Protein AF-A0A7W0UV54-F1 (afdb_monomer)

Mean predicted aligned error: 21.42 Å

Radius of gyration: 29.86 Å; Cα contacts (8 Å, |Δi|>4): 714; chains: 1; bounding box: 81×77×57 Å

Secondary structure (DSSP, 8-state):
----------HHHHHHHHHHHHHHHHT-S-HHHHHHHHHHHHHHHHHHHHHHHHHHHHHHTSTTHHHHHHHHHTSHHHHHHHHHTT--SS-HHHHHHHHHHHHHHHHHHTTEEEEEEEEETTEEEEEEEE-STTPPPHHHHHHHHHHHHHHH-TT--EEEEETHHHHHHHHHHHHHHTTS--------PPPPPP-----PPPP--S---EEEEEEEESTT--TTEEEEEEETTEEEEEEEETTEEEEEESS-TTSTT---TT-EEETTEEE-TTT--EEEGGGTTEESS-TT-B--B--EEEETTEEEEEEESSS--SPPEEEEEEE-HHHHHHHHHHHHHHHHTT---HHHHT---SEEEEEEEEEE-HHHHHHHHHHHHTT---EEEEEEEEEEE-STT-EEEEEEPP-HHHHHHHHHHHHHHHHHEEEE-GGGSTTT---EEEEE-S--HHHHHHHHHHHTTS-S-EEEEEEEEEEEEE-SS-EEEEEEEE---

Sequence (497 aa):
MSEVIVEEQDAEELLGQLSSLVEELEQYADTAAREKALDLVQIILKLHSEALRRILATFESLPMKSDIYARMLGDDVIRAILTVHDLLPEELDRRVAKAIEELRPFLISQGCDVKLLGVDDGRARLRLIRSGKGAPPVAALKLEIEKVLDVAAPDLLSIDIEGMAEQIEATAKAAAMLGAIITPPRSETPPPAKLVQIKRPRPDTTNVTGTWVSVVRALGFEDGGFKVISYAEINLLVCKLDGEFYAFRNACAADVGRSLDDALFDSPVLTCNCHGYSYNLRRGGACVEKPELRLGSLPLKVEEDKVKVALKSLGYALMPFAVEMYMDAGSDAAIRRMWEAIAEAGIKSAMLDAGYRPHVSLGVCEELEMDGLARELSAFTERLSPFALTLSSVGLFPLRDNVIFLGVTPTPRLLDVNSAFHGFFGKYARAQREHYQMGKWVPHSTLAFDLSEDMIAEVIEICRRTPLPLHSRIEEIGVAEVSPSSARLLCSYNLKG

pLDDT: mean 75.42, std 18.97, range [21.91, 98.25]

Solvent-accessible surface area (backbone atoms only — not comparable to full-atom values): 28383 Å² total; per-residue (Å²): 132,82,83,79,83,71,82,85,70,59,56,66,58,57,52,50,53,51,52,53,54,49,55,54,44,72,69,41,85,53,60,71,59,35,52,54,51,51,52,49,51,50,51,50,53,51,52,49,42,53,52,51,53,53,54,54,58,61,40,72,79,42,96,58,36,69,63,53,50,52,56,45,58,68,34,68,57,56,37,48,55,29,56,78,57,74,58,57,95,60,56,66,61,57,33,49,52,50,48,49,62,68,46,31,66,61,36,46,76,49,30,28,42,71,40,82,77,50,62,56,97,44,30,39,36,34,39,71,46,76,65,62,104,74,42,71,57,67,70,62,54,48,54,56,51,46,59,52,39,55,73,58,34,70,79,55,75,46,79,44,59,64,71,53,70,62,51,56,52,50,52,55,53,54,60,65,62,66,76,63,86,82,83,90,80,83,91,82,87,82,84,84,80,89,78,81,85,77,86,69,82,78,78,80,83,78,86,76,81,41,61,75,43,79,76,47,57,53,75,90,59,58,69,63,41,72,43,79,42,78,54,83,90,43,50,29,32,40,32,26,53,93,82,40,80,48,41,29,45,39,34,43,58,89,45,95,76,47,69,46,86,77,34,51,72,57,74,62,32,41,24,33,75,86,79,65,53,34,20,31,52,84,66,57,20,28,23,72,89,44,72,88,33,44,31,55,63,42,56,69,50,77,54,98,55,28,35,26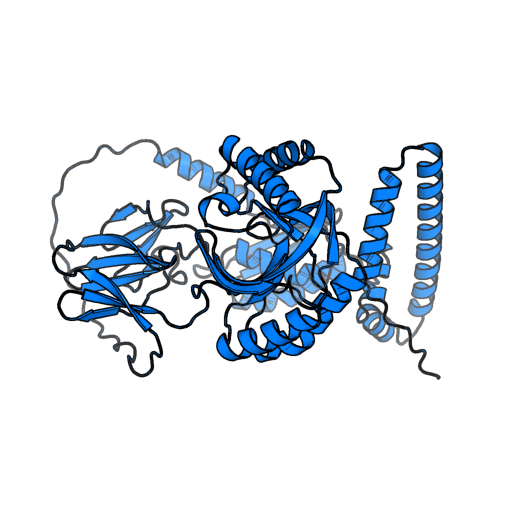,39,41,48,60,89,57,89,76,71,59,64,30,38,34,36,33,36,29,50,35,72,68,44,31,54,53,51,48,53,50,35,50,54,41,38,73,72,71,43,79,36,44,56,67,76,15,58,51,69,62,37,34,64,65,37,42,21,56,40,72,44,59,75,62,43,54,53,54,49,48,62,49,27,51,70,31,49,62,45,80,46,38,34,59,45,80,43,73,44,84,63,100,36,35,32,34,26,35,31,41,59,89,42,72,70,58,52,51,52,51,51,58,49,54,76,53,46,67,83,34,44,40,71,62,45,67,62,44,35,90,96,52,56,70,54,38,27,80,56,45,54,74,46,53,78,74,51,49,58,54,50,51,59,58,53,69,73,52,80,69,63,42,73,36,36,39,42,33,42,31,39,28,39,36,55,80,72,38,36,44,78,76,50,72,37,62,37,64,63

Nearest PDB structures (foldseek):
  1jh6-assembly1_A  TM=7.882E-01  e=3.093E-09  Arabidopsis thaliana
  1fsi-assembly2_B  TM=7.741E-01  e=3.544E-08  Arabidopsis thaliana
  1fqt-assembly1_B  TM=8.130E-01  e=1.201E-06  Paraburkholderia xenovorans LB400
  2yvj-assembly1_B  TM=8.139E-01  e=2.064E-06  Pseudomonas sp.
  8jng-assembly1_A  TM=7.261E-01  e=1.077E-06  Porphyridium purpureum

Foldseek 3Di:
DDPPPDPDDDLVVVVVVVVVVLVVLVPDPPPVVSVVVVVVVVVVLVVVLVVVLVVLVVLVPDPCSVVVLVVQCVDPNSVVSCLVSVNRPDDLFVLLQVLLVVCQVVQVVQQKGKDFPTADPLETEMEIDGGDDRHDDPVVVVVVSCVSCCSSPVSRPYYHYPPPVVVVVVVVVVVVVPPDDDDDDDDDDDDDDDDDDPDDDDDDPPDQPFDKDFFDFLPPADEQDWDFTQDLNFTKIWHHHPNDIWIFGQAFQVDGPDGLRVWDGDPPWTARPPPRWIFRRVVQRQTPVHNPGGTHTWDWDADPRTIITTDGPPDDDPLKKWKWFAWDPVLQVLLVVLLVLLVVVVHDALCNQAPHTFTWTLWIARFFPPVVLVVVVQVLLQPFDKDKWWQADWDWDPPDWTWIWGFIDDDPVNLVSSVVSVVCRVVTGDHIDPCNDPPNDGTTTTNGINDDPVSNVVSVVSVVVRDDGDMIIGFKIFMWRDDSRHTGTPDMHTRND

Structure (mmCIF, N/CA/C/O backbone):
data_AF-A0A7W0UV54-F1
#
_entry.id   AF-A0A7W0UV54-F1
#
loop_
_atom_site.group_PDB
_atom_site.id
_atom_site.type_symbol
_atom_site.label_atom_id
_atom_site.label_alt_id
_atom_site.label_comp_id
_atom_site.label_asym_id
_atom_site.label_entity_id
_atom_site.label_seq_id
_atom_site.pdbx_PDB_ins_code
_atom_site.Cartn_x
_atom_site.Cartn_y
_atom_site.Cartn_z
_atom_site.occupancy
_atom_site.B_iso_or_equiv
_atom_site.auth_seq_id
_atom_site.auth_comp_id
_atom_site.auth_asym_id
_atom_site.auth_atom_id
_atom_site.pdbx_PDB_model_num
ATOM 1 N N . MET A 1 1 ? 27.192 -27.271 27.116 1.00 37.06 1 MET A N 1
ATOM 2 C CA . MET A 1 1 ? 26.740 -27.355 25.716 1.00 37.06 1 MET A CA 1
ATOM 3 C C . MET A 1 1 ? 26.780 -25.946 25.182 1.00 37.06 1 MET A C 1
ATOM 5 O O . MET A 1 1 ? 26.148 -25.086 25.775 1.00 37.06 1 MET A O 1
ATOM 9 N N . SER A 1 2 ? 27.639 -25.708 24.201 1.00 33.66 2 SER A N 1
ATOM 10 C CA . SER A 1 2 ? 27.824 -24.419 23.538 1.00 33.66 2 SER A CA 1
ATOM 11 C C . SER A 1 2 ? 26.496 -23.979 22.918 1.00 33.66 2 SER A C 1
ATOM 13 O O . SER A 1 2 ? 25.877 -24.784 22.223 1.00 33.66 2 SER A O 1
ATOM 15 N N . GLU A 1 3 ? 26.053 -22.749 23.183 1.00 33.75 3 GLU A N 1
ATOM 16 C CA . GLU A 1 3 ? 24.963 -22.125 22.429 1.00 33.75 3 GLU A CA 1
ATOM 17 C C . GLU A 1 3 ? 25.397 -22.029 20.967 1.00 33.75 3 GLU A C 1
ATOM 19 O O . GLU A 1 3 ? 26.353 -21.331 20.628 1.00 33.75 3 GLU A O 1
ATOM 24 N N . VAL A 1 4 ? 24.735 -22.801 20.108 1.00 38.31 4 VAL A N 1
ATOM 25 C CA . VAL A 1 4 ? 24.826 -22.620 18.664 1.00 38.31 4 VAL A CA 1
ATOM 26 C C . VAL A 1 4 ? 23.951 -21.412 18.362 1.00 38.31 4 VAL A C 1
ATOM 28 O O . VAL A 1 4 ? 22.729 -21.511 18.400 1.00 38.31 4 VAL A O 1
ATOM 31 N N . ILE A 1 5 ? 24.587 -20.264 18.144 1.00 36.44 5 ILE A N 1
ATOM 32 C CA . ILE A 1 5 ? 23.929 -19.080 17.597 1.00 36.44 5 ILE A CA 1
ATOM 33 C C . ILE A 1 5 ? 23.626 -19.425 16.139 1.00 36.44 5 ILE A C 1
ATOM 35 O O . ILE A 1 5 ? 24.539 -19.498 15.317 1.00 36.44 5 ILE A O 1
ATOM 39 N N . VAL A 1 6 ? 22.369 -19.746 15.850 1.00 50.16 6 VAL A N 1
ATOM 40 C CA . VAL A 1 6 ? 21.867 -19.843 14.479 1.00 50.16 6 VAL A CA 1
ATOM 41 C C . VAL A 1 6 ? 21.597 -18.407 14.041 1.00 50.16 6 VAL A C 1
ATOM 43 O O . VAL A 1 6 ? 20.900 -17.682 14.746 1.00 50.16 6 VAL A O 1
ATOM 46 N N . GLU A 1 7 ? 22.217 -17.965 12.947 1.00 47.44 7 GLU A N 1
ATOM 47 C CA . GLU A 1 7 ? 21.909 -16.665 12.347 1.00 47.44 7 GLU A CA 1
ATOM 48 C C . GLU A 1 7 ? 20.421 -16.654 11.959 1.00 47.44 7 GLU A C 1
ATOM 50 O O . GLU A 1 7 ? 19.984 -17.485 11.164 1.00 47.44 7 GLU A O 1
ATOM 55 N N . GLU A 1 8 ? 19.639 -15.753 12.560 1.00 47.81 8 GLU A N 1
ATOM 56 C CA . GLU A 1 8 ? 18.236 -15.511 12.206 1.00 47.81 8 GLU A CA 1
ATOM 57 C C . GLU A 1 8 ? 18.187 -14.882 10.805 1.00 47.81 8 GLU A C 1
ATOM 59 O O . GLU A 1 8 ? 18.223 -13.663 10.649 1.00 47.81 8 GLU A O 1
ATOM 64 N N . GLN A 1 9 ? 18.155 -15.713 9.763 1.00 53.22 9 GLN A N 1
ATOM 65 C CA . GLN A 1 9 ? 17.556 -15.300 8.497 1.00 53.22 9 GLN A CA 1
ATOM 66 C C . GLN A 1 9 ? 16.039 -15.295 8.677 1.00 53.22 9 GLN A C 1
ATOM 68 O O . GLN A 1 9 ? 15.473 -16.261 9.191 1.00 53.22 9 GLN A O 1
ATOM 73 N N . ASP A 1 10 ? 15.400 -14.202 8.269 1.00 62.16 10 ASP A N 1
ATOM 74 C CA . ASP A 1 10 ? 13.959 -14.028 8.392 1.00 62.16 10 ASP A CA 1
ATOM 75 C C . ASP A 1 10 ? 13.233 -15.106 7.569 1.00 62.16 10 ASP A C 1
ATOM 77 O O . ASP A 1 10 ? 13.457 -15.256 6.362 1.00 62.16 10 ASP A O 1
ATOM 81 N N . ALA A 1 11 ? 12.384 -15.895 8.232 1.00 55.06 11 ALA A N 1
ATOM 82 C CA . ALA A 1 11 ? 11.616 -16.969 7.605 1.00 55.06 11 ALA A CA 1
ATOM 83 C C . ALA A 1 11 ? 10.771 -16.432 6.441 1.00 55.06 11 ALA A C 1
ATOM 85 O O . ALA A 1 11 ? 10.593 -17.109 5.427 1.00 55.06 11 ALA A O 1
ATOM 86 N N . GLU A 1 12 ? 10.276 -15.201 6.588 1.00 56.22 12 GLU A N 1
ATOM 87 C CA . GLU A 1 12 ? 9.430 -14.523 5.614 1.00 56.22 12 GLU A CA 1
ATOM 88 C C . GLU A 1 12 ? 10.215 -14.169 4.338 1.00 56.22 12 GLU A C 1
ATOM 90 O O . GLU A 1 12 ? 9.711 -14.345 3.227 1.00 56.22 12 GLU A O 1
ATOM 95 N N . GLU A 1 13 ? 11.492 -13.791 4.473 1.00 68.38 13 GLU A N 1
ATOM 96 C CA . GLU A 1 13 ? 12.382 -13.513 3.340 1.00 68.38 13 GLU A CA 1
ATOM 97 C C . GLU A 1 13 ? 12.700 -14.789 2.545 1.00 68.38 13 GLU A C 1
ATOM 99 O O . GLU A 1 13 ? 12.605 -14.796 1.315 1.00 68.38 13 GLU A O 1
ATOM 104 N N . LEU A 1 14 ? 13.021 -15.891 3.232 1.00 64.38 14 LEU A N 1
ATOM 105 C CA . LEU A 1 14 ? 13.309 -17.177 2.585 1.00 64.38 14 LEU A CA 1
ATOM 106 C C . LEU A 1 14 ? 12.076 -17.751 1.868 1.00 64.38 14 LEU A C 1
ATOM 108 O O . LEU A 1 14 ? 12.199 -18.274 0.758 1.00 64.38 14 LEU A O 1
ATOM 112 N N . LEU A 1 15 ? 10.885 -17.628 2.466 1.00 62.22 15 LEU A N 1
ATOM 113 C CA . LEU A 1 15 ? 9.620 -18.044 1.847 1.00 62.22 15 LEU A CA 1
ATOM 114 C C . LEU A 1 15 ? 9.266 -17.179 0.628 1.00 62.22 15 LEU A C 1
ATOM 116 O O . LEU A 1 15 ? 8.818 -17.709 -0.395 1.00 62.22 15 LEU A O 1
ATOM 120 N N . GLY A 1 16 ? 9.518 -15.869 0.700 1.00 69.88 16 GLY A N 1
ATOM 121 C CA . GLY A 1 16 ? 9.348 -14.953 -0.428 1.00 69.88 16 GLY A CA 1
ATOM 122 C C . GLY A 1 16 ? 10.288 -15.279 -1.593 1.00 69.88 16 GLY A C 1
ATOM 123 O O . GLY A 1 16 ? 9.842 -15.395 -2.736 1.00 69.88 16 GLY A O 1
ATOM 124 N N . GLN A 1 17 ? 11.575 -15.509 -1.308 1.00 75.19 17 GLN A N 1
ATOM 125 C CA . GLN A 1 17 ? 12.565 -15.908 -2.314 1.00 75.19 17 GLN A CA 1
ATOM 126 C C . GLN A 1 17 ? 12.215 -17.251 -2.968 1.00 75.19 17 GLN A C 1
ATOM 128 O O . GLN A 1 17 ? 12.302 -17.377 -4.190 1.00 75.19 17 GLN A O 1
ATOM 133 N N . LEU A 1 18 ? 11.788 -18.243 -2.178 1.00 70.38 18 LEU A N 1
ATOM 134 C CA . LEU A 1 18 ? 11.343 -19.536 -2.697 1.00 70.38 18 LEU A CA 1
ATOM 135 C C . LEU A 1 18 ? 10.162 -19.373 -3.661 1.00 70.38 18 LEU A C 1
ATOM 137 O O . LEU A 1 18 ? 10.193 -19.940 -4.750 1.00 70.38 18 LEU A O 1
ATOM 141 N N . SER A 1 19 ? 9.157 -18.582 -3.277 1.00 70.00 19 SER A N 1
ATOM 142 C CA . SER A 1 19 ? 7.959 -18.346 -4.093 1.00 70.00 19 SER A CA 1
ATOM 143 C C . SER A 1 19 ? 8.312 -17.684 -5.429 1.00 70.00 19 SER A C 1
ATOM 145 O O . SER A 1 19 ? 7.929 -18.192 -6.481 1.00 70.00 19 SER A O 1
ATOM 147 N N . SER A 1 20 ? 9.146 -16.637 -5.403 1.00 78.00 20 SER A N 1
ATOM 148 C CA . SER A 1 20 ? 9.630 -15.955 -6.614 1.00 78.00 20 SER A CA 1
ATOM 149 C C . SER A 1 20 ? 10.381 -16.902 -7.554 1.00 78.00 20 SER A C 1
ATOM 151 O O . SER A 1 20 ? 10.135 -16.917 -8.757 1.00 78.00 20 SER A O 1
ATOM 153 N N . LEU A 1 21 ? 11.285 -17.730 -7.020 1.00 81.25 21 LEU A N 1
ATOM 154 C CA . LEU A 1 21 ? 12.078 -18.657 -7.833 1.00 81.25 21 LEU A CA 1
ATOM 155 C C . LEU A 1 21 ? 11.231 -19.779 -8.444 1.00 81.25 21 LEU A C 1
ATOM 157 O O . LEU A 1 21 ? 11.533 -20.236 -9.546 1.00 81.25 21 LEU A O 1
ATOM 161 N N . VAL A 1 22 ? 10.182 -20.229 -7.750 1.00 77.00 22 VAL A N 1
ATOM 162 C CA . VAL A 1 22 ? 9.226 -21.201 -8.297 1.00 77.00 22 VAL A CA 1
ATOM 163 C C . VAL A 1 22 ? 8.441 -20.580 -9.452 1.00 77.00 22 VAL A C 1
ATOM 165 O O . VAL A 1 22 ? 8.371 -21.192 -10.517 1.00 77.00 22 VAL A O 1
ATOM 168 N N . GLU A 1 23 ? 7.932 -19.355 -9.295 1.00 79.81 23 GLU A N 1
ATOM 169 C CA . GLU A 1 23 ? 7.221 -18.636 -10.363 1.00 79.81 23 GLU A CA 1
ATOM 170 C C . GLU A 1 23 ? 8.111 -18.402 -11.597 1.00 79.81 23 GLU A C 1
ATOM 172 O O . GLU A 1 23 ? 7.694 -18.649 -12.732 1.00 79.81 23 GLU A O 1
ATOM 177 N N . GLU A 1 24 ? 9.365 -17.989 -11.395 1.00 84.62 24 GLU A N 1
ATOM 178 C CA . GLU A 1 24 ? 10.345 -17.833 -12.477 1.00 84.62 24 GLU A CA 1
ATOM 179 C C . GLU A 1 24 ? 10.630 -19.160 -13.194 1.00 84.62 24 GLU A C 1
ATOM 181 O O . GLU A 1 24 ? 10.717 -19.206 -14.427 1.00 84.62 24 GLU A O 1
ATOM 186 N N . LEU A 1 25 ? 10.749 -20.258 -12.439 1.00 82.38 25 LEU A N 1
ATOM 187 C CA . LEU A 1 25 ? 10.974 -21.587 -12.997 1.00 82.38 25 LEU A CA 1
ATOM 188 C C . LEU A 1 25 ? 9.772 -22.056 -13.828 1.00 82.38 25 LEU A C 1
ATOM 190 O O . LEU A 1 25 ? 9.956 -22.635 -14.901 1.00 82.38 25 LEU A O 1
ATOM 194 N N . GLU A 1 26 ? 8.546 -21.782 -13.378 1.00 78.19 26 GLU A N 1
ATOM 195 C CA . GLU A 1 26 ? 7.320 -22.103 -14.113 1.00 78.19 26 GLU A CA 1
ATOM 196 C C . GLU A 1 26 ? 7.231 -21.362 -15.452 1.00 78.19 26 GLU A C 1
ATOM 198 O O . GLU A 1 26 ? 6.814 -21.946 -16.460 1.00 78.19 26 GLU A O 1
ATOM 203 N N . GLN A 1 27 ? 7.693 -20.111 -15.490 1.00 84.50 27 GLN A N 1
ATOM 204 C CA . GLN A 1 27 ? 7.705 -19.262 -16.684 1.00 84.50 27 GLN A CA 1
ATOM 205 C C . GLN A 1 27 ? 8.891 -19.534 -17.626 1.00 84.50 27 GLN A C 1
ATOM 207 O O . GLN A 1 27 ? 8.967 -18.956 -18.715 1.00 84.50 27 GLN A O 1
ATOM 212 N N . TYR A 1 28 ? 9.809 -20.430 -17.254 1.00 89.69 28 TYR A N 1
ATOM 213 C CA . TYR A 1 28 ? 10.994 -20.722 -18.052 1.00 89.69 28 TYR A CA 1
ATOM 214 C C . TYR A 1 28 ? 10.640 -21.391 -19.393 1.00 89.69 28 TYR A C 1
ATOM 216 O O . TYR A 1 28 ? 9.937 -22.402 -19.448 1.00 89.69 28 TYR A O 1
ATOM 224 N N . ALA A 1 29 ? 11.149 -20.825 -20.494 1.00 87.69 29 ALA A N 1
ATOM 225 C CA . ALA A 1 29 ? 10.751 -21.202 -21.854 1.00 87.69 29 ALA A CA 1
ATOM 226 C C . ALA A 1 29 ? 11.163 -22.633 -22.256 1.00 87.69 29 ALA A C 1
ATOM 228 O O . ALA A 1 29 ? 10.464 -23.282 -23.038 1.00 87.69 29 ALA A O 1
ATOM 229 N N . ASP A 1 30 ? 12.287 -23.138 -21.737 1.00 92.62 30 ASP A N 1
ATOM 230 C CA . ASP A 1 30 ? 12.726 -24.511 -21.993 1.00 92.62 30 ASP A CA 1
ATOM 231 C C . ASP A 1 30 ? 11.969 -25.486 -21.084 1.00 92.62 30 ASP A C 1
ATOM 233 O O . ASP A 1 30 ? 12.271 -25.649 -19.900 1.00 92.62 30 ASP A O 1
ATOM 237 N N . THR A 1 31 ? 10.988 -26.167 -21.675 1.00 88.38 31 THR A N 1
ATOM 238 C CA . THR A 1 31 ? 10.132 -27.129 -20.974 1.00 88.38 31 THR A CA 1
ATOM 239 C C . THR A 1 31 ? 10.925 -28.306 -20.400 1.00 88.38 31 THR A C 1
ATOM 241 O O . THR A 1 31 ? 10.636 -28.734 -19.287 1.00 88.38 31 THR A O 1
ATOM 244 N N . ALA A 1 32 ? 11.956 -28.796 -21.097 1.00 88.31 32 ALA A N 1
ATOM 245 C CA . ALA A 1 32 ? 12.738 -29.943 -20.635 1.00 88.31 32 ALA A CA 1
ATOM 246 C C . ALA A 1 32 ? 13.667 -29.568 -19.469 1.00 88.31 32 ALA A C 1
ATOM 248 O O . ALA A 1 32 ? 13.883 -30.372 -18.558 1.00 88.31 32 ALA A O 1
ATOM 249 N N . ALA A 1 33 ? 14.217 -28.351 -19.485 1.00 86.81 33 ALA A N 1
ATOM 250 C CA . ALA A 1 33 ? 14.984 -27.819 -18.362 1.00 86.81 33 ALA A CA 1
ATOM 251 C C . ALA A 1 33 ? 14.087 -27.569 -17.139 1.00 86.81 33 ALA A C 1
ATOM 253 O O . ALA A 1 33 ? 14.451 -27.971 -16.033 1.00 86.81 33 ALA A O 1
ATOM 254 N N . ARG A 1 34 ? 12.899 -26.984 -17.346 1.00 87.94 34 ARG A N 1
ATOM 255 C CA . ARG A 1 34 ? 11.895 -26.753 -16.298 1.00 87.94 34 ARG A CA 1
ATOM 256 C C . ARG A 1 34 ? 11.446 -28.054 -15.635 1.00 87.94 34 ARG A C 1
ATOM 258 O O . ARG A 1 34 ? 11.477 -28.145 -14.414 1.00 87.94 34 ARG A O 1
ATOM 265 N N . GLU A 1 35 ? 11.083 -29.069 -16.420 1.00 85.81 35 GLU A N 1
ATOM 266 C CA . GLU A 1 35 ? 10.670 -30.379 -15.896 1.00 85.81 35 GLU A CA 1
ATOM 267 C C . GLU A 1 35 ? 11.773 -31.019 -15.044 1.00 85.81 35 GLU A C 1
ATOM 269 O O . GLU A 1 35 ? 11.522 -31.423 -13.913 1.00 85.81 35 GLU A O 1
ATOM 274 N N . LYS A 1 36 ? 13.025 -31.022 -15.523 1.00 88.31 36 LYS A N 1
ATOM 275 C CA . LYS A 1 36 ? 14.158 -31.562 -14.752 1.00 88.31 36 LYS A CA 1
ATOM 276 C C . LYS A 1 36 ? 14.449 -30.784 -13.471 1.00 88.31 36 LYS A C 1
ATOM 278 O O . LYS A 1 36 ? 14.847 -31.385 -12.474 1.00 88.31 36 LYS A O 1
ATOM 283 N N . ALA A 1 37 ? 14.302 -29.463 -13.498 1.00 85.12 37 ALA A N 1
ATOM 284 C CA . ALA A 1 37 ? 14.470 -28.628 -12.317 1.00 85.12 37 ALA A CA 1
ATOM 285 C C . ALA A 1 37 ? 13.361 -28.886 -11.285 1.00 85.12 37 ALA A C 1
ATOM 287 O O . ALA A 1 37 ? 13.665 -29.054 -10.105 1.00 85.12 37 ALA A O 1
ATOM 288 N N . LEU A 1 38 ? 12.103 -29.006 -11.722 1.00 82.25 38 LEU A N 1
ATOM 289 C CA . LEU A 1 38 ? 10.984 -29.379 -10.855 1.00 82.25 38 LEU A CA 1
ATOM 290 C C . LEU A 1 38 ? 11.171 -30.783 -10.263 1.00 82.25 38 LEU A C 1
ATOM 292 O O . LEU A 1 38 ? 10.999 -30.955 -9.057 1.00 82.25 38 LEU A O 1
ATOM 296 N N . ASP A 1 39 ? 11.601 -31.762 -11.065 1.00 85.62 39 ASP A N 1
ATOM 297 C CA . ASP A 1 39 ? 11.926 -33.113 -10.590 1.00 85.62 39 ASP A CA 1
ATOM 298 C C . ASP A 1 39 ? 13.024 -33.087 -9.515 1.00 85.62 39 ASP A C 1
ATOM 300 O O . ASP A 1 39 ? 12.909 -33.749 -8.479 1.00 85.62 39 ASP A O 1
ATOM 304 N N . LEU A 1 40 ? 14.082 -32.295 -9.728 1.00 85.50 40 LEU A N 1
ATOM 305 C CA . LEU A 1 40 ? 15.160 -32.117 -8.756 1.00 85.50 40 LEU A CA 1
ATOM 306 C C . LEU A 1 40 ? 14.635 -31.524 -7.443 1.00 85.50 40 LEU A C 1
ATOM 308 O O . LEU A 1 40 ? 14.915 -32.075 -6.378 1.00 85.50 40 LEU A O 1
ATOM 312 N N . VAL A 1 41 ? 13.853 -30.441 -7.510 1.00 85.12 41 VAL A N 1
ATOM 313 C CA . VAL A 1 41 ? 13.249 -29.801 -6.331 1.00 85.12 41 VAL A CA 1
ATOM 314 C C . VAL A 1 41 ? 12.348 -30.787 -5.588 1.00 85.12 41 VAL A C 1
ATOM 316 O O . VAL A 1 41 ? 12.479 -30.938 -4.375 1.00 85.12 41 VAL A O 1
ATOM 319 N N . GLN A 1 42 ? 11.501 -31.539 -6.296 1.00 79.75 42 GLN A N 1
ATOM 320 C CA . GLN A 1 42 ? 10.645 -32.557 -5.684 1.00 79.75 42 GLN A CA 1
ATOM 321 C C . GLN A 1 42 ? 11.449 -33.654 -4.975 1.00 79.75 42 GLN A C 1
ATOM 323 O O . GLN A 1 42 ? 11.078 -34.070 -3.876 1.00 79.75 42 GLN A O 1
ATOM 328 N N . ILE A 1 43 ? 12.542 -34.141 -5.572 1.00 83.81 43 ILE A N 1
ATOM 329 C CA . ILE A 1 43 ? 13.406 -35.155 -4.946 1.00 83.81 43 ILE A CA 1
ATOM 330 C C . ILE A 1 43 ? 14.084 -34.587 -3.697 1.00 83.81 43 ILE A C 1
ATOM 332 O O . ILE A 1 43 ? 14.128 -35.264 -2.668 1.00 83.81 43 ILE A O 1
ATOM 336 N N . ILE A 1 44 ? 14.572 -33.347 -3.763 1.00 85.00 44 ILE A N 1
ATOM 337 C CA . ILE A 1 44 ? 15.177 -32.653 -2.625 1.00 85.00 44 ILE A CA 1
ATOM 338 C C . ILE A 1 44 ? 14.153 -32.499 -1.491 1.00 85.00 44 ILE A C 1
ATOM 340 O O . ILE A 1 44 ? 14.450 -32.858 -0.353 1.00 85.00 44 ILE A O 1
ATOM 344 N N . LEU A 1 45 ? 12.934 -32.037 -1.778 1.00 82.38 45 LEU A N 1
ATOM 345 C CA . LEU A 1 45 ? 11.871 -31.892 -0.777 1.00 82.38 45 LEU A CA 1
ATOM 346 C C . LEU A 1 45 ? 11.461 -33.239 -0.169 1.00 82.38 45 LEU A C 1
ATOM 348 O O . LEU A 1 45 ? 11.280 -33.334 1.045 1.00 82.38 45 LEU A O 1
ATOM 352 N N . LYS A 1 46 ? 11.381 -34.305 -0.977 1.00 76.69 46 LYS A N 1
ATOM 353 C CA . LYS A 1 46 ? 11.129 -35.670 -0.484 1.00 76.69 46 LYS A CA 1
ATOM 354 C C . LYS A 1 46 ? 12.239 -36.152 0.448 1.00 76.69 46 LYS A C 1
ATOM 356 O O . LYS A 1 46 ? 11.941 -36.740 1.486 1.00 76.69 46 LYS A O 1
ATOM 361 N N . LEU A 1 47 ? 13.502 -35.894 0.105 1.00 82.31 47 LEU A N 1
ATOM 362 C CA . LEU A 1 47 ? 14.647 -36.256 0.940 1.00 82.31 47 LEU A CA 1
ATOM 363 C C . LEU A 1 47 ? 14.630 -35.502 2.278 1.00 82.31 47 LEU A C 1
ATOM 365 O O . LEU A 1 47 ? 14.835 -36.122 3.321 1.00 82.31 47 LEU A O 1
ATOM 369 N N . HIS A 1 48 ? 14.342 -34.198 2.261 1.00 83.44 48 HIS A N 1
ATOM 370 C CA . HIS A 1 48 ? 14.204 -33.392 3.476 1.00 83.44 48 HIS A CA 1
ATOM 371 C C . HIS A 1 48 ? 13.035 -33.861 4.346 1.00 83.44 48 HIS A C 1
ATOM 373 O O . HIS A 1 48 ? 13.228 -34.084 5.539 1.00 83.44 48 HIS A O 1
ATOM 379 N N . SER A 1 49 ? 11.861 -34.103 3.754 1.00 80.69 49 SER A N 1
ATOM 380 C CA . SER A 1 49 ? 10.700 -34.661 4.459 1.00 80.69 49 SER A CA 1
ATOM 381 C C . SER A 1 49 ? 11.038 -35.998 5.131 1.00 80.69 49 SER A C 1
ATOM 383 O O . SER A 1 49 ? 10.714 -36.215 6.297 1.00 80.69 49 SER A O 1
ATOM 385 N N . GLU A 1 50 ? 11.753 -36.889 4.435 1.00 80.75 50 GLU A N 1
ATOM 386 C CA . GLU A 1 50 ? 12.206 -38.166 4.996 1.00 80.75 50 GLU A CA 1
ATOM 387 C C . GLU A 1 50 ? 13.184 -37.988 6.162 1.00 80.75 50 GLU A C 1
ATOM 389 O O . GLU A 1 50 ? 13.059 -38.667 7.184 1.00 80.75 50 GLU A O 1
ATOM 394 N N . ALA A 1 51 ? 14.140 -37.067 6.031 1.00 83.31 51 ALA A N 1
ATOM 395 C CA . ALA A 1 51 ? 15.088 -36.755 7.091 1.00 83.31 51 ALA A CA 1
ATOM 396 C C . ALA A 1 51 ? 14.374 -36.198 8.332 1.00 83.31 51 ALA A C 1
ATOM 398 O O . ALA A 1 51 ? 14.571 -36.716 9.432 1.00 83.31 51 ALA A O 1
ATOM 399 N N . LEU A 1 52 ? 13.498 -35.207 8.149 1.00 87.38 52 LEU A N 1
ATOM 400 C CA . LEU A 1 52 ? 12.719 -34.589 9.219 1.00 87.38 52 LEU A CA 1
ATOM 401 C C . LEU A 1 52 ? 11.834 -35.615 9.924 1.00 87.38 52 LEU A C 1
ATOM 403 O O . LEU A 1 52 ? 11.889 -35.721 11.144 1.00 87.38 52 LEU A O 1
ATOM 407 N N . ARG A 1 53 ? 11.102 -36.453 9.181 1.00 81.56 53 ARG A N 1
ATOM 408 C CA . ARG A 1 53 ? 10.258 -37.501 9.773 1.00 81.56 53 ARG A CA 1
ATOM 409 C C . ARG A 1 53 ? 11.057 -38.465 10.642 1.00 81.56 53 ARG A C 1
ATOM 411 O O . ARG A 1 53 ? 10.614 -38.825 11.729 1.00 81.56 53 ARG A O 1
ATOM 418 N N . ARG A 1 54 ? 12.246 -38.880 10.191 1.00 84.50 54 ARG A N 1
ATOM 419 C CA . ARG A 1 54 ? 13.127 -39.755 10.979 1.00 84.50 54 ARG A CA 1
ATOM 420 C C . ARG A 1 54 ? 13.659 -39.057 12.221 1.00 84.50 54 ARG A C 1
ATOM 422 O O . ARG A 1 54 ? 13.704 -39.691 13.269 1.00 84.50 54 ARG A O 1
ATOM 429 N N . ILE A 1 55 ? 14.027 -37.780 12.116 1.00 86.25 55 ILE A N 1
ATOM 430 C CA . ILE A 1 55 ? 14.438 -36.958 13.260 1.00 86.25 55 ILE A CA 1
ATOM 431 C C . ILE A 1 55 ? 13.299 -36.890 14.283 1.00 86.25 55 ILE A C 1
ATOM 433 O O . ILE A 1 55 ? 13.515 -37.238 15.442 1.00 86.25 55 ILE A O 1
ATOM 437 N N . LEU A 1 56 ? 12.076 -36.558 13.859 1.00 83.69 56 LEU A N 1
ATOM 438 C CA . LEU A 1 56 ? 10.908 -36.515 14.745 1.00 83.69 56 LEU A CA 1
ATOM 439 C C . LEU A 1 56 ? 10.614 -37.877 15.387 1.00 83.69 56 LEU A C 1
ATOM 441 O O . LEU A 1 56 ? 10.396 -37.963 16.595 1.00 83.69 56 LEU A O 1
ATOM 445 N N . ALA A 1 57 ? 10.721 -38.963 14.618 1.00 82.38 57 ALA A N 1
ATOM 446 C CA . ALA A 1 57 ? 10.564 -40.318 15.137 1.00 82.38 57 ALA A CA 1
ATOM 447 C C . ALA A 1 57 ? 11.596 -40.669 16.227 1.00 82.38 57 ALA A C 1
ATOM 449 O O . ALA A 1 57 ? 11.302 -41.486 17.101 1.00 82.38 57 ALA A O 1
ATOM 450 N N . THR A 1 58 ? 12.787 -40.051 16.231 1.00 83.88 58 THR A N 1
ATOM 451 C CA . THR A 1 58 ? 13.743 -40.243 17.337 1.00 83.88 58 THR A CA 1
ATOM 452 C C . THR A 1 58 ? 13.233 -39.645 18.648 1.00 83.88 58 THR A C 1
ATOM 454 O O . THR A 1 58 ? 13.442 -40.236 19.712 1.00 83.88 58 THR A O 1
ATOM 457 N N . PHE A 1 59 ? 12.505 -38.526 18.580 1.00 82.19 59 PHE A N 1
ATOM 458 C CA . PHE A 1 59 ? 11.959 -37.841 19.750 1.00 82.19 59 PHE A CA 1
ATOM 459 C C . PHE A 1 59 ? 10.740 -38.552 20.339 1.00 82.19 59 PHE A C 1
ATOM 461 O O . PHE A 1 59 ? 10.531 -38.468 21.546 1.00 82.19 59 PHE A O 1
ATOM 468 N N . GLU A 1 60 ? 9.984 -39.313 19.540 1.00 77.94 60 GLU A N 1
ATOM 469 C CA . GLU A 1 60 ? 8.796 -40.046 20.013 1.00 77.94 60 GLU A CA 1
ATOM 470 C C . GLU A 1 60 ? 9.079 -41.000 21.180 1.00 77.94 60 GLU A C 1
ATOM 472 O O . GLU A 1 60 ? 8.217 -41.229 22.031 1.00 77.94 60 GLU A O 1
ATOM 477 N N . SER A 1 61 ? 10.297 -41.541 21.233 1.00 77.12 61 SER A N 1
ATOM 478 C CA . SER A 1 61 ? 10.736 -42.472 22.275 1.00 77.12 61 SER A CA 1
ATOM 479 C C . SER A 1 61 ? 11.271 -41.792 23.545 1.00 77.12 61 SER A C 1
ATOM 481 O O . SER A 1 61 ? 11.558 -42.475 24.530 1.00 77.12 61 SER A O 1
ATOM 483 N N . LEU A 1 62 ? 11.413 -40.460 23.547 1.00 83.88 62 LEU A N 1
ATOM 484 C CA . LEU A 1 62 ? 12.010 -39.721 24.656 1.00 83.88 62 LEU A CA 1
ATOM 485 C C . LEU A 1 62 ? 10.969 -39.348 25.731 1.00 83.88 62 LEU A C 1
ATOM 487 O O . LEU A 1 62 ? 9.866 -38.910 25.401 1.00 83.88 62 LEU A O 1
ATOM 491 N N . PRO A 1 63 ? 11.326 -39.409 27.031 1.00 78.56 63 PRO A N 1
ATOM 492 C CA . PRO A 1 63 ? 10.423 -39.037 28.126 1.00 78.56 63 PRO A CA 1
ATOM 493 C C . PRO A 1 63 ? 9.943 -37.577 28.084 1.00 78.56 63 PRO A C 1
ATOM 495 O O . PRO A 1 63 ? 8.875 -37.274 28.601 1.00 78.56 63 PRO A O 1
ATOM 498 N N . MET A 1 64 ? 10.727 -36.678 27.476 1.00 83.19 64 MET A N 1
ATOM 499 C CA . MET A 1 64 ? 10.465 -35.231 27.408 1.00 83.19 64 MET A CA 1
ATOM 500 C C . MET A 1 64 ? 9.911 -34.778 26.048 1.00 83.19 64 MET A C 1
ATOM 502 O O . MET A 1 64 ? 10.050 -33.613 25.681 1.00 83.19 64 MET A O 1
ATOM 506 N N . LYS A 1 65 ? 9.308 -35.684 25.265 1.00 80.25 65 LYS A N 1
ATOM 507 C CA . LYS A 1 65 ? 8.871 -35.376 23.894 1.00 80.25 65 LYS A CA 1
ATOM 508 C C . LYS A 1 65 ? 7.947 -34.160 23.800 1.00 80.25 65 LYS A C 1
ATOM 510 O O . LYS A 1 65 ? 8.123 -33.344 22.905 1.00 80.25 65 LYS A O 1
ATOM 515 N N . SER A 1 66 ? 7.027 -33.990 24.750 1.00 74.69 66 SER A N 1
ATOM 516 C CA . SER A 1 66 ? 6.091 -32.860 24.762 1.00 74.69 66 SER A CA 1
ATOM 517 C C . SER A 1 66 ? 6.798 -31.510 24.902 1.00 74.69 66 SER A C 1
ATOM 519 O O . SER A 1 66 ? 6.441 -30.570 24.201 1.00 74.69 66 SER A O 1
ATOM 521 N N . ASP A 1 67 ? 7.830 -31.421 25.747 1.00 79.50 67 ASP A N 1
ATOM 522 C CA . ASP A 1 67 ? 8.601 -30.186 25.945 1.00 79.50 67 ASP A CA 1
ATOM 523 C C . ASP A 1 67 ? 9.462 -29.863 24.716 1.00 79.50 67 ASP A C 1
ATOM 525 O O . ASP A 1 67 ? 9.607 -28.702 24.332 1.00 79.50 67 ASP A O 1
ATOM 529 N N . ILE A 1 68 ? 10.013 -30.900 24.074 1.00 82.50 68 ILE A N 1
ATOM 530 C CA . ILE A 1 68 ? 10.791 -30.769 22.837 1.00 82.50 68 ILE A CA 1
ATOM 531 C C . ILE A 1 68 ? 9.889 -30.255 21.712 1.00 82.50 68 ILE A C 1
ATOM 533 O O . ILE A 1 68 ? 10.225 -29.254 21.083 1.00 82.50 68 ILE A O 1
ATOM 537 N N . TYR A 1 69 ? 8.724 -30.876 21.506 1.00 81.00 69 TYR A N 1
ATOM 538 C CA . TYR A 1 69 ? 7.759 -30.427 20.505 1.00 81.00 69 TYR A CA 1
ATOM 539 C C . TYR A 1 69 ? 7.242 -29.016 20.794 1.00 81.00 69 TYR A C 1
ATOM 541 O O . TYR A 1 69 ? 7.184 -28.210 19.875 1.00 81.00 69 TYR A O 1
ATOM 549 N N . ALA A 1 70 ? 6.936 -28.673 22.050 1.00 77.25 70 ALA A N 1
ATOM 550 C CA . ALA A 1 70 ? 6.508 -27.321 22.411 1.00 77.25 70 ALA A CA 1
ATOM 551 C C . ALA A 1 70 ? 7.580 -26.268 22.084 1.00 77.25 70 ALA A C 1
ATOM 553 O O . ALA A 1 70 ? 7.261 -25.201 21.566 1.00 77.25 70 ALA A O 1
ATOM 554 N N . ARG A 1 71 ? 8.859 -26.578 22.333 1.00 81.12 71 ARG A N 1
ATOM 555 C CA . ARG A 1 71 ? 9.971 -25.680 22.003 1.00 81.12 71 ARG A CA 1
ATOM 556 C C . ARG A 1 71 ? 10.217 -25.573 20.498 1.00 81.12 71 ARG A C 1
ATOM 558 O O . ARG A 1 71 ? 10.489 -24.478 20.029 1.00 81.12 71 ARG A O 1
ATOM 565 N N . MET A 1 72 ? 10.098 -26.678 19.759 1.00 81.69 72 MET A N 1
ATOM 566 C CA . MET A 1 72 ? 10.196 -26.692 18.294 1.00 81.69 72 MET A CA 1
ATOM 567 C C . MET A 1 72 ? 9.058 -25.907 17.644 1.00 81.69 72 MET A C 1
ATOM 569 O O . MET A 1 72 ? 9.299 -25.115 16.747 1.00 81.69 72 MET A O 1
ATOM 573 N N . LEU A 1 73 ? 7.825 -26.099 18.114 1.00 78.25 73 LEU A N 1
ATOM 574 C CA . LEU A 1 73 ? 6.667 -25.366 17.613 1.00 78.25 73 LEU A CA 1
ATOM 575 C C . LEU A 1 73 ? 6.695 -23.894 18.028 1.00 78.25 73 LEU A C 1
ATOM 577 O O . LEU A 1 73 ? 6.057 -23.095 17.363 1.00 78.25 73 LEU A O 1
ATOM 581 N N . GLY A 1 74 ? 7.421 -23.512 19.081 1.00 72.44 74 GLY A N 1
ATOM 582 C CA . GLY A 1 74 ? 7.629 -22.108 19.447 1.00 72.44 74 GLY A CA 1
ATOM 583 C C . GLY A 1 74 ? 8.521 -21.324 18.477 1.00 72.44 74 GLY A C 1
ATOM 584 O O . GLY A 1 74 ? 8.487 -20.101 18.507 1.00 72.44 74 GLY A O 1
ATOM 585 N N . ASP A 1 75 ? 9.281 -22.009 17.622 1.00 79.62 75 ASP A N 1
ATOM 586 C CA . ASP A 1 75 ? 10.112 -21.407 16.579 1.00 79.62 75 ASP A CA 1
ATOM 587 C C . ASP A 1 75 ? 9.331 -21.354 15.258 1.00 79.62 75 ASP A C 1
ATOM 589 O O . ASP A 1 75 ? 8.825 -22.375 14.779 1.00 79.62 75 ASP A O 1
ATOM 593 N N . ASP A 1 76 ? 9.191 -20.160 14.685 1.00 68.81 76 ASP A N 1
ATOM 594 C CA . ASP A 1 76 ? 8.339 -19.938 13.515 1.00 68.81 76 ASP A CA 1
ATOM 595 C C . ASP A 1 76 ? 8.905 -20.586 12.238 1.00 68.81 76 ASP A C 1
ATOM 597 O O . ASP A 1 76 ? 8.134 -21.106 11.428 1.00 68.81 76 ASP A O 1
ATOM 601 N N . VAL A 1 77 ? 10.235 -20.665 12.086 1.00 75.50 77 VAL A N 1
ATOM 602 C CA . VAL A 1 77 ? 10.890 -21.323 10.939 1.00 75.50 77 VAL A CA 1
ATOM 603 C C . VAL A 1 77 ? 10.672 -22.831 11.011 1.00 75.50 77 VAL A C 1
ATOM 605 O O . VAL A 1 77 ? 10.285 -23.466 10.026 1.00 75.50 77 VAL A O 1
ATOM 608 N N . ILE A 1 78 ? 10.892 -23.422 12.190 1.00 81.56 78 ILE A N 1
ATOM 609 C CA . ILE A 1 78 ? 10.678 -24.857 12.402 1.00 81.56 78 ILE A CA 1
ATOM 610 C C . ILE A 1 78 ? 9.201 -25.194 12.186 1.00 81.56 78 ILE A C 1
ATOM 612 O O . ILE A 1 78 ? 8.895 -26.167 11.492 1.00 81.56 78 ILE A O 1
ATOM 616 N N . ARG A 1 79 ? 8.278 -24.380 12.715 1.00 76.31 79 ARG A N 1
ATOM 617 C CA . ARG A 1 79 ? 6.836 -24.561 12.505 1.00 76.31 79 ARG A CA 1
ATOM 618 C C . ARG A 1 79 ? 6.470 -24.500 11.021 1.00 76.31 79 ARG A C 1
ATOM 620 O O . ARG A 1 79 ? 5.738 -25.373 10.556 1.00 76.31 79 ARG A O 1
ATOM 627 N N . ALA A 1 80 ? 7.007 -23.538 10.271 1.00 71.56 80 ALA A N 1
ATOM 628 C CA . ALA A 1 80 ? 6.769 -23.411 8.835 1.00 71.56 80 ALA A CA 1
ATOM 629 C C . ALA A 1 80 ? 7.263 -24.643 8.057 1.00 71.56 80 ALA A C 1
ATOM 631 O O . ALA A 1 80 ? 6.503 -25.230 7.289 1.00 71.56 80 ALA A O 1
ATOM 632 N N . ILE A 1 81 ? 8.493 -25.105 8.309 1.00 79.81 81 ILE A N 1
ATOM 633 C CA . ILE A 1 81 ? 9.069 -26.283 7.634 1.00 79.81 81 ILE A CA 1
ATOM 634 C C . ILE A 1 81 ? 8.275 -27.558 7.948 1.00 79.81 81 ILE A C 1
ATOM 636 O O . ILE A 1 81 ? 8.019 -28.366 7.053 1.00 79.81 81 ILE A O 1
ATOM 640 N N . LEU A 1 82 ? 7.866 -27.752 9.205 1.00 78.81 82 LEU A N 1
ATOM 641 C CA . LEU A 1 82 ? 7.038 -28.899 9.585 1.00 78.81 82 LEU A CA 1
ATOM 642 C C . LEU A 1 82 ? 5.653 -28.848 8.933 1.00 78.81 82 LEU A C 1
ATOM 644 O O . LEU A 1 82 ? 5.135 -29.897 8.563 1.00 78.81 82 LEU A O 1
ATOM 648 N N . THR A 1 83 ? 5.092 -27.652 8.748 1.00 76.00 83 THR A N 1
ATOM 649 C CA . THR A 1 83 ? 3.812 -27.445 8.053 1.00 76.00 83 THR A CA 1
ATOM 650 C C . THR A 1 83 ? 3.935 -27.777 6.565 1.00 76.00 83 THR A C 1
ATOM 652 O O . THR A 1 83 ? 3.162 -28.580 6.055 1.00 76.00 83 THR A O 1
ATOM 655 N N . VAL A 1 84 ? 4.961 -27.256 5.878 1.00 75.88 84 VAL A N 1
ATOM 656 C CA . VAL A 1 84 ? 5.220 -27.528 4.447 1.00 75.88 84 VAL A CA 1
ATOM 657 C C . VAL A 1 84 ? 5.395 -29.024 4.164 1.00 75.88 84 VAL A C 1
ATOM 659 O O . VAL A 1 84 ? 5.041 -29.504 3.088 1.00 75.88 84 VAL A O 1
ATOM 662 N N . HIS A 1 85 ? 5.948 -29.773 5.117 1.00 77.19 85 HIS A N 1
ATOM 663 C CA . HIS A 1 85 ? 6.174 -31.208 4.971 1.00 77.19 85 HIS A CA 1
ATOM 664 C C . HIS A 1 85 ? 5.072 -32.100 5.558 1.00 77.19 85 HIS A C 1
ATOM 666 O O . HIS A 1 85 ? 5.237 -33.319 5.486 1.00 77.19 85 HIS A O 1
ATOM 672 N N . ASP A 1 86 ? 3.992 -31.527 6.103 1.00 71.19 86 ASP A N 1
ATOM 673 C CA . ASP A 1 86 ? 2.903 -32.252 6.778 1.00 71.19 86 ASP A CA 1
ATOM 674 C C . ASP A 1 86 ? 3.419 -33.171 7.908 1.00 71.19 86 ASP A C 1
ATOM 676 O O . ASP A 1 86 ? 3.134 -34.363 7.997 1.00 71.19 86 ASP A O 1
ATOM 680 N N . LEU A 1 87 ? 4.308 -32.619 8.741 1.00 79.88 87 LEU A N 1
ATOM 681 C CA . LEU A 1 87 ? 5.002 -33.316 9.832 1.00 79.88 87 LEU A CA 1
ATOM 682 C C . LEU A 1 87 ? 4.649 -32.746 11.213 1.00 79.88 87 LEU A C 1
ATOM 684 O O . LEU A 1 87 ? 5.400 -32.935 12.175 1.00 79.88 87 LEU A O 1
ATOM 688 N N . LEU A 1 88 ? 3.532 -32.022 11.329 1.00 73.06 88 LEU A N 1
ATOM 689 C CA . LEU A 1 88 ? 3.071 -31.540 12.627 1.00 73.06 88 LEU A CA 1
ATOM 690 C C . LEU A 1 88 ? 2.716 -32.741 13.534 1.00 73.06 88 LEU A C 1
ATOM 692 O O . LEU A 1 88 ? 2.085 -33.688 13.071 1.00 73.06 88 LEU A O 1
ATOM 696 N N . PRO A 1 89 ? 3.103 -32.738 14.827 1.00 66.69 89 PRO A N 1
ATOM 697 C CA . PRO A 1 89 ? 2.996 -33.931 15.686 1.00 66.69 89 PRO A CA 1
ATOM 698 C C . PRO A 1 89 ? 1.558 -34.380 15.974 1.00 66.69 89 PRO A C 1
ATOM 700 O O . PRO A 1 89 ? 1.316 -35.523 16.363 1.00 66.69 89 PRO A O 1
ATOM 703 N N . GLU A 1 90 ? 0.605 -33.459 15.842 1.00 71.38 90 GLU A N 1
ATOM 704 C CA . GLU A 1 90 ? -0.820 -33.728 15.966 1.00 71.38 90 GLU A CA 1
ATOM 705 C C . GLU A 1 90 ? -1.473 -33.615 14.587 1.00 71.38 90 GLU A C 1
ATOM 707 O O . GLU A 1 90 ? -1.302 -32.612 13.894 1.00 71.38 90 GLU A O 1
ATOM 712 N N . GLU A 1 91 ? -2.261 -34.627 14.223 1.00 76.69 91 GLU A N 1
ATOM 713 C CA . GLU A 1 91 ? -3.102 -34.612 13.022 1.00 76.69 91 GLU A CA 1
ATOM 714 C C . GLU A 1 91 ? -3.996 -33.366 12.994 1.00 76.69 91 GLU A C 1
ATOM 716 O O . GLU A 1 91 ? -4.482 -32.918 14.043 1.00 76.69 91 GLU A O 1
ATOM 721 N N . LEU A 1 92 ? -4.251 -32.839 11.794 1.00 76.81 92 LEU A N 1
ATOM 722 C CA . LEU A 1 92 ? -5.054 -31.633 11.577 1.00 76.81 92 LEU A CA 1
ATOM 723 C C . LEU A 1 92 ? -6.383 -31.670 12.347 1.00 76.81 92 LEU A C 1
ATOM 725 O O . LEU A 1 92 ? -6.691 -30.746 13.100 1.00 76.81 92 LEU A O 1
ATOM 729 N N . ASP A 1 93 ? -7.117 -32.780 12.258 1.00 78.88 93 ASP A N 1
ATOM 730 C CA . ASP A 1 93 ? -8.394 -32.990 12.946 1.00 78.88 93 ASP A CA 1
ATOM 731 C C . ASP A 1 93 ? -8.300 -32.764 14.459 1.00 78.88 93 ASP A C 1
ATOM 733 O O . ASP A 1 93 ? -9.193 -32.171 15.071 1.00 78.88 93 ASP A O 1
ATOM 737 N N . ARG A 1 94 ? -7.209 -33.231 15.081 1.00 81.62 94 ARG A N 1
ATOM 738 C CA . ARG A 1 94 ? -6.994 -33.098 16.527 1.00 81.62 94 ARG A CA 1
ATOM 739 C C . ARG A 1 94 ? -6.648 -31.667 16.906 1.00 81.62 94 ARG A C 1
ATOM 741 O O . ARG A 1 94 ? -7.178 -31.179 17.904 1.00 81.62 94 ARG A O 1
ATOM 748 N N . ARG A 1 95 ? -5.831 -30.989 16.095 1.00 84.56 95 ARG A N 1
ATOM 749 C CA . ARG A 1 95 ? -5.473 -29.580 16.307 1.00 84.56 95 ARG A CA 1
ATOM 750 C C . ARG A 1 95 ? -6.692 -28.672 16.200 1.00 84.56 95 ARG A C 1
ATOM 752 O O . ARG A 1 95 ? -6.940 -27.885 17.113 1.00 84.56 95 ARG A O 1
ATOM 759 N N . VAL A 1 96 ? -7.511 -28.855 15.162 1.00 85.00 96 VAL A N 1
ATOM 760 C CA . VAL A 1 96 ? -8.774 -28.121 14.988 1.00 85.00 96 VAL A CA 1
ATOM 761 C C . VAL A 1 96 ? -9.733 -28.415 16.144 1.00 85.00 96 VAL A C 1
ATOM 763 O O . VAL A 1 96 ? -10.285 -27.486 16.731 1.00 85.00 96 VAL A O 1
ATOM 766 N N . ALA A 1 97 ? -9.914 -29.684 16.529 1.00 85.62 97 ALA A N 1
ATOM 767 C CA . ALA A 1 97 ? -10.799 -30.047 17.637 1.00 85.62 97 ALA A CA 1
ATOM 768 C C . ALA A 1 97 ? -10.382 -29.394 18.963 1.00 85.62 97 ALA A C 1
ATOM 770 O O . ALA A 1 97 ? -11.229 -28.865 19.685 1.00 85.62 97 ALA A O 1
ATOM 771 N N . LYS A 1 98 ? -9.081 -29.396 19.267 1.00 84.50 98 LYS A N 1
ATOM 772 C CA . LYS A 1 98 ? -8.525 -28.787 20.477 1.00 84.50 98 LYS A CA 1
ATOM 773 C C . LYS A 1 98 ? -8.710 -27.269 20.488 1.00 84.50 98 LYS A C 1
ATOM 775 O O . LYS A 1 98 ? -9.216 -26.735 21.470 1.00 84.50 98 LYS A O 1
ATOM 780 N N . ALA A 1 99 ? -8.377 -26.599 19.385 1.00 86.44 99 ALA A N 1
ATOM 781 C CA . ALA A 1 99 ? -8.531 -25.153 19.237 1.00 86.44 99 ALA A CA 1
ATOM 782 C C . ALA A 1 99 ? -9.993 -24.708 19.398 1.00 86.44 99 ALA A C 1
ATOM 784 O O . ALA A 1 99 ? -10.292 -23.731 20.086 1.00 86.44 99 ALA A O 1
ATOM 785 N N . ILE A 1 100 ? -10.924 -25.472 18.819 1.00 89.50 100 ILE A N 1
ATOM 786 C CA . ILE A 1 100 ? -12.355 -25.227 18.982 1.00 89.50 100 ILE A CA 1
ATOM 787 C C . ILE A 1 100 ? -12.779 -25.413 20.444 1.00 89.50 100 ILE A C 1
ATOM 789 O O . ILE A 1 100 ? -13.457 -24.539 20.977 1.00 89.50 100 ILE A O 1
ATOM 793 N N . GLU A 1 101 ? -12.373 -26.490 21.123 1.00 88.88 101 GLU A N 1
ATOM 794 C CA . GLU A 1 101 ? -12.708 -26.695 22.543 1.00 88.88 101 GLU A CA 1
ATOM 795 C C . GLU A 1 101 ? -12.149 -25.596 23.462 1.00 88.88 101 GLU A C 1
ATOM 797 O O . GLU A 1 101 ? -12.840 -25.174 24.390 1.00 88.88 101 GLU A O 1
ATOM 802 N N . GLU A 1 102 ? -10.955 -25.069 23.183 1.00 87.56 102 GLU A N 1
ATOM 803 C CA . GLU A 1 102 ? -10.375 -23.935 23.919 1.00 87.56 102 GLU A CA 1
ATOM 804 C C . GLU A 1 102 ? -11.141 -22.619 23.684 1.00 87.56 102 GLU A C 1
ATOM 806 O O . GLU A 1 102 ? -11.256 -21.796 24.595 1.00 87.56 102 GLU A O 1
ATOM 811 N N . LEU A 1 103 ? -11.728 -22.437 22.496 1.00 88.25 103 LEU A N 1
ATOM 812 C CA . LEU A 1 103 ? -12.507 -21.250 22.125 1.00 88.25 103 LEU A CA 1
ATOM 813 C C . LEU A 1 103 ? -13.951 -21.272 22.665 1.00 88.25 103 LEU A C 1
ATOM 815 O O . LEU A 1 103 ? -14.556 -20.219 22.903 1.00 88.25 103 LEU A O 1
ATOM 819 N N . ARG A 1 104 ? -14.528 -22.457 22.896 1.00 88.19 104 ARG A N 1
ATOM 820 C CA . ARG A 1 104 ? -15.925 -22.617 23.345 1.00 88.19 104 ARG A CA 1
ATOM 821 C C . ARG A 1 104 ? -16.288 -21.814 24.603 1.00 88.19 104 ARG A C 1
ATOM 823 O O . ARG A 1 104 ? -17.325 -21.153 24.566 1.00 88.19 104 ARG A O 1
ATOM 830 N N . PRO A 1 105 ? -15.493 -21.784 25.693 1.00 85.19 105 PRO A N 1
ATOM 831 C CA . PRO A 1 105 ? -15.818 -20.995 26.885 1.00 85.19 105 PRO A CA 1
ATOM 832 C C . PRO A 1 105 ? -16.003 -19.501 26.594 1.00 85.19 105 PRO A C 1
ATOM 834 O O . PRO A 1 105 ? -16.921 -18.870 27.126 1.00 85.19 105 PRO A O 1
ATOM 837 N N . PHE A 1 106 ? -15.164 -18.943 25.717 1.00 81.94 106 PHE A N 1
ATOM 838 C CA . PHE A 1 106 ? -15.270 -17.553 25.288 1.00 81.94 106 PHE A CA 1
ATOM 839 C C . PHE A 1 106 ? -16.560 -17.321 24.496 1.00 81.94 106 PHE A C 1
ATOM 841 O O . PHE A 1 106 ? -17.319 -16.408 24.821 1.00 81.94 106 PHE A O 1
ATOM 848 N N . LEU A 1 107 ? -16.870 -18.181 23.525 1.00 80.44 107 LEU A N 1
ATOM 849 C CA . LEU A 1 107 ? -18.096 -18.056 22.732 1.00 80.44 107 LEU A CA 1
ATOM 850 C C . LEU A 1 107 ? -19.356 -18.194 23.597 1.00 80.44 107 LEU A C 1
ATOM 852 O O . LEU A 1 107 ? -20.294 -17.407 23.438 1.00 80.44 107 LEU A O 1
ATOM 856 N N . ILE A 1 108 ? -19.347 -19.112 24.571 1.00 81.00 108 ILE A N 1
ATOM 857 C CA . ILE A 1 108 ? -20.459 -19.320 25.511 1.00 81.00 108 ILE A CA 1
ATOM 858 C C . ILE A 1 108 ? -20.715 -18.049 26.324 1.00 81.00 108 ILE A C 1
ATOM 860 O O . ILE A 1 108 ? -21.873 -17.674 26.518 1.00 81.00 108 ILE A O 1
ATOM 864 N N . SER A 1 109 ? -19.660 -17.327 26.724 1.00 76.25 109 SER A N 1
ATOM 865 C CA . SER A 1 109 ? -19.790 -16.027 27.402 1.00 76.25 109 SER A CA 1
ATOM 866 C C . SER A 1 109 ? -20.493 -14.958 26.550 1.00 76.25 109 SER A C 1
ATOM 868 O O . SER A 1 109 ? -21.126 -14.056 27.094 1.00 76.25 109 SER A O 1
ATOM 870 N N . GLN A 1 110 ? -20.435 -15.093 25.221 1.00 72.38 110 GLN A N 1
ATOM 871 C CA . GLN A 1 110 ? -21.075 -14.214 24.237 1.00 72.38 110 GLN A CA 1
ATOM 872 C C . GLN A 1 110 ? -22.451 -14.737 23.772 1.00 72.38 110 GLN A C 1
ATOM 874 O O . GLN A 1 110 ? -23.026 -14.223 22.811 1.00 72.38 110 GLN A O 1
ATOM 879 N N . GLY A 1 111 ? -22.992 -15.775 24.423 1.00 72.81 111 GLY A N 1
ATOM 880 C CA . GLY A 1 111 ? -24.285 -16.371 24.066 1.00 72.81 111 GLY A CA 1
ATOM 881 C C . GLY A 1 111 ? -24.256 -17.206 22.780 1.00 72.81 111 GLY A C 1
ATOM 882 O O . GLY A 1 111 ? -25.275 -17.326 22.092 1.00 72.81 111 GLY A O 1
ATOM 883 N N . CYS A 1 112 ? -23.090 -17.751 22.424 1.00 81.50 112 CYS A N 1
ATOM 884 C CA . CYS A 1 112 ? -22.897 -18.639 21.278 1.00 81.50 112 CYS A CA 1
ATOM 885 C C . CYS A 1 112 ? -22.153 -19.912 21.704 1.00 81.50 112 CYS A C 1
ATOM 887 O O . CYS A 1 112 ? -21.394 -19.911 22.654 1.00 81.50 112 CYS A O 1
ATOM 889 N N . ASP A 1 113 ? -22.334 -21.018 21.005 1.00 83.19 113 ASP A N 1
ATOM 890 C CA . ASP A 1 113 ? -21.490 -22.207 21.127 1.00 83.19 113 ASP A CA 1
ATOM 891 C C . ASP A 1 113 ? -21.123 -22.652 19.711 1.00 83.19 113 ASP A C 1
ATOM 893 O O . ASP A 1 113 ? -21.803 -22.316 18.737 1.00 83.19 113 ASP A O 1
ATOM 897 N N . VAL A 1 114 ? -20.031 -23.385 19.582 1.00 86.25 114 VAL A N 1
ATOM 898 C CA . VAL A 1 114 ? -19.546 -23.900 18.306 1.00 86.25 114 VAL A CA 1
ATOM 899 C C . VAL A 1 114 ? -19.278 -25.387 18.464 1.00 86.25 114 VAL A C 1
ATOM 901 O O . VAL A 1 114 ? -18.735 -25.840 19.471 1.00 86.25 114 VAL A O 1
ATOM 904 N N . LYS A 1 115 ? -19.692 -26.167 17.469 1.00 86.12 115 LYS A N 1
ATOM 905 C CA . LYS A 1 115 ? -19.408 -27.598 17.399 1.00 86.12 115 LYS A CA 1
ATOM 906 C C . LYS A 1 115 ? -18.662 -27.910 16.119 1.00 86.12 115 LYS A C 1
ATOM 908 O O . LYS A 1 115 ? -19.135 -27.565 15.041 1.00 86.12 115 LYS A O 1
ATOM 913 N N . LEU A 1 116 ? -17.540 -28.606 16.245 1.00 90.94 116 LEU A N 1
ATOM 914 C CA . LEU A 1 116 ? -16.867 -29.223 15.111 1.00 90.94 116 LEU A CA 1
ATOM 915 C C . LEU A 1 116 ? -17.673 -30.445 14.655 1.00 90.94 116 LEU A C 1
ATOM 917 O O . LEU A 1 116 ? -17.997 -31.317 15.460 1.00 90.94 116 LEU A O 1
ATOM 921 N N . LEU A 1 117 ? -18.034 -30.478 13.375 1.00 88.00 117 LEU A N 1
ATOM 922 C CA . LEU A 1 117 ? -18.757 -31.584 12.742 1.00 88.00 117 LEU A CA 1
ATOM 923 C C . LEU A 1 117 ? -17.809 -32.585 12.080 1.00 88.00 117 LEU A C 1
ATOM 925 O O . LEU A 1 117 ? -18.157 -33.754 11.943 1.00 88.00 117 LEU A O 1
ATOM 929 N N . GLY A 1 118 ? -16.637 -32.117 11.661 1.00 83.19 118 GLY A N 1
ATOM 930 C CA . GLY A 1 118 ? -15.589 -32.918 11.044 1.00 83.19 118 GLY A CA 1
ATOM 931 C C . GLY A 1 118 ? -14.594 -32.033 10.306 1.00 83.19 118 GLY A C 1
ATOM 932 O O . GLY A 1 118 ? -14.866 -30.853 10.065 1.00 83.19 118 GLY A O 1
ATOM 933 N N . VAL A 1 119 ? -13.458 -32.617 9.952 1.00 86.50 119 VAL A N 1
ATOM 934 C CA . VAL A 1 119 ? -12.462 -32.024 9.065 1.00 86.50 119 VAL A CA 1
ATOM 935 C C . VAL A 1 119 ? -12.266 -33.016 7.921 1.00 86.50 119 VAL A C 1
ATOM 937 O O . VAL A 1 119 ? -12.026 -34.189 8.174 1.00 86.50 119 VAL A O 1
ATOM 940 N N . ASP A 1 120 ? -12.449 -32.566 6.682 1.00 79.31 120 ASP A N 1
ATOM 941 C CA . ASP A 1 120 ? -12.251 -33.383 5.478 1.00 79.31 120 ASP A CA 1
ATOM 942 C C . ASP A 1 120 ? -11.447 -32.564 4.462 1.00 79.31 120 ASP A C 1
ATOM 944 O O . ASP A 1 120 ? -11.772 -31.397 4.240 1.00 79.31 120 ASP A O 1
ATOM 948 N N . ASP A 1 121 ? -10.417 -33.149 3.844 1.00 74.12 121 ASP A N 1
ATOM 949 C CA . ASP A 1 121 ? -9.598 -32.527 2.785 1.00 74.12 121 ASP A CA 1
ATOM 950 C C . ASP A 1 121 ? -9.127 -31.089 3.108 1.00 74.12 121 ASP A C 1
ATOM 952 O O . ASP A 1 121 ? -9.235 -30.172 2.292 1.00 74.12 121 ASP A O 1
ATOM 956 N N . GLY A 1 122 ? -8.653 -30.858 4.338 1.00 72.81 122 GLY A N 1
ATOM 957 C CA . GLY A 1 122 ? -8.199 -29.532 4.779 1.00 72.81 122 GLY A CA 1
ATOM 958 C C . GLY A 1 122 ? -9.329 -28.517 5.006 1.00 72.81 122 GLY A C 1
ATOM 959 O O . GLY A 1 122 ? -9.069 -27.321 5.117 1.00 72.81 122 GLY A O 1
ATOM 960 N N . ARG A 1 123 ? -10.592 -28.955 5.076 1.00 80.88 123 ARG A N 1
ATOM 961 C CA . ARG A 1 123 ? -11.757 -28.109 5.357 1.00 80.88 123 ARG A CA 1
ATOM 962 C C . ARG A 1 123 ? -12.416 -28.487 6.677 1.00 80.88 123 ARG A C 1
ATOM 964 O O . ARG A 1 123 ? -12.897 -29.606 6.836 1.00 80.88 123 ARG A O 1
ATOM 971 N N . ALA A 1 124 ? -12.535 -27.528 7.592 1.00 86.69 124 ALA A N 1
ATOM 972 C CA . ALA A 1 124 ? -13.239 -27.719 8.857 1.00 86.69 124 ALA A CA 1
ATOM 973 C C . ALA A 1 124 ? -14.723 -27.363 8.709 1.00 86.69 124 ALA A C 1
ATOM 975 O O . ALA A 1 124 ? -15.063 -26.231 8.362 1.00 86.69 124 ALA A O 1
ATOM 976 N N . ARG A 1 125 ? -15.621 -28.310 9.006 1.00 85.75 125 ARG A N 1
ATOM 977 C CA . ARG A 1 125 ? -17.069 -28.065 9.068 1.00 85.75 125 ARG A CA 1
ATOM 978 C C . ARG A 1 125 ? -17.497 -27.785 10.500 1.00 85.75 125 ARG A C 1
ATOM 980 O O . ARG A 1 125 ? -17.358 -28.638 11.376 1.00 85.75 125 ARG A O 1
ATOM 987 N N . LEU A 1 126 ? -18.070 -26.612 1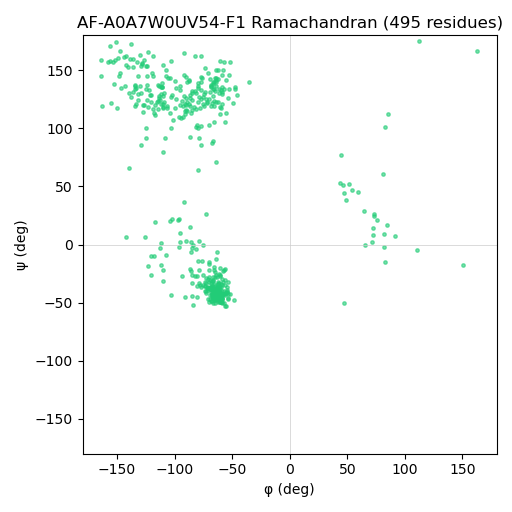0.734 1.00 89.31 126 LEU A N 1
ATOM 988 C CA . LEU A 1 126 ? -18.491 -26.134 12.045 1.00 89.31 126 LEU A CA 1
ATOM 989 C C . LEU A 1 126 ? -19.998 -25.857 12.069 1.00 89.31 126 LEU A C 1
ATOM 991 O O . LEU A 1 126 ? -20.593 -25.411 11.090 1.00 89.31 126 LEU A O 1
ATOM 995 N N . ARG A 1 127 ? -20.625 -26.063 13.227 1.00 84.38 127 ARG A N 1
ATOM 996 C CA . ARG A 1 127 ? -22.008 -25.664 13.506 1.00 84.38 127 ARG A CA 1
ATOM 997 C C . ARG A 1 127 ? -22.032 -24.645 14.628 1.00 84.38 127 ARG A C 1
ATOM 999 O O . ARG A 1 127 ? -21.644 -24.955 15.754 1.00 84.38 127 ARG A O 1
ATOM 1006 N N . LEU A 1 128 ? -22.549 -23.456 14.336 1.00 84.38 128 LEU A N 1
ATOM 1007 C CA . LEU A 1 128 ? -22.804 -22.438 15.350 1.00 84.38 128 LEU A CA 1
ATOM 1008 C C . LEU A 1 128 ? -24.165 -22.668 16.009 1.00 84.38 128 LEU A C 1
ATOM 1010 O O . LEU A 1 128 ? -25.191 -22.800 15.346 1.00 84.38 128 LEU A O 1
ATOM 1014 N N . ILE A 1 129 ? -24.180 -22.666 17.335 1.00 81.44 129 ILE A N 1
ATOM 1015 C CA . ILE A 1 129 ? -25.380 -22.718 18.164 1.00 81.44 129 ILE A CA 1
ATOM 1016 C C . ILE A 1 129 ? -25.530 -21.344 18.809 1.00 81.44 129 ILE A C 1
ATOM 1018 O O . ILE A 1 129 ? -24.630 -20.874 19.494 1.00 81.44 129 ILE A O 1
ATOM 1022 N N . ARG A 1 130 ? -26.663 -20.673 18.603 1.00 75.00 130 ARG A N 1
ATOM 1023 C CA . ARG A 1 130 ? -26.897 -19.319 19.133 1.00 75.00 130 ARG A CA 1
ATOM 1024 C C . ARG A 1 130 ? -27.998 -19.356 20.182 1.00 75.00 130 ARG A C 1
ATOM 1026 O O . ARG A 1 130 ? -29.103 -19.816 19.899 1.00 75.00 130 ARG A O 1
ATOM 1033 N N . SER A 1 131 ? -27.722 -18.844 21.377 1.00 58.25 131 SER A N 1
ATOM 1034 C CA . SER A 1 131 ? -28.669 -18.797 22.492 1.00 58.25 131 SER A CA 1
ATOM 1035 C C . SER A 1 131 ? -29.106 -17.352 22.778 1.00 58.25 131 SER A C 1
ATOM 1037 O O . SER A 1 131 ? -28.661 -16.712 23.721 1.00 58.25 131 SER 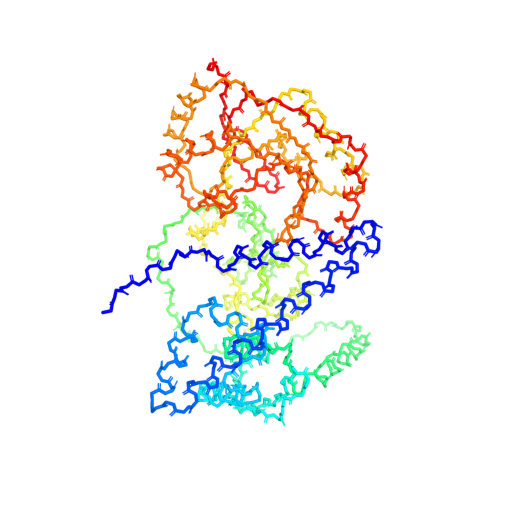A O 1
ATOM 1039 N N . GLY A 1 132 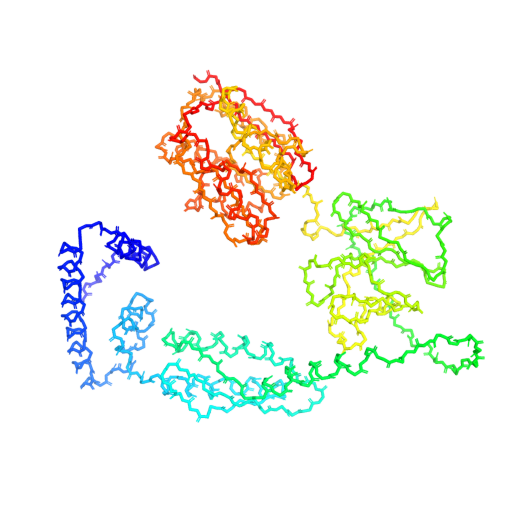? -30.046 -16.831 21.977 1.00 54.22 132 GLY A N 1
ATOM 1040 C CA . GLY A 1 132 ? -30.842 -15.639 22.326 1.00 54.22 132 GLY A CA 1
ATOM 1041 C C . GLY A 1 132 ? -30.604 -14.357 21.509 1.00 54.22 132 GLY A C 1
ATOM 1042 O O . GLY A 1 132 ? -29.739 -14.281 20.639 1.00 54.22 132 GLY A O 1
ATOM 1043 N N . LYS A 1 133 ? -31.419 -13.323 21.795 1.00 45.19 133 LYS A N 1
ATOM 1044 C CA . LYS A 1 133 ? -31.534 -12.035 21.062 1.00 45.19 133 LYS A CA 1
ATOM 1045 C C . LYS A 1 133 ? -30.348 -11.055 21.254 1.00 45.19 133 LYS A C 1
ATOM 1047 O O . LYS A 1 133 ? -30.536 -9.850 21.134 1.00 45.19 133 LYS A O 1
ATOM 1052 N N . GLY A 1 134 ? -29.151 -11.558 21.556 1.00 49.69 134 GLY A N 1
ATOM 1053 C CA . GLY A 1 134 ? -27.934 -10.758 21.773 1.00 49.69 134 GLY A CA 1
ATOM 1054 C C . GLY A 1 134 ? -26.646 -11.392 21.236 1.00 49.69 134 GLY A C 1
ATOM 1055 O O . GLY A 1 134 ? -25.571 -10.859 21.480 1.00 49.69 134 GLY A O 1
ATOM 1056 N N . ALA A 1 135 ? -26.743 -12.517 20.521 1.00 52.56 135 ALA A N 1
ATOM 1057 C CA . ALA A 1 135 ? -25.590 -13.191 19.932 1.00 52.56 135 ALA A CA 1
ATOM 1058 C C . ALA A 1 135 ? -24.952 -12.332 18.816 1.00 52.56 135 ALA A C 1
ATOM 1060 O O . ALA A 1 135 ? -25.701 -11.881 17.937 1.00 52.56 135 ALA A O 1
ATOM 1061 N N . PRO A 1 136 ? -23.612 -12.172 18.779 1.00 58.38 136 PRO A N 1
ATOM 1062 C CA . PRO A 1 136 ? -22.913 -11.432 17.730 1.00 58.38 136 PRO A CA 1
ATOM 1063 C C . PRO A 1 136 ? -23.288 -11.890 16.308 1.00 58.38 136 PRO A C 1
ATOM 1065 O O . PRO A 1 136 ? -23.752 -13.024 16.116 1.00 58.38 136 PRO A O 1
ATOM 1068 N N . PRO A 1 137 ? -23.108 -11.031 15.287 1.00 66.69 137 PRO A N 1
ATOM 1069 C CA . PRO A 1 137 ? -23.291 -11.427 13.895 1.00 66.69 137 PRO A CA 1
ATOM 1070 C C . PRO A 1 137 ? -22.422 -12.641 13.540 1.00 66.69 137 PRO A C 1
ATOM 1072 O O . PRO A 1 137 ? -21.263 -12.711 13.940 1.00 66.69 137 PRO A O 1
ATOM 1075 N N . VAL A 1 138 ? -22.958 -13.563 12.735 1.00 64.00 138 VAL A N 1
ATOM 1076 C CA . VAL A 1 138 ? -22.256 -14.792 12.306 1.00 64.00 138 VAL A CA 1
ATOM 1077 C C . VAL A 1 138 ? -20.905 -14.478 11.653 1.00 64.00 138 VAL A C 1
ATOM 1079 O O . VAL A 1 138 ? -19.933 -15.173 11.916 1.00 64.00 138 VAL A O 1
ATOM 1082 N N . ALA A 1 139 ? -20.812 -13.385 10.889 1.00 60.91 139 ALA A N 1
ATOM 1083 C CA . ALA A 1 139 ? -19.561 -12.927 10.282 1.00 60.91 139 ALA A CA 1
ATOM 1084 C C . ALA A 1 139 ? -18.481 -12.537 11.312 1.00 60.91 139 ALA A C 1
ATOM 1086 O O . ALA A 1 139 ? -17.308 -12.824 11.106 1.00 60.91 139 ALA A O 1
ATOM 1087 N N . ALA A 1 140 ? -18.866 -11.927 12.438 1.00 64.44 140 ALA A N 1
ATOM 1088 C CA . ALA A 1 140 ? -17.923 -11.568 13.499 1.00 64.44 140 ALA A CA 1
ATOM 1089 C C . ALA A 1 140 ? -17.432 -12.810 14.260 1.00 64.44 140 ALA A C 1
ATOM 1091 O O . ALA A 1 140 ? -16.261 -12.898 14.609 1.00 64.44 140 ALA A O 1
ATOM 1092 N N . LEU A 1 141 ? -18.320 -13.788 14.472 1.00 71.25 141 LEU A N 1
ATOM 1093 C CA . LEU A 1 141 ? -17.962 -15.077 15.071 1.00 71.25 141 LEU A CA 1
ATOM 1094 C C . LEU A 1 141 ? -17.038 -15.882 14.153 1.00 71.25 141 LEU A C 1
ATOM 1096 O O . LEU A 1 141 ? -16.096 -16.498 14.635 1.00 71.25 141 LEU A O 1
ATOM 1100 N N . LYS A 1 142 ? -17.287 -15.844 12.838 1.00 71.88 142 LYS A N 1
ATOM 1101 C CA . LYS A 1 142 ? -16.440 -16.480 11.827 1.00 71.88 142 LYS A CA 1
ATOM 1102 C C . LYS A 1 142 ? -15.011 -15.937 11.878 1.00 71.88 142 LYS A C 1
ATOM 1104 O O . LYS A 1 142 ? -14.093 -16.734 11.994 1.00 71.88 142 LYS A O 1
ATOM 1109 N N . LEU A 1 143 ? -14.847 -14.613 11.889 1.00 70.50 143 LEU A N 1
ATOM 1110 C CA . LEU A 1 143 ? -13.527 -13.981 11.960 1.00 70.50 143 LEU A CA 1
ATOM 1111 C C . LEU A 1 143 ? -12.759 -14.371 13.235 1.00 70.50 143 LEU A C 1
ATOM 1113 O O . LEU A 1 143 ? -11.545 -14.530 13.211 1.00 70.50 143 LEU A O 1
ATOM 1117 N N . GLU A 1 144 ? -13.458 -14.519 14.361 1.00 75.94 144 GLU A N 1
ATOM 1118 C CA . GLU A 1 144 ? -12.820 -14.910 15.620 1.00 75.94 144 GLU A CA 1
ATOM 1119 C C . GLU A 1 144 ? -12.413 -16.390 15.637 1.00 75.94 144 GLU A C 1
ATOM 1121 O O . GLU A 1 144 ? -11.364 -16.739 16.170 1.00 75.94 144 GLU A O 1
ATOM 1126 N N . ILE A 1 145 ? -13.216 -17.252 15.010 1.00 81.06 145 ILE A N 1
ATOM 1127 C CA . ILE A 1 145 ? -12.883 -18.664 14.808 1.00 81.06 145 ILE A CA 1
ATOM 1128 C C . ILE A 1 145 ? -11.700 -18.810 13.838 1.00 81.06 145 ILE A C 1
ATOM 1130 O O . ILE A 1 145 ? -10.799 -19.596 14.118 1.00 81.06 145 ILE A O 1
ATOM 1134 N N . GLU A 1 146 ? -11.683 -18.041 12.745 1.00 78.69 146 GLU A N 1
ATOM 1135 C CA . GLU A 1 146 ? -10.589 -18.002 11.762 1.00 78.69 146 GLU A CA 1
ATOM 1136 C C . GLU A 1 146 ? -9.257 -17.669 12.433 1.00 78.69 146 GLU A C 1
ATOM 1138 O O . GLU A 1 146 ? -8.347 -18.483 12.383 1.00 78.69 146 GLU A O 1
ATOM 1143 N N . LYS A 1 147 ? -9.175 -16.574 13.198 1.00 75.12 147 LYS A N 1
ATOM 1144 C CA . LYS A 1 147 ? -7.930 -16.185 13.891 1.00 75.12 147 LYS A CA 1
ATOM 1145 C C . LYS A 1 147 ? -7.346 -17.277 14.787 1.00 75.12 147 LYS A C 1
ATOM 1147 O O . LYS A 1 147 ? -6.131 -17.416 14.881 1.00 75.12 147 LYS A O 1
ATOM 1152 N N . VAL A 1 148 ? -8.198 -17.998 15.516 1.00 81.62 148 VAL A N 1
ATOM 1153 C CA . VAL A 1 148 ? -7.746 -19.057 16.432 1.00 81.62 148 VAL A CA 1
ATOM 1154 C C . VAL A 1 148 ? -7.268 -20.275 15.645 1.00 81.62 148 VAL A C 1
ATOM 1156 O O . VAL A 1 148 ? -6.260 -20.887 16.004 1.00 81.62 148 VAL A O 1
ATOM 1159 N N . LEU A 1 149 ? -7.971 -20.616 14.565 1.00 80.50 149 LEU A N 1
ATOM 1160 C CA . LEU A 1 149 ? -7.603 -21.728 13.700 1.00 80.50 149 LEU A CA 1
ATOM 1161 C C . LEU A 1 149 ? -6.371 -21.426 12.843 1.00 80.50 149 LEU A C 1
ATOM 1163 O O . LEU A 1 149 ? -5.572 -22.334 12.677 1.00 80.50 149 LEU A O 1
ATOM 1167 N N . ASP A 1 150 ? -6.136 -20.187 12.414 1.00 73.44 150 ASP A N 1
ATOM 1168 C CA . ASP A 1 150 ? -4.926 -19.801 11.670 1.00 73.44 150 ASP A CA 1
ATOM 1169 C C . ASP A 1 150 ? -3.647 -20.086 12.475 1.00 73.44 150 ASP A C 1
ATOM 1171 O O . ASP A 1 150 ? -2.620 -20.486 11.930 1.00 73.44 150 ASP A O 1
ATOM 1175 N N . VAL A 1 151 ? -3.712 -19.926 13.801 1.00 72.56 151 VAL A N 1
ATOM 1176 C CA . VAL A 1 151 ? -2.579 -20.201 14.695 1.00 72.56 151 VAL A CA 1
ATOM 1177 C C . VAL A 1 151 ? -2.449 -21.694 15.000 1.00 72.56 151 VAL A C 1
ATOM 1179 O O . VAL A 1 151 ? -1.345 -22.239 14.992 1.00 72.56 151 VAL A O 1
ATOM 1182 N N . ALA A 1 152 ? -3.559 -22.367 15.313 1.00 75.31 152 ALA A N 1
ATOM 1183 C CA . ALA A 1 152 ? -3.542 -23.766 15.750 1.00 75.31 152 ALA A CA 1
ATOM 1184 C C . ALA A 1 152 ? -3.461 -24.775 14.587 1.00 75.31 152 ALA A C 1
ATOM 1186 O O . ALA A 1 152 ? -2.974 -25.899 14.753 1.00 75.31 152 ALA A O 1
ATOM 1187 N N . ALA A 1 153 ? -3.959 -24.384 13.419 1.00 77.62 153 ALA A N 1
ATOM 1188 C CA . ALA A 1 153 ? -4.117 -25.194 12.223 1.00 77.62 153 ALA A CA 1
ATOM 1189 C C . ALA A 1 153 ? -3.754 -24.410 10.943 1.00 77.62 153 ALA A C 1
ATOM 1191 O O . ALA A 1 153 ? -4.624 -24.179 10.107 1.00 77.62 153 ALA A O 1
ATOM 1192 N N . PRO A 1 154 ? -2.476 -24.016 10.767 1.00 67.62 154 PRO A N 1
ATOM 1193 C CA . PRO A 1 154 ? -2.037 -23.184 9.637 1.00 67.62 154 PRO A CA 1
ATOM 1194 C C . PRO A 1 154 ? -2.163 -23.866 8.262 1.00 67.62 154 PRO A C 1
ATOM 1196 O O . PRO A 1 154 ? -2.180 -23.206 7.232 1.00 67.62 154 PRO A O 1
ATOM 1199 N N . ASP A 1 155 ? -2.249 -25.193 8.240 1.00 71.38 155 ASP A N 1
ATOM 1200 C CA . ASP A 1 155 ? -2.493 -26.046 7.074 1.00 71.38 155 ASP A CA 1
ATOM 1201 C C . ASP A 1 155 ? -3.990 -26.242 6.756 1.00 71.38 155 ASP A C 1
ATOM 1203 O O . ASP A 1 155 ? -4.341 -26.958 5.815 1.00 71.38 155 ASP A O 1
ATOM 1207 N N . LEU A 1 156 ? -4.895 -25.610 7.513 1.00 78.56 156 LEU A N 1
ATOM 1208 C CA . LEU A 1 156 ? -6.325 -25.619 7.224 1.00 78.56 156 LEU A CA 1
ATOM 1209 C C . LEU A 1 156 ? -6.634 -24.695 6.037 1.00 78.56 156 LEU A C 1
ATOM 1211 O O . LEU A 1 156 ? -6.444 -23.486 6.097 1.00 78.56 156 LEU A O 1
ATOM 1215 N N . LEU A 1 157 ? -7.185 -25.255 4.963 1.00 74.25 157 LEU A N 1
ATOM 1216 C CA . LEU A 1 157 ? -7.461 -24.528 3.723 1.00 74.25 157 LEU A CA 1
ATOM 1217 C C . LEU A 1 157 ? -8.727 -23.669 3.796 1.00 74.25 157 LEU A C 1
ATOM 1219 O O . LEU A 1 157 ? -8.835 -22.657 3.108 1.00 74.25 157 LEU A O 1
ATOM 1223 N N . SER A 1 158 ? -9.747 -24.110 4.541 1.00 76.50 158 SER A N 1
ATOM 1224 C CA . SER A 1 158 ? -11.020 -23.382 4.634 1.00 76.50 158 SER A CA 1
ATOM 1225 C C . SER A 1 158 ? -11.893 -23.817 5.811 1.00 76.50 158 SER A C 1
ATOM 1227 O O . SER A 1 158 ? -11.795 -24.938 6.315 1.00 76.50 158 SER A O 1
ATOM 1229 N N . ILE A 1 159 ? -12.813 -22.936 6.211 1.00 81.00 159 ILE A N 1
ATOM 1230 C CA . ILE A 1 159 ? -13.821 -23.195 7.245 1.00 81.00 159 ILE A CA 1
ATOM 1231 C C . ILE A 1 159 ? -15.214 -23.031 6.638 1.00 81.00 159 ILE A C 1
ATOM 1233 O O . ILE A 1 159 ? -15.529 -22.004 6.033 1.00 81.00 159 ILE A O 1
ATOM 1237 N N . ASP A 1 160 ? -16.059 -24.038 6.832 1.00 77.69 160 ASP A N 1
ATOM 1238 C CA . ASP A 1 160 ? -17.463 -24.028 6.436 1.00 77.69 160 ASP A CA 1
ATOM 1239 C C . ASP A 1 160 ? -18.355 -24.017 7.679 1.00 77.69 160 ASP A C 1
ATOM 1241 O O . ASP A 1 160 ? -18.170 -24.817 8.598 1.00 77.69 160 ASP A O 1
ATOM 1245 N N . ILE A 1 161 ? -19.316 -23.095 7.724 1.00 79.94 161 ILE A N 1
ATOM 1246 C CA . ILE A 1 161 ? -20.208 -22.907 8.869 1.00 79.94 161 ILE A CA 1
ATOM 1247 C C . ILE A 1 161 ? -21.643 -23.184 8.424 1.00 79.94 161 ILE A C 1
ATOM 1249 O O . ILE A 1 161 ? -22.236 -22.421 7.655 1.00 79.94 161 ILE A O 1
ATOM 1253 N N . GLU A 1 162 ? -22.231 -24.257 8.954 1.00 72.50 162 GLU A N 1
ATOM 1254 C CA . GLU A 1 162 ? -23.611 -24.627 8.643 1.00 72.50 162 GLU A CA 1
ATOM 1255 C C . GLU A 1 162 ? -24.606 -23.512 9.027 1.00 72.50 162 GLU A C 1
ATOM 1257 O O . GLU A 1 162 ? -24.570 -22.978 10.139 1.00 72.50 162 GLU A O 1
ATOM 1262 N N . GLY A 1 163 ? -25.528 -23.193 8.104 1.00 56.09 163 GLY A N 1
ATOM 1263 C CA . GLY A 1 163 ? -26.588 -22.183 8.268 1.00 56.09 163 GLY A CA 1
ATOM 1264 C C . GLY A 1 163 ? -26.429 -20.907 7.423 1.00 56.09 163 GLY A C 1
ATOM 1265 O O . GLY A 1 163 ? -27.335 -20.074 7.408 1.00 56.09 163 GLY A O 1
ATOM 1266 N N . MET A 1 164 ? -25.323 -20.745 6.683 1.00 50.97 164 MET A N 1
ATOM 1267 C CA . MET A 1 164 ? -25.109 -19.583 5.798 1.00 50.97 164 MET A CA 1
ATOM 1268 C C . MET A 1 164 ? -25.897 -19.653 4.480 1.00 50.97 164 MET A C 1
ATOM 1270 O O . MET A 1 164 ? -26.402 -18.629 4.017 1.00 50.97 164 MET A O 1
ATOM 1274 N N . ALA A 1 165 ? -26.053 -20.844 3.891 1.00 41.88 165 ALA A N 1
ATOM 1275 C CA . ALA A 1 165 ? -26.734 -21.010 2.602 1.00 41.88 165 ALA A CA 1
ATOM 1276 C C . ALA A 1 165 ? -28.220 -20.596 2.659 1.00 41.88 165 ALA A C 1
ATOM 1278 O O . ALA A 1 165 ? -28.713 -19.901 1.772 1.00 41.88 165 ALA A O 1
ATOM 1279 N N . GLU A 1 166 ? -28.910 -20.928 3.753 1.00 38.50 166 GLU A N 1
ATOM 1280 C CA . GLU A 1 166 ? -30.327 -20.601 3.955 1.00 38.50 166 GLU A CA 1
ATOM 1281 C C . GLU A 1 166 ? -30.562 -19.100 4.201 1.00 38.50 166 GLU A C 1
ATOM 1283 O O . GLU A 1 166 ? -31.601 -18.568 3.813 1.00 38.50 166 GLU A O 1
ATOM 1288 N N . GLN A 1 167 ? -29.597 -18.379 4.789 1.00 41.94 167 GLN A N 1
ATOM 1289 C CA . GLN A 1 167 ? -29.702 -16.929 4.995 1.00 41.94 167 GLN A CA 1
ATOM 1290 C C . GLN A 1 167 ? -29.427 -16.129 3.719 1.00 41.94 167 GLN A C 1
ATOM 1292 O O . GLN A 1 167 ? -30.089 -15.115 3.497 1.00 41.94 167 GLN A O 1
ATOM 1297 N N . ILE A 1 168 ? -28.516 -16.585 2.855 1.00 40.59 168 ILE A N 1
ATOM 1298 C CA . ILE A 1 168 ? -28.286 -15.973 1.535 1.00 40.59 168 ILE A CA 1
ATOM 1299 C C . ILE A 1 168 ? -29.545 -16.131 0.665 1.00 40.59 168 ILE A C 1
ATOM 1301 O O . ILE A 1 168 ? -30.011 -15.160 0.067 1.00 40.59 168 ILE A O 1
ATOM 1305 N N . GLU A 1 169 ? -30.173 -17.311 0.681 1.00 34.78 169 GLU A N 1
ATOM 1306 C CA . GLU A 1 169 ? -31.401 -17.576 -0.076 1.00 34.78 169 GLU A CA 1
ATOM 1307 C C . GLU A 1 169 ? -32.636 -16.851 0.503 1.00 34.78 169 GLU A C 1
ATOM 1309 O O . GLU A 1 169 ? -33.466 -16.329 -0.247 1.00 34.78 169 GLU A O 1
ATOM 1314 N N . ALA A 1 170 ? -32.751 -16.745 1.834 1.00 36.97 170 ALA A N 1
ATOM 1315 C CA . ALA A 1 170 ? -33.828 -16.003 2.494 1.00 36.97 170 ALA A CA 1
ATOM 1316 C C . ALA A 1 170 ? -33.728 -14.485 2.260 1.00 36.97 170 ALA A C 1
ATOM 1318 O O . ALA A 1 170 ? -34.751 -13.825 2.065 1.00 36.97 170 ALA A O 1
ATOM 1319 N N . THR A 1 171 ? -32.509 -13.937 2.220 1.00 39.91 171 THR A N 1
ATOM 1320 C CA . THR A 1 171 ? -32.268 -12.511 1.939 1.00 39.91 171 THR A CA 1
ATOM 1321 C C . THR A 1 171 ? -32.549 -12.187 0.467 1.00 39.91 171 THR A C 1
ATOM 1323 O O . THR A 1 171 ? -33.179 -11.171 0.171 1.00 39.91 171 THR A O 1
ATOM 1326 N N . ALA A 1 172 ? -32.205 -13.097 -0.454 1.00 35.44 172 ALA A N 1
ATOM 1327 C CA . ALA A 1 172 ? -32.549 -12.985 -1.873 1.00 35.44 172 ALA A CA 1
ATOM 1328 C C . ALA A 1 172 ? -34.071 -13.073 -2.130 1.00 35.44 172 ALA A C 1
ATOM 1330 O O . ALA A 1 172 ? -34.614 -12.295 -2.916 1.00 35.44 172 ALA A O 1
ATOM 1331 N N . LYS A 1 173 ? -34.793 -13.960 -1.426 1.00 35.00 173 LYS A N 1
ATOM 1332 C CA . LYS A 1 173 ? -36.267 -14.062 -1.503 1.00 35.00 173 LYS A CA 1
ATOM 1333 C C . LYS A 1 173 ? -36.988 -12.853 -0.895 1.00 35.00 173 LYS A C 1
ATOM 1335 O O . LYS A 1 173 ? -38.003 -12.426 -1.441 1.00 35.00 173 LYS A O 1
ATOM 1340 N N . ALA A 1 174 ? -36.469 -12.281 0.194 1.00 36.19 174 ALA A N 1
ATOM 1341 C CA . ALA A 1 174 ? -37.038 -11.082 0.816 1.00 36.19 174 ALA A CA 1
ATOM 1342 C C . ALA A 1 174 ? -36.898 -9.839 -0.083 1.00 36.19 174 ALA A C 1
ATOM 1344 O O . ALA A 1 174 ? -37.851 -9.072 -0.215 1.00 36.19 174 ALA A O 1
ATOM 1345 N N . ALA A 1 175 ? -35.759 -9.685 -0.768 1.00 35.06 175 ALA A N 1
ATOM 1346 C CA . ALA A 1 175 ? -35.540 -8.615 -1.744 1.00 35.06 175 ALA A CA 1
ATOM 1347 C C . ALA A 1 175 ? -36.471 -8.727 -2.970 1.00 35.06 175 ALA A C 1
ATOM 1349 O O . ALA A 1 175 ? -36.959 -7.716 -3.469 1.00 35.06 175 ALA A O 1
ATOM 1350 N N . ALA A 1 176 ? -36.787 -9.950 -3.414 1.00 35.75 176 ALA A N 1
ATOM 1351 C CA . ALA A 1 176 ? -37.694 -10.191 -4.539 1.00 35.75 176 ALA A CA 1
ATOM 1352 C C . ALA A 1 176 ? -39.179 -9.913 -4.215 1.00 35.75 176 ALA A C 1
ATOM 1354 O O . ALA A 1 176 ? -39.940 -9.539 -5.106 1.00 35.75 176 ALA A O 1
ATOM 1355 N N . MET A 1 177 ? -39.605 -10.065 -2.954 1.00 34.16 177 MET A N 1
ATOM 1356 C CA . MET A 1 177 ? -40.992 -9.804 -2.531 1.00 34.16 177 MET A CA 1
ATOM 1357 C C . MET A 1 177 ? -41.320 -8.314 -2.329 1.00 34.16 177 MET A C 1
ATOM 1359 O O . MET A 1 177 ? -42.487 -7.943 -2.404 1.00 34.16 177 MET A O 1
ATOM 1363 N N . LEU A 1 178 ? -40.320 -7.457 -2.102 1.00 37.03 178 LEU A N 1
ATOM 1364 C CA . LEU A 1 178 ? -40.495 -6.018 -1.837 1.00 37.03 178 LEU A CA 1
ATOM 1365 C C . LEU A 1 178 ? -40.598 -5.145 -3.106 1.00 37.03 178 LEU A C 1
ATOM 1367 O O . LEU A 1 178 ? -40.830 -3.944 -3.004 1.00 37.03 178 LEU A O 1
ATOM 1371 N N . GLY A 1 179 ? -40.456 -5.730 -4.301 1.00 32.38 179 GLY A N 1
ATOM 1372 C CA . GLY A 1 179 ? -40.489 -5.016 -5.586 1.00 32.38 179 GLY A CA 1
ATOM 1373 C C . GLY A 1 179 ? -41.882 -4.743 -6.174 1.00 32.38 179 GLY A C 1
ATOM 1374 O O . GLY A 1 179 ? -41.976 -4.155 -7.250 1.00 32.38 179 GLY A O 1
ATOM 1375 N N . ALA A 1 180 ? -42.970 -5.152 -5.517 1.00 33.41 180 ALA A N 1
ATOM 1376 C CA . ALA A 1 180 ? -44.328 -4.916 -6.002 1.00 33.41 180 ALA A CA 1
ATOM 1377 C C . ALA A 1 180 ? -45.237 -4.444 -4.863 1.00 33.41 180 ALA A C 1
ATOM 1379 O O . ALA A 1 180 ? -45.326 -5.109 -3.837 1.00 33.41 180 ALA A O 1
ATOM 1380 N N . ILE A 1 181 ? -45.984 -3.359 -5.115 1.00 33.38 181 ILE A N 1
ATOM 1381 C CA . ILE A 1 181 ? -46.892 -2.645 -4.193 1.00 33.38 181 ILE A CA 1
ATOM 1382 C C . ILE A 1 181 ? -46.068 -1.672 -3.325 1.00 33.38 181 ILE A C 1
ATOM 1384 O O . ILE A 1 181 ? -45.339 -2.084 -2.437 1.00 33.38 181 ILE A O 1
ATOM 1388 N N . ILE A 1 182 ? -46.038 -0.365 -3.608 1.00 31.17 182 ILE A N 1
ATOM 1389 C CA . ILE A 1 182 ? -46.995 0.621 -3.073 1.00 31.17 182 ILE A CA 1
ATOM 1390 C C . ILE A 1 182 ? -46.929 1.920 -3.917 1.00 31.17 182 ILE A C 1
ATOM 1392 O O . ILE A 1 182 ? -45.912 2.606 -3.964 1.00 31.17 182 ILE A O 1
ATOM 1396 N N . THR A 1 183 ? -48.052 2.283 -4.543 1.00 28.42 183 THR A N 1
ATOM 1397 C CA . THR A 1 183 ? -48.455 3.666 -4.886 1.00 28.42 183 THR A CA 1
ATOM 1398 C C . THR A 1 183 ? -48.693 4.481 -3.608 1.00 28.42 183 THR A C 1
ATOM 1400 O O . THR A 1 183 ? -49.273 3.927 -2.674 1.00 28.42 183 THR A O 1
ATOM 1403 N N . PRO A 1 184 ? -48.355 5.782 -3.535 1.00 28.75 184 PRO A N 1
ATOM 1404 C CA . PRO A 1 184 ? -48.446 6.524 -2.282 1.00 28.75 184 PRO A CA 1
ATOM 1405 C C . PRO A 1 184 ? -49.892 6.962 -1.997 1.00 28.75 184 PRO A C 1
ATOM 1407 O O . PRO A 1 184 ? -50.542 7.510 -2.893 1.00 28.75 184 PRO A O 1
ATOM 1410 N N . PRO A 1 185 ? -50.397 6.828 -0.756 1.00 28.84 185 PRO A N 1
ATOM 1411 C CA . PRO A 1 185 ? -51.510 7.634 -0.297 1.00 28.84 185 PRO A CA 1
ATOM 1412 C C . PRO A 1 185 ? -51.093 8.657 0.767 1.00 28.84 185 PRO A C 1
ATOM 1414 O O . PRO A 1 185 ? -50.098 8.530 1.477 1.00 28.84 185 PRO A O 1
ATOM 1417 N N . ARG A 1 186 ? -51.909 9.709 0.794 1.00 26.61 186 ARG A N 1
ATOM 1418 C CA . ARG A 1 186 ? -51.813 10.956 1.549 1.00 26.61 186 ARG A CA 1
ATOM 1419 C C . ARG A 1 186 ? -51.808 10.794 3.070 1.00 26.61 186 ARG A C 1
ATOM 1421 O O . ARG A 1 186 ? -52.366 9.857 3.627 1.00 26.61 186 ARG A O 1
ATOM 1428 N N . SER A 1 187 ? -51.257 11.841 3.682 1.00 35.75 187 SER A N 1
ATOM 1429 C CA . SER A 1 187 ? -51.266 12.199 5.097 1.00 35.75 187 SER A CA 1
ATOM 1430 C C . SER A 1 187 ? -52.642 12.133 5.760 1.00 35.75 187 SER A C 1
ATOM 1432 O O . SER A 1 187 ? -53.570 12.777 5.279 1.00 35.75 187 SER A O 1
ATOM 1434 N N . GLU A 1 188 ? -52.702 11.519 6.938 1.00 26.48 188 GLU A N 1
ATOM 1435 C CA . GLU A 1 188 ? -53.536 11.958 8.063 1.00 26.48 188 GLU A CA 1
ATOM 1436 C C . GLU A 1 188 ? -52.899 11.441 9.366 1.00 26.48 188 GLU A C 1
ATOM 1438 O O . GLU A 1 188 ? -52.635 10.251 9.529 1.00 26.48 188 GLU A O 1
ATOM 1443 N N . THR A 1 189 ? -52.567 12.359 10.272 1.00 30.77 189 THR A N 1
ATOM 1444 C CA . THR A 1 189 ? -51.925 12.096 11.567 1.00 30.77 189 THR A CA 1
ATOM 1445 C C . THR A 1 189 ? -52.961 11.831 12.667 1.00 30.77 189 THR A C 1
ATOM 1447 O O . THR A 1 189 ? -53.930 12.582 12.778 1.00 30.77 189 THR A O 1
ATOM 1450 N N . PRO A 1 190 ? -52.721 10.867 13.581 1.00 26.41 190 PRO A N 1
ATOM 1451 C CA . PRO A 1 190 ? -53.288 10.879 14.929 1.00 26.41 190 PRO A CA 1
ATOM 1452 C C . PRO A 1 190 ? -52.245 11.308 15.992 1.00 26.41 190 PRO A C 1
ATOM 1454 O O . PRO A 1 190 ? -51.039 11.229 15.752 1.00 26.41 190 PRO A O 1
ATOM 1457 N N . PRO A 1 191 ? -52.692 11.795 17.169 1.00 26.98 191 PRO A N 1
ATOM 1458 C CA . PRO A 1 191 ? -51.894 12.613 18.089 1.00 26.98 191 PRO A CA 1
ATOM 1459 C C . PRO A 1 191 ? -50.967 11.791 19.008 1.00 26.98 191 PRO A C 1
ATOM 1461 O O . PRO A 1 191 ? -51.191 10.596 19.211 1.00 26.98 191 PRO A O 1
ATOM 1464 N N . PRO A 1 192 ? -49.939 12.416 19.622 1.00 27.03 192 PRO A N 1
ATOM 1465 C CA . PRO A 1 192 ? -48.890 11.688 20.321 1.00 27.03 192 PRO A CA 1
ATOM 1466 C C . PRO A 1 192 ? -49.331 11.251 21.724 1.00 27.03 192 PRO A C 1
ATOM 1468 O O . PRO A 1 192 ? -49.840 12.046 22.519 1.00 27.03 192 PRO A O 1
ATOM 1471 N N . ALA A 1 193 ? -49.039 9.997 22.074 1.00 25.25 193 ALA A N 1
ATOM 1472 C CA . ALA A 1 193 ? -48.989 9.570 23.466 1.00 25.25 193 ALA A CA 1
ATOM 1473 C C . ALA A 1 193 ? -47.670 10.050 24.098 1.00 25.25 193 ALA A C 1
ATOM 1475 O O . ALA A 1 193 ? -46.577 9.790 23.595 1.00 25.25 193 ALA A O 1
ATOM 1476 N N . LYS A 1 194 ? -47.800 10.783 25.209 1.00 30.30 194 LYS A N 1
ATOM 1477 C CA . LYS A 1 194 ? -46.713 11.359 26.011 1.00 30.30 194 LYS A CA 1
ATOM 1478 C C . LYS A 1 194 ? -45.685 10.299 26.422 1.00 30.30 194 LYS A C 1
ATOM 1480 O O . LYS A 1 194 ? -46.034 9.345 27.112 1.00 30.30 194 LYS A O 1
ATOM 1485 N N . LEU A 1 195 ? -44.409 10.546 26.119 1.00 24.52 195 LEU A N 1
ATOM 1486 C CA . LEU A 1 195 ? -43.281 9.863 26.751 1.00 24.52 195 LEU A CA 1
ATOM 1487 C C . LEU A 1 195 ? -42.462 10.846 27.588 1.00 24.52 195 LEU A C 1
ATOM 1489 O O . LEU A 1 195 ? -42.070 11.928 27.156 1.00 24.52 195 LEU A O 1
ATOM 1493 N N . VAL A 1 196 ? -42.276 10.425 28.832 1.00 23.81 196 VAL A N 1
ATOM 1494 C CA . VAL A 1 196 ? -41.608 11.090 29.945 1.00 23.81 196 VAL A CA 1
ATOM 1495 C C . VAL A 1 196 ? -40.138 11.359 29.614 1.00 23.81 196 VAL A C 1
ATOM 1497 O O . VAL A 1 196 ? -39.406 10.460 29.202 1.00 23.81 196 VAL A O 1
ATOM 1500 N N . GLN A 1 197 ? -39.698 12.601 29.834 1.00 21.91 197 GLN A N 1
ATOM 1501 C CA . GLN A 1 197 ? -38.293 12.996 29.752 1.00 21.91 197 GLN A CA 1
ATOM 1502 C C . GLN A 1 197 ? -37.481 12.304 30.854 1.00 21.91 197 GLN A C 1
ATOM 1504 O O . GLN A 1 197 ? -37.499 12.723 32.011 1.00 21.91 197 GLN A O 1
ATOM 1509 N N . ILE A 1 198 ? -36.697 11.291 30.489 1.00 23.47 198 ILE A N 1
ATOM 1510 C CA . ILE A 1 198 ? -35.537 10.901 31.290 1.00 23.47 198 ILE A CA 1
ATOM 1511 C C . ILE A 1 198 ? -34.424 11.892 30.938 1.00 23.47 198 ILE A C 1
ATOM 1513 O O . ILE A 1 198 ? -33.779 11.768 29.896 1.00 23.47 198 ILE A O 1
ATOM 1517 N N . LYS A 1 199 ? -34.215 12.899 31.797 1.00 23.98 199 LYS A N 1
ATOM 1518 C CA . LYS A 1 199 ? -33.026 13.764 31.759 1.00 23.98 199 LYS A CA 1
ATOM 1519 C C . LYS A 1 199 ? -31.783 12.877 31.859 1.00 23.98 199 LYS A C 1
ATOM 1521 O O . LYS A 1 199 ? -31.472 12.374 32.936 1.00 23.98 199 LYS A O 1
ATOM 1526 N N . ARG A 1 200 ? -31.070 12.692 30.748 1.00 22.81 200 ARG A N 1
ATOM 1527 C CA . ARG A 1 200 ? -29.682 12.221 30.768 1.00 22.81 200 ARG A CA 1
ATOM 1528 C C . ARG A 1 200 ? -28.743 13.433 30.797 1.00 22.81 200 ARG A C 1
ATOM 1530 O O . ARG A 1 200 ? -29.101 14.471 30.237 1.00 22.81 200 ARG A O 1
ATOM 1537 N N . PRO A 1 201 ? -27.592 13.342 31.483 1.00 24.12 201 PRO A N 1
ATOM 1538 C CA . PRO A 1 201 ? -26.703 14.479 31.683 1.00 24.12 201 PRO A CA 1
ATOM 1539 C C . PRO A 1 201 ? -26.142 14.954 30.341 1.00 24.12 201 PRO A C 1
ATOM 1541 O O . PRO A 1 201 ? -25.852 14.134 29.468 1.00 24.12 201 PRO A O 1
ATOM 1544 N N . ARG A 1 202 ? -25.977 16.274 30.191 1.00 25.09 202 ARG A N 1
ATOM 1545 C CA . ARG A 1 202 ? -25.180 16.855 29.103 1.00 25.09 202 ARG A CA 1
ATOM 1546 C C . ARG A 1 202 ? -23.793 16.195 29.115 1.00 25.09 202 ARG A C 1
ATOM 1548 O O . ARG A 1 202 ? -23.221 16.100 30.202 1.00 25.09 202 ARG A O 1
ATOM 1555 N N . PRO A 1 203 ? -23.249 15.757 27.966 1.00 25.36 203 PRO A N 1
ATOM 1556 C CA . PRO A 1 203 ? -21.848 15.379 27.898 1.00 25.36 203 PRO A CA 1
ATOM 1557 C C . PRO A 1 203 ? -21.022 16.593 28.312 1.00 25.36 203 PRO A C 1
ATOM 1559 O O . PRO A 1 203 ? -21.280 17.707 27.854 1.00 25.36 203 PRO A O 1
ATOM 1562 N N . ASP A 1 204 ? -20.086 16.363 29.218 1.00 26.64 204 ASP A N 1
ATOM 1563 C CA . ASP A 1 204 ? -19.174 17.364 29.741 1.00 26.64 204 ASP A CA 1
ATOM 1564 C C . ASP A 1 204 ? -18.427 18.039 28.576 1.00 26.64 204 ASP A C 1
ATOM 1566 O O . ASP A 1 204 ? -17.684 17.395 27.836 1.00 26.64 204 ASP A O 1
ATOM 1570 N N . THR A 1 205 ? -18.689 19.328 28.347 1.00 33.78 205 THR A N 1
ATOM 1571 C CA . THR A 1 205 ? -18.054 20.130 27.286 1.00 33.78 205 THR A CA 1
ATOM 1572 C C . THR A 1 205 ? -16.732 20.746 27.741 1.00 33.78 205 THR A C 1
ATOM 1574 O O . THR A 1 205 ? -16.229 21.672 27.105 1.00 33.78 205 THR A O 1
ATOM 1577 N N . THR A 1 206 ? -16.166 20.281 28.852 1.00 31.33 206 THR A N 1
ATOM 1578 C CA . THR A 1 206 ? -14.889 20.777 29.356 1.00 31.33 206 THR A CA 1
ATOM 1579 C C . THR A 1 206 ? -13.751 19.897 28.820 1.00 31.33 206 THR A C 1
ATOM 1581 O O . THR A 1 206 ? -13.724 18.690 29.025 1.00 31.33 206 THR A O 1
ATOM 1584 N N . ASN A 1 207 ? -12.836 20.520 28.065 1.00 32.97 207 ASN A N 1
ATOM 1585 C CA . ASN A 1 207 ? -11.671 19.944 27.362 1.00 32.97 207 ASN A CA 1
ATOM 1586 C C . ASN A 1 207 ? -11.912 19.269 25.995 1.00 32.97 207 ASN A C 1
ATOM 1588 O O . ASN A 1 207 ? -11.540 18.117 25.773 1.00 32.97 207 ASN A O 1
ATOM 1592 N N . VAL A 1 208 ? -12.416 20.030 25.015 1.00 35.31 208 VAL A N 1
ATOM 1593 C CA . VAL A 1 208 ? -12.201 19.708 23.590 1.00 35.31 208 VAL A CA 1
ATOM 1594 C C . VAL A 1 208 ? -11.135 20.646 23.018 1.00 35.31 208 VAL A C 1
ATOM 1596 O O . VAL A 1 208 ? -11.420 21.793 22.683 1.00 35.31 208 VAL A O 1
ATOM 1599 N N . THR A 1 209 ? -9.900 20.159 22.897 1.00 36.34 209 THR A N 1
ATOM 1600 C CA . THR A 1 209 ? -8.834 20.769 22.088 1.00 36.34 209 THR A CA 1
ATOM 1601 C C . THR A 1 209 ? -9.092 20.437 20.614 1.00 36.34 209 THR A C 1
ATOM 1603 O O . THR A 1 209 ? -8.628 19.425 20.095 1.00 36.34 209 THR A O 1
ATOM 1606 N N . GLY A 1 210 ? -9.921 21.241 19.947 1.00 50.12 210 GLY A N 1
ATOM 1607 C CA . GLY A 1 210 ? -10.252 21.076 18.530 1.00 50.12 210 GLY A CA 1
ATOM 1608 C C . GLY A 1 210 ? -10.495 22.419 17.849 1.00 50.12 210 GLY A C 1
ATOM 1609 O O . GLY A 1 210 ? -10.977 23.363 18.480 1.00 50.12 210 GLY A O 1
ATOM 1610 N N . THR A 1 211 ? -10.153 22.516 16.566 1.00 61.59 211 THR A N 1
ATOM 1611 C CA . THR A 1 211 ? -10.378 23.724 15.760 1.00 61.59 211 THR A CA 1
ATOM 1612 C C . THR A 1 211 ? -11.865 23.844 15.425 1.00 61.59 211 THR A C 1
ATOM 1614 O O . THR A 1 211 ? -12.489 22.889 14.959 1.00 61.59 211 THR A O 1
ATOM 1617 N N . TRP A 1 212 ? -12.452 25.017 15.674 1.00 71.81 212 TRP A N 1
ATOM 1618 C CA . TRP A 1 212 ? -13.856 25.300 15.369 1.00 71.81 212 TRP A CA 1
ATOM 1619 C C . TRP A 1 212 ? -13.995 25.868 13.961 1.00 71.81 212 TRP A C 1
ATOM 1621 O O . TRP A 1 212 ? -13.543 26.981 13.690 1.00 71.81 212 TRP A O 1
ATOM 1631 N N . VAL A 1 213 ? -14.681 25.139 13.089 1.00 69.56 213 VAL A N 1
ATOM 1632 C CA . VAL A 1 213 ? -14.854 25.511 11.681 1.00 69.56 213 VAL A CA 1
ATOM 1633 C C . VAL A 1 213 ? -16.298 25.902 11.409 1.00 69.56 213 VAL A C 1
ATOM 1635 O O . VAL A 1 213 ? -17.204 25.200 11.842 1.00 69.56 213 VAL A O 1
ATOM 1638 N N . SER A 1 214 ? -16.521 26.992 10.668 1.00 75.56 214 SER A N 1
ATOM 1639 C CA . SER A 1 214 ? -17.865 27.395 10.220 1.00 75.56 214 SER A CA 1
ATOM 1640 C C . SER A 1 214 ? -18.246 26.634 8.953 1.00 75.56 214 SER A C 1
ATOM 1642 O O . SER A 1 214 ? -17.581 26.801 7.936 1.00 75.56 214 SER A O 1
ATOM 1644 N N . VAL A 1 215 ? -19.310 25.831 9.011 1.00 70.12 215 VAL A N 1
ATOM 1645 C CA . VAL A 1 215 ? -19.679 24.907 7.919 1.00 70.12 215 VAL A CA 1
ATOM 1646 C C . VAL A 1 215 ? -20.948 25.329 7.179 1.00 70.12 215 VAL A C 1
ATOM 1648 O O . VAL A 1 215 ? -21.056 25.119 5.978 1.00 70.12 215 VAL A O 1
ATOM 1651 N N . VAL A 1 216 ? -21.901 25.978 7.857 1.00 75.50 216 VAL A N 1
ATOM 1652 C CA . VAL A 1 216 ? -23.132 26.486 7.228 1.00 75.50 216 VAL A CA 1
ATOM 1653 C C . VAL A 1 216 ? -23.695 27.683 7.993 1.00 75.50 216 VAL A C 1
ATOM 1655 O O . VAL A 1 216 ? -23.406 27.864 9.179 1.00 75.50 216 VAL A O 1
ATOM 1658 N N . ARG A 1 217 ? -24.497 28.514 7.316 1.00 74.06 217 ARG A N 1
ATOM 1659 C CA . ARG A 1 217 ? -25.303 29.560 7.964 1.00 74.06 217 ARG A CA 1
ATOM 1660 C C . ARG A 1 217 ? -26.575 28.961 8.568 1.00 74.06 217 ARG A C 1
ATOM 1662 O O . ARG A 1 217 ? -27.194 28.091 7.958 1.00 74.06 217 ARG A O 1
ATOM 1669 N N . ALA A 1 218 ? -26.954 29.401 9.762 1.00 69.69 218 ALA A N 1
ATOM 1670 C CA . ALA A 1 218 ? -28.132 28.899 10.464 1.00 69.69 218 ALA A CA 1
ATOM 1671 C C . ALA A 1 218 ? -29.436 29.461 9.860 1.00 69.69 218 ALA A C 1
ATOM 1673 O O . ALA A 1 218 ? -30.449 28.755 9.788 1.00 69.69 218 ALA A O 1
ATOM 1674 N N . LEU A 1 219 ? -29.396 30.710 9.390 1.00 68.69 219 LEU A N 1
ATOM 1675 C CA . LEU A 1 219 ? -30.425 31.393 8.618 1.00 68.69 219 LEU A CA 1
ATOM 1676 C C . LEU A 1 219 ? -30.531 30.736 7.237 1.00 68.69 219 LEU A C 1
ATOM 1678 O O . LEU A 1 219 ? -29.573 30.699 6.466 1.00 68.69 219 LEU A O 1
ATOM 1682 N N . GLY A 1 220 ? -31.716 30.203 6.931 1.00 62.66 220 GLY A N 1
ATOM 1683 C CA . GLY A 1 220 ? -31.992 29.498 5.675 1.00 62.66 220 GLY A CA 1
ATOM 1684 C C . GLY A 1 220 ? -31.769 27.981 5.715 1.00 62.66 220 GLY A C 1
ATOM 1685 O O . GLY A 1 220 ? -31.857 27.334 4.674 1.00 62.66 220 GLY A O 1
ATOM 1686 N N . PHE A 1 221 ? -31.493 27.396 6.887 1.00 76.38 221 PHE A N 1
ATOM 1687 C CA . PHE A 1 221 ? -31.531 25.943 7.071 1.00 76.38 221 PHE A CA 1
ATOM 1688 C C . PHE A 1 221 ? -32.932 25.507 7.533 1.00 76.38 221 PHE A C 1
ATOM 1690 O O . PHE A 1 221 ? -33.358 25.856 8.645 1.00 76.38 221 PHE A O 1
ATOM 1697 N N . GLU A 1 222 ? -33.643 24.782 6.666 1.00 75.88 222 GLU A N 1
ATOM 1698 C CA . GLU A 1 222 ? -34.994 24.269 6.923 1.00 75.88 222 GLU A CA 1
ATOM 1699 C C . GLU A 1 222 ? -34.985 23.210 8.028 1.00 75.88 222 GLU A C 1
ATOM 1701 O O . GLU A 1 222 ? -34.068 22.393 8.129 1.00 75.88 222 GLU A O 1
ATOM 1706 N N . ASP A 1 223 ? -35.991 23.267 8.897 1.00 79.56 223 ASP A N 1
ATOM 1707 C CA . ASP A 1 223 ? -36.142 22.303 9.981 1.00 79.56 223 ASP A CA 1
ATOM 1708 C C . ASP A 1 223 ? -36.703 20.982 9.445 1.00 79.56 223 ASP A C 1
ATOM 1710 O O . ASP A 1 223 ? -37.570 20.980 8.575 1.00 79.56 223 ASP A O 1
ATOM 1714 N N . GLY A 1 224 ? -36.190 19.860 9.945 1.00 73.62 224 GLY A N 1
ATOM 1715 C CA . GLY A 1 224 ? -36.503 18.539 9.406 1.00 73.62 224 GLY A CA 1
ATOM 1716 C C . GLY A 1 224 ? -35.783 18.221 8.095 1.00 73.62 224 GLY A C 1
ATOM 1717 O O . GLY A 1 224 ? -36.248 17.344 7.378 1.00 73.62 224 GLY A O 1
ATOM 1718 N N . GLY A 1 225 ? -34.675 18.912 7.792 1.00 75.50 225 GLY A N 1
ATOM 1719 C CA . GLY A 1 225 ? -33.794 18.676 6.643 1.00 75.50 225 GLY A CA 1
ATOM 1720 C C . GLY A 1 225 ? -32.363 18.307 7.057 1.00 75.50 225 GLY A C 1
ATOM 1721 O O . GLY A 1 225 ? -31.932 18.580 8.183 1.00 75.50 225 GLY A O 1
ATOM 1722 N N . PHE A 1 226 ? -31.594 17.733 6.129 1.00 83.19 226 PHE A N 1
ATOM 1723 C CA . PHE A 1 226 ? -30.141 17.600 6.249 1.00 83.19 226 PHE A CA 1
ATOM 1724 C C . PHE A 1 226 ? -29.437 18.168 5.016 1.00 83.19 226 PHE A C 1
ATOM 1726 O O . PHE A 1 226 ? -30.033 18.317 3.952 1.00 83.19 226 PHE A O 1
ATOM 1733 N N . LYS A 1 227 ? -28.163 18.515 5.175 1.00 76.56 227 LYS A N 1
ATOM 1734 C CA . LYS A 1 227 ? -27.263 18.876 4.086 1.00 76.56 227 LYS A CA 1
ATOM 1735 C C . LYS A 1 227 ? -25.945 18.165 4.287 1.00 76.56 227 LYS A C 1
ATOM 1737 O O . LYS A 1 227 ? -25.409 18.144 5.399 1.00 76.56 227 LYS A O 1
ATOM 1742 N N . VAL A 1 228 ? -25.416 17.651 3.189 1.00 74.56 228 VAL A N 1
ATOM 1743 C CA . VAL A 1 228 ? -24.015 17.274 3.123 1.00 74.56 228 VAL A CA 1
ATOM 1744 C C . VAL A 1 228 ? -23.199 18.523 2.827 1.00 74.56 228 VAL A C 1
ATOM 1746 O O . VAL A 1 228 ? -23.552 19.333 1.970 1.00 74.56 228 VAL A O 1
ATOM 1749 N N . ILE A 1 229 ? -22.138 18.712 3.598 1.00 66.00 229 ILE A N 1
ATOM 1750 C CA . ILE A 1 229 ? -21.213 19.827 3.479 1.00 66.00 229 ILE A CA 1
ATOM 1751 C C . ILE A 1 229 ? -19.820 19.239 3.358 1.00 66.00 229 ILE A C 1
ATOM 1753 O O . ILE A 1 229 ? -19.345 18.565 4.271 1.00 66.00 229 ILE A O 1
ATOM 1757 N N . SER A 1 230 ? -19.152 19.540 2.255 1.00 51.47 230 SER A N 1
ATOM 1758 C CA . SER A 1 230 ? -17.738 19.236 2.087 1.00 51.47 230 SER A CA 1
ATOM 1759 C C . SER A 1 230 ? -16.920 20.430 2.579 1.00 51.47 230 SER A C 1
ATOM 1761 O O . SER A 1 230 ? -17.071 21.546 2.080 1.00 51.47 230 SER A O 1
ATOM 1763 N N . TYR A 1 231 ? -16.065 20.212 3.577 1.00 46.25 231 TYR A N 1
ATOM 1764 C CA . TYR A 1 231 ? -15.124 21.215 4.076 1.00 46.25 231 TYR A CA 1
ATOM 1765 C C . TYR A 1 231 ? -13.745 20.577 4.244 1.00 46.25 231 TYR A C 1
ATOM 1767 O O . TYR A 1 231 ? -13.611 19.652 5.039 1.00 46.25 231 TYR A O 1
ATOM 1775 N N . ALA A 1 232 ? -12.731 21.082 3.527 1.00 39.97 232 ALA A N 1
ATOM 1776 C CA . ALA A 1 232 ? -11.349 20.581 3.586 1.00 39.97 232 ALA A CA 1
ATOM 1777 C C . ALA A 1 232 ? -11.268 19.037 3.508 1.00 39.97 232 ALA A C 1
ATOM 1779 O O . ALA A 1 232 ? -10.698 18.397 4.384 1.00 39.97 232 ALA A O 1
ATOM 1780 N N . GLU A 1 233 ? -11.931 18.453 2.501 1.00 45.06 233 GLU A N 1
ATOM 1781 C CA . GLU A 1 233 ? -12.049 16.997 2.260 1.00 45.06 233 GLU A CA 1
ATOM 1782 C C . GLU A 1 233 ? -12.828 16.186 3.312 1.00 45.06 233 GLU A C 1
ATOM 1784 O O . GLU A 1 233 ? -13.049 14.988 3.145 1.00 45.06 233 GLU A O 1
ATOM 1789 N N . ILE A 1 234 ? -13.343 16.825 4.364 1.00 49.50 234 ILE A N 1
ATOM 1790 C CA . ILE A 1 234 ? -14.244 16.185 5.321 1.00 49.50 234 ILE A CA 1
ATOM 1791 C C . ILE A 1 234 ? -15.677 16.356 4.824 1.00 49.50 234 ILE A C 1
ATOM 1793 O O . ILE A 1 234 ? -16.214 17.466 4.789 1.00 49.50 234 ILE A O 1
ATOM 1797 N N . ASN A 1 235 ? -16.315 15.237 4.480 1.00 62.22 235 ASN A N 1
ATOM 1798 C CA . ASN A 1 235 ? -17.745 15.205 4.210 1.00 62.22 235 ASN A CA 1
ATOM 1799 C C . ASN A 1 235 ? -18.518 15.136 5.533 1.00 62.22 235 ASN A C 1
ATOM 1801 O O . ASN A 1 235 ? -18.406 14.186 6.316 1.00 62.22 235 ASN A O 1
ATOM 1805 N N . LEU A 1 236 ? -19.296 16.180 5.791 1.00 74.00 236 LEU A N 1
ATOM 1806 C CA . LEU A 1 236 ? -20.090 16.364 6.994 1.00 74.00 236 LEU A CA 1
ATOM 1807 C C . LEU A 1 236 ? -21.564 16.261 6.650 1.00 74.00 236 LEU A C 1
ATOM 1809 O O . LEU A 1 236 ? -22.014 16.836 5.667 1.00 74.00 236 LEU A O 1
ATOM 1813 N N . LEU A 1 237 ? -22.325 15.602 7.509 1.00 79.56 237 LEU A N 1
ATOM 1814 C CA . LEU A 1 237 ? -23.774 15.639 7.475 1.00 79.56 237 LEU A CA 1
ATOM 1815 C C . LEU A 1 237 ? -24.252 16.552 8.598 1.00 79.56 237 LEU A C 1
ATOM 1817 O O . LEU A 1 237 ? -24.073 16.243 9.776 1.00 79.56 237 LEU A O 1
ATOM 1821 N N . VAL A 1 238 ? -24.847 17.684 8.235 1.00 83.69 238 VAL A N 1
ATOM 1822 C CA . VAL A 1 238 ? -25.464 18.611 9.187 1.00 83.69 238 VAL A CA 1
ATOM 1823 C C . VAL A 1 238 ? -26.966 18.553 8.991 1.00 83.69 238 VAL A C 1
ATOM 1825 O O . VAL A 1 238 ? -27.447 18.704 7.873 1.00 83.69 238 VAL A O 1
ATOM 1828 N N . CYS A 1 239 ? -27.720 18.344 10.064 1.00 86.06 239 CYS A N 1
ATOM 1829 C CA . CYS A 1 239 ? -29.176 18.380 10.021 1.00 86.06 239 CYS A CA 1
ATOM 1830 C C . CYS A 1 239 ? -29.733 19.299 11.099 1.00 86.06 239 CYS A C 1
ATOM 1832 O O . CYS A 1 239 ? -29.091 19.548 12.123 1.00 86.06 239 CYS A O 1
ATOM 1834 N N . LYS A 1 240 ? -30.946 19.789 10.862 1.00 85.62 240 LYS A N 1
ATOM 1835 C CA . LYS A 1 240 ? -31.688 20.611 11.812 1.00 85.62 240 LYS A CA 1
ATOM 1836 C C . LYS A 1 240 ? -32.994 19.903 12.140 1.00 85.62 240 LYS A C 1
ATOM 1838 O O . LYS A 1 240 ? -33.733 19.556 11.225 1.00 85.62 240 LYS A O 1
ATOM 1843 N N . LEU A 1 241 ? -33.222 19.623 13.419 1.00 83.44 241 LEU A N 1
ATOM 1844 C CA . LEU A 1 241 ? -34.374 18.870 13.912 1.00 83.44 241 LEU A CA 1
ATOM 1845 C C . LEU A 1 241 ? -34.975 19.610 15.113 1.00 83.44 241 LEU A C 1
ATOM 1847 O O . LEU A 1 241 ? -34.291 19.800 16.118 1.00 83.44 241 LEU A O 1
ATOM 1851 N N . ASP A 1 242 ? -36.245 20.003 15.020 1.00 82.25 242 ASP A N 1
ATOM 1852 C CA . ASP A 1 242 ? -36.973 20.822 16.002 1.00 82.25 242 ASP A CA 1
ATOM 1853 C C . ASP A 1 242 ? -36.210 22.086 16.439 1.00 82.25 242 ASP A C 1
ATOM 1855 O O . ASP A 1 242 ? -36.207 22.469 17.611 1.00 82.25 242 ASP A O 1
ATOM 1859 N N . GLY A 1 243 ? -35.515 22.732 15.502 1.00 79.44 243 GLY A N 1
ATOM 1860 C CA . GLY A 1 243 ? -34.737 23.944 15.762 1.00 79.44 243 GLY A CA 1
ATOM 1861 C C . GLY A 1 243 ? -33.344 23.717 16.361 1.00 79.44 243 GLY A C 1
ATOM 1862 O O . GLY A 1 243 ? -32.600 24.688 16.511 1.00 79.44 243 GLY A O 1
ATOM 1863 N N . GLU A 1 244 ? -32.951 22.473 16.640 1.00 83.44 244 GLU A N 1
ATOM 1864 C CA . GLU A 1 244 ? -31.599 22.117 17.082 1.00 83.44 244 GLU A CA 1
ATOM 1865 C C . GLU A 1 244 ? -30.756 21.571 15.926 1.00 83.44 244 GLU A C 1
ATOM 1867 O O . GLU A 1 244 ? -31.237 20.813 15.084 1.00 83.44 244 GLU A O 1
ATOM 1872 N N . PHE A 1 245 ? -29.475 21.939 15.891 1.00 85.38 245 PHE A N 1
ATOM 1873 C CA . PHE A 1 245 ? -28.529 21.411 14.911 1.00 85.38 245 PHE A CA 1
ATOM 1874 C C . PHE A 1 245 ? -27.839 20.156 15.439 1.00 85.38 245 PHE A C 1
ATOM 1876 O O . PHE A 1 245 ? -27.496 20.074 16.618 1.00 85.38 245 PHE A O 1
ATOM 1883 N N . TYR A 1 246 ? -27.582 19.220 14.532 1.00 85.94 246 TYR A N 1
ATOM 1884 C CA . TYR A 1 246 ? -26.814 18.001 14.755 1.00 85.94 246 TYR A CA 1
ATOM 1885 C C . TYR A 1 246 ? -25.783 17.864 13.629 1.00 85.94 246 TYR A C 1
ATOM 1887 O O . TYR A 1 246 ? -26.054 18.245 12.489 1.00 85.94 246 TYR A O 1
ATOM 1895 N N . ALA A 1 247 ? -24.600 17.338 13.946 1.00 83.31 247 ALA A N 1
ATOM 1896 C CA . ALA A 1 247 ? -23.515 17.152 12.988 1.00 83.31 247 ALA A CA 1
ATOM 1897 C C . ALA A 1 247 ? -22.918 15.749 13.117 1.00 83.31 247 ALA A C 1
ATOM 1899 O O . ALA A 1 247 ? -22.631 15.277 14.221 1.00 83.31 247 ALA A O 1
ATOM 1900 N N . PHE A 1 248 ? -22.703 15.106 11.975 1.00 82.50 248 PHE A N 1
ATOM 1901 C CA . PHE A 1 248 ? -22.153 13.763 11.850 1.00 82.50 248 PHE A CA 1
ATOM 1902 C C . PHE A 1 248 ? -21.106 13.727 10.737 1.00 82.50 248 PHE A C 1
ATOM 1904 O O . PHE A 1 248 ? -21.108 14.566 9.836 1.00 82.50 248 PHE A O 1
ATOM 1911 N N . ARG A 1 249 ? -20.225 12.728 10.767 1.00 73.94 249 ARG A N 1
ATOM 1912 C CA . ARG A 1 249 ? -19.462 12.337 9.578 1.00 73.94 249 ARG A CA 1
ATOM 1913 C C . ARG A 1 249 ? -20.419 11.771 8.529 1.00 73.94 249 ARG A C 1
ATOM 1915 O O . ARG A 1 249 ? -21.324 11.010 8.871 1.00 73.94 249 ARG A O 1
ATOM 1922 N N . ASN A 1 250 ? -20.199 12.115 7.267 1.00 77.25 250 ASN A N 1
ATOM 1923 C CA . ASN A 1 250 ? -20.946 11.574 6.138 1.00 77.25 250 ASN A CA 1
ATOM 1924 C C . ASN A 1 250 ? -20.419 10.181 5.750 1.00 77.25 250 ASN A C 1
ATOM 1926 O O . ASN A 1 250 ? -19.824 9.994 4.693 1.00 77.25 250 ASN A O 1
ATOM 1930 N N . ALA A 1 251 ? -20.555 9.222 6.663 1.00 74.19 251 ALA A N 1
ATOM 1931 C CA . ALA A 1 251 ? -20.104 7.852 6.470 1.00 74.19 251 ALA A CA 1
ATOM 1932 C C . ALA A 1 251 ? -21.046 6.887 7.190 1.00 74.19 251 ALA A C 1
ATOM 1934 O O . ALA A 1 251 ? -21.423 7.112 8.345 1.00 74.19 251 ALA A O 1
ATOM 1935 N N . CYS A 1 252 ? -21.415 5.805 6.509 1.00 77.56 252 CYS A N 1
ATOM 1936 C CA . CYS A 1 252 ? -22.196 4.726 7.098 1.00 77.56 252 CYS A CA 1
ATOM 1937 C C . CYS A 1 252 ? -21.452 4.115 8.301 1.00 77.56 252 CYS A C 1
ATOM 1939 O O . CYS A 1 252 ? -20.260 3.839 8.228 1.00 77.56 252 CYS A O 1
ATOM 1941 N N . ALA A 1 253 ? -22.144 3.863 9.417 1.00 76.00 253 ALA A N 1
ATOM 1942 C CA . ALA A 1 253 ? -21.500 3.253 10.587 1.00 76.00 253 ALA A CA 1
ATOM 1943 C C . ALA A 1 253 ? -21.255 1.743 10.425 1.00 76.00 253 ALA A C 1
ATOM 1945 O O . ALA A 1 253 ? -20.554 1.153 11.240 1.00 76.00 253 ALA A O 1
ATOM 1946 N N . ALA A 1 254 ? -21.878 1.111 9.426 1.00 64.19 254 ALA A N 1
ATOM 1947 C CA . ALA A 1 254 ? -21.733 -0.318 9.163 1.00 64.19 254 ALA A CA 1
ATOM 1948 C C . ALA A 1 254 ? -20.536 -0.665 8.268 1.00 64.19 254 ALA A C 1
ATOM 1950 O O . ALA A 1 254 ? -20.093 -1.808 8.301 1.00 64.19 254 ALA A O 1
ATOM 1951 N N . ASP A 1 255 ? -20.037 0.302 7.496 1.00 60.84 255 ASP A N 1
ATOM 1952 C CA . ASP A 1 255 ? -18.895 0.151 6.597 1.00 60.84 255 ASP A CA 1
ATOM 1953 C C . ASP A 1 255 ? -18.163 1.496 6.481 1.00 60.84 255 ASP A C 1
ATOM 1955 O O . ASP A 1 255 ? -18.743 2.509 6.068 1.00 60.84 255 ASP A O 1
ATOM 1959 N N . VAL A 1 256 ? -16.906 1.520 6.923 1.00 53.47 256 VAL A N 1
ATOM 1960 C CA . VAL A 1 256 ? -16.134 2.750 7.115 1.00 53.47 256 VAL A CA 1
ATOM 1961 C C . VAL A 1 256 ? -15.615 3.233 5.762 1.00 53.47 256 VAL A C 1
ATOM 1963 O O . VAL A 1 256 ? -14.525 2.864 5.345 1.00 53.47 256 VAL A O 1
ATOM 1966 N N . GLY A 1 257 ? -16.386 4.092 5.092 1.00 48.91 257 GLY A N 1
ATOM 1967 C CA . GLY A 1 257 ? -15.940 4.765 3.865 1.00 48.91 257 GLY A CA 1
ATOM 1968 C C . GLY A 1 257 ? -17.048 5.125 2.881 1.00 48.91 257 GLY A C 1
ATOM 1969 O O . GLY A 1 257 ? -16.850 5.997 2.039 1.00 48.91 257 GLY A O 1
ATOM 1970 N N . ARG A 1 258 ? -18.240 4.524 2.998 1.00 60.81 258 ARG A N 1
ATOM 1971 C CA . ARG A 1 258 ? -19.334 4.799 2.057 1.00 60.81 258 ARG A CA 1
ATOM 1972 C C . ARG A 1 258 ? -20.162 6.016 2.465 1.00 60.81 258 ARG A C 1
ATOM 1974 O O . ARG A 1 258 ? -20.685 6.072 3.584 1.00 60.81 258 ARG A O 1
ATOM 1981 N N . SER A 1 259 ? -20.294 6.956 1.532 1.00 68.25 259 SER A N 1
ATOM 1982 C CA . SER A 1 259 ? -21.029 8.211 1.700 1.00 68.25 259 SER A CA 1
ATOM 1983 C C . SER A 1 259 ? -22.529 8.001 1.970 1.00 68.25 259 SER A C 1
ATOM 1985 O O . SER A 1 259 ? -23.123 7.016 1.523 1.00 68.25 259 SER A O 1
ATOM 1987 N N . LEU A 1 260 ? -23.145 8.934 2.704 1.00 73.25 260 LEU A N 1
ATOM 1988 C CA . LEU A 1 260 ? -24.592 9.008 2.949 1.00 73.25 260 LEU A CA 1
ATOM 1989 C C . LEU A 1 260 ? -25.265 10.112 2.108 1.00 73.25 260 LEU A C 1
ATOM 1991 O O . LEU A 1 260 ? -26.370 10.529 2.446 1.00 73.25 260 LEU A O 1
ATOM 1995 N N . ASP A 1 261 ? -24.629 10.562 1.019 1.00 70.69 261 ASP A N 1
ATOM 1996 C CA . ASP A 1 261 ? -25.158 11.601 0.113 1.00 70.69 261 ASP A CA 1
ATOM 1997 C C . ASP A 1 261 ? -26.566 11.278 -0.396 1.00 70.69 261 ASP A C 1
ATOM 1999 O O . ASP A 1 261 ? -27.468 12.109 -0.305 1.00 70.69 261 ASP A O 1
ATOM 2003 N N . ASP A 1 262 ? -26.763 10.036 -0.843 1.00 68.75 262 ASP A N 1
ATOM 2004 C CA . ASP A 1 262 ? -28.027 9.542 -1.399 1.00 68.75 262 ASP A CA 1
ATOM 2005 C C . ASP A 1 262 ? -28.884 8.802 -0.358 1.00 68.75 262 ASP A C 1
ATOM 2007 O O . ASP A 1 262 ? -29.702 7.942 -0.695 1.00 68.75 262 ASP A O 1
ATOM 2011 N N . ALA A 1 263 ? -28.660 9.055 0.935 1.00 74.25 263 ALA A N 1
ATOM 2012 C CA . ALA A 1 263 ? -29.428 8.404 1.984 1.00 74.25 263 ALA A CA 1
ATOM 2013 C C . ALA A 1 263 ? -30.900 8.847 1.958 1.00 74.25 263 ALA A C 1
ATOM 2015 O O . ALA A 1 263 ? -31.226 10.028 1.830 1.00 74.25 263 ALA A O 1
ATOM 2016 N N . LEU A 1 264 ? -31.801 7.881 2.145 1.00 77.88 264 LEU A N 1
ATOM 2017 C CA . LEU A 1 264 ? -33.226 8.151 2.289 1.00 77.88 264 LEU A CA 1
ATOM 2018 C C . LEU A 1 264 ? -33.465 8.802 3.647 1.00 77.88 264 LEU A C 1
ATOM 2020 O O . LEU A 1 264 ? -33.142 8.222 4.683 1.00 77.88 264 LEU A O 1
ATOM 2024 N N . PHE A 1 265 ? -34.041 9.996 3.650 1.00 82.38 265 PHE A N 1
ATOM 2025 C CA . PHE A 1 265 ? -34.267 10.746 4.875 1.00 82.38 265 PHE A CA 1
ATOM 2026 C C . PHE A 1 265 ? -35.755 10.904 5.167 1.00 82.38 265 PHE A C 1
ATOM 2028 O O . PHE A 1 265 ? -36.479 11.560 4.423 1.00 82.38 265 PHE A O 1
ATOM 2035 N N . ASP A 1 266 ? -36.177 10.318 6.283 1.00 80.06 266 ASP A N 1
ATOM 2036 C CA . ASP A 1 266 ? -37.501 10.477 6.876 1.00 80.06 266 ASP A CA 1
ATOM 2037 C C . ASP A 1 266 ? -37.302 10.939 8.322 1.00 80.06 266 ASP A C 1
ATOM 2039 O O . ASP A 1 266 ? -37.039 10.143 9.227 1.00 80.06 266 ASP A O 1
ATOM 2043 N N . SER A 1 267 ? -37.281 12.261 8.515 1.00 76.62 267 SER A N 1
ATOM 2044 C CA . SER A 1 267 ? -36.881 12.910 9.768 1.00 76.62 267 SER A CA 1
ATOM 2045 C C . SER A 1 267 ? -37.520 12.251 11.008 1.00 76.62 267 SER A C 1
ATOM 2047 O O . SER A 1 267 ? -38.742 12.114 11.068 1.00 76.62 267 SER A O 1
ATOM 2049 N N . PRO A 1 268 ? -36.738 11.880 12.049 1.00 83.44 268 PRO A N 1
ATOM 2050 C CA . PRO A 1 268 ? -35.310 12.147 12.263 1.00 83.44 268 PRO A CA 1
ATOM 2051 C C . PRO A 1 268 ? -34.389 10.985 11.833 1.00 83.44 268 PRO A C 1
ATOM 2053 O O . PRO A 1 268 ? -33.285 10.847 12.370 1.00 83.44 268 PRO A O 1
ATOM 2056 N N . VAL A 1 269 ? -34.862 10.098 10.960 1.00 85.25 269 VAL A N 1
ATOM 2057 C CA . VAL A 1 269 ? -34.182 8.864 10.564 1.00 85.25 269 VAL A CA 1
ATOM 2058 C C . VAL A 1 269 ? -33.545 9.022 9.187 1.00 85.25 269 VAL A C 1
ATOM 2060 O O . VAL A 1 269 ? -34.194 9.384 8.211 1.00 85.25 269 VAL A O 1
ATOM 2063 N N . LEU A 1 270 ? -32.252 8.724 9.119 1.00 83.56 270 LEU A N 1
ATOM 2064 C CA . LEU A 1 270 ? -31.469 8.701 7.891 1.00 83.56 270 LEU A CA 1
ATOM 2065 C C . LEU A 1 270 ? -31.114 7.255 7.548 1.00 83.56 270 LEU A C 1
ATOM 2067 O O . LEU A 1 270 ? -30.415 6.601 8.315 1.00 83.56 270 LEU A O 1
ATOM 2071 N N . THR A 1 271 ? -31.570 6.759 6.408 1.00 80.69 271 THR A N 1
ATOM 2072 C CA . THR A 1 271 ? -31.389 5.368 5.991 1.00 80.69 271 THR A CA 1
ATOM 2073 C C . THR A 1 271 ? -30.353 5.275 4.882 1.00 80.69 271 THR A C 1
ATOM 2075 O O . THR A 1 271 ? -30.511 5.850 3.806 1.00 80.69 271 THR A O 1
ATOM 2078 N N . CYS A 1 272 ? -29.270 4.545 5.144 1.00 77.81 272 CYS A N 1
ATOM 2079 C CA . CYS A 1 272 ? -28.203 4.333 4.174 1.00 77.81 272 CYS A CA 1
ATOM 2080 C C . CYS A 1 272 ? -28.719 3.518 2.981 1.00 77.81 272 CYS A C 1
ATOM 2082 O O . CYS A 1 272 ? -29.159 2.385 3.154 1.00 77.81 272 CYS A O 1
ATOM 2084 N N . ASN A 1 273 ? -28.582 4.052 1.767 1.00 68.81 273 ASN A N 1
ATOM 2085 C CA . ASN A 1 273 ? -29.060 3.397 0.545 1.00 68.81 273 ASN A CA 1
ATOM 2086 C C . ASN A 1 273 ? -28.249 2.139 0.152 1.00 68.81 273 ASN A C 1
ATOM 2088 O O . ASN A 1 273 ? -28.685 1.346 -0.671 1.00 68.81 273 ASN A O 1
ATOM 2092 N N . CYS A 1 274 ? -27.062 1.940 0.737 1.00 62.06 274 CYS A N 1
ATOM 2093 C CA . CYS A 1 274 ? -26.222 0.765 0.474 1.00 62.06 274 CYS A CA 1
ATOM 2094 C C . CYS A 1 274 ? -26.612 -0.444 1.324 1.00 62.06 274 CYS A C 1
ATOM 2096 O O . CYS A 1 274 ? -26.794 -1.546 0.823 1.00 62.06 274 CYS A O 1
ATOM 2098 N N . HIS A 1 275 ? -26.703 -0.225 2.635 1.00 66.25 275 HIS A N 1
ATOM 2099 C CA . HIS A 1 275 ? -26.854 -1.299 3.617 1.00 66.25 275 HIS A CA 1
ATOM 2100 C C . HIS A 1 275 ? -28.261 -1.357 4.218 1.00 66.25 275 HIS A C 1
ATOM 2102 O O . HIS A 1 275 ? -28.561 -2.271 4.980 1.00 66.25 275 HIS A O 1
ATOM 2108 N N . GLY A 1 276 ? -29.105 -0.361 3.935 1.00 76.50 276 GLY A N 1
ATOM 2109 C CA . GLY A 1 276 ? -30.456 -0.249 4.480 1.00 76.50 276 GLY A CA 1
ATOM 2110 C C . GLY A 1 276 ? -30.518 0.120 5.963 1.00 76.50 276 GLY A C 1
ATOM 2111 O O . GLY A 1 276 ? -31.612 0.189 6.505 1.00 76.50 276 GLY A O 1
ATOM 2112 N N . TYR A 1 277 ? -29.383 0.361 6.633 1.00 81.81 277 TYR A N 1
ATOM 2113 C CA . TYR A 1 277 ? -29.376 0.738 8.048 1.00 81.81 277 TYR A CA 1
ATOM 2114 C C . TYR A 1 277 ? -29.942 2.135 8.266 1.00 81.81 277 TYR A C 1
ATOM 2116 O O . TYR A 1 277 ? -29.507 3.098 7.624 1.00 81.81 277 TYR A O 1
ATOM 2124 N N . SER A 1 278 ? -30.860 2.235 9.220 1.00 83.81 278 SER A N 1
ATOM 2125 C CA . SER A 1 278 ? -31.534 3.464 9.604 1.00 83.81 278 SER A CA 1
ATOM 2126 C C . SER A 1 278 ? -30.877 4.066 10.839 1.00 83.81 278 SER A C 1
ATOM 2128 O O . SER A 1 278 ? -30.779 3.440 11.888 1.00 83.81 278 SER A O 1
ATOM 2130 N N . TYR A 1 279 ? -30.456 5.322 10.754 1.00 83.38 279 TYR A N 1
ATOM 2131 C CA . TYR A 1 279 ? -29.778 6.045 11.824 1.00 83.38 279 TYR A CA 1
ATOM 2132 C C . TYR A 1 279 ? -30.676 7.138 12.385 1.00 83.38 279 TYR A C 1
ATOM 2134 O O . TYR A 1 279 ? -31.079 8.061 11.680 1.00 83.38 279 TYR A O 1
ATOM 2142 N N . ASN A 1 280 ? -30.964 7.075 13.684 1.00 86.75 280 ASN A N 1
ATOM 2143 C CA . ASN A 1 280 ? -31.728 8.111 14.363 1.00 86.75 280 ASN A CA 1
ATOM 2144 C C . ASN A 1 280 ? -30.807 9.283 14.727 1.00 86.75 280 ASN A C 1
ATOM 2146 O O . ASN A 1 280 ? -30.076 9.233 15.723 1.00 86.75 280 ASN A O 1
ATOM 2150 N N . LEU A 1 281 ? -30.860 10.354 13.934 1.00 84.06 281 LEU A N 1
ATOM 2151 C CA . LEU A 1 281 ? -29.983 11.517 14.076 1.00 84.06 281 LEU A CA 1
ATOM 2152 C C . LEU A 1 281 ? -30.187 12.225 15.425 1.00 84.06 281 LEU A C 1
ATOM 2154 O O . LEU A 1 281 ? -29.226 12.635 16.071 1.00 84.06 281 LEU A O 1
ATOM 2158 N N . ARG A 1 282 ? -31.416 12.246 15.950 1.00 84.50 282 ARG A N 1
ATOM 2159 C CA . ARG A 1 282 ? -31.711 12.819 17.275 1.00 84.50 282 ARG A CA 1
ATOM 2160 C C . ARG A 1 282 ? -31.082 12.032 18.425 1.00 84.50 282 ARG A C 1
ATOM 2162 O O . ARG A 1 282 ? -30.738 12.596 19.460 1.00 84.50 282 ARG A O 1
ATOM 2169 N N . ARG A 1 283 ? -30.908 10.718 18.266 1.00 78.50 283 ARG A N 1
ATOM 2170 C CA . ARG A 1 283 ? -30.251 9.842 19.251 1.00 78.50 283 ARG A CA 1
ATOM 2171 C C . ARG A 1 283 ? -28.754 9.697 18.981 1.00 78.50 283 ARG A C 1
ATOM 2173 O O . ARG A 1 283 ? -28.191 8.619 19.162 1.00 78.50 283 ARG A O 1
ATOM 2180 N N . GLY A 1 284 ? -28.118 10.782 18.539 1.00 76.75 284 GLY A N 1
ATOM 2181 C CA . GLY A 1 284 ? -26.686 10.814 18.253 1.00 76.75 284 GLY A CA 1
ATOM 2182 C C . GLY A 1 284 ? -26.288 9.895 17.100 1.00 76.75 284 GLY A C 1
ATOM 2183 O O . GLY A 1 284 ? -25.177 9.380 17.110 1.00 76.75 284 GLY A O 1
ATOM 2184 N N . GLY A 1 285 ? -27.190 9.656 16.143 1.00 81.00 285 GLY A N 1
ATOM 2185 C CA . GLY A 1 285 ? -26.934 8.798 14.987 1.00 81.00 285 GLY A CA 1
ATOM 2186 C C . GLY A 1 285 ? -26.908 7.306 15.316 1.00 81.00 285 GLY A C 1
ATOM 2187 O O . GLY A 1 285 ? -26.238 6.549 14.622 1.00 81.00 285 GLY A O 1
ATOM 2188 N N . ALA A 1 286 ? -27.572 6.871 16.393 1.00 82.00 286 ALA A N 1
ATOM 2189 C CA . ALA A 1 286 ? -27.678 5.452 16.729 1.00 82.00 286 ALA A CA 1
ATOM 2190 C C . ALA A 1 286 ? -28.482 4.706 15.657 1.00 82.00 286 ALA A C 1
ATOM 2192 O O . ALA A 1 286 ? -29.566 5.155 15.273 1.00 82.00 286 ALA A O 1
ATOM 2193 N N . CYS A 1 287 ? -27.957 3.575 15.199 1.00 83.56 287 CYS A N 1
ATOM 2194 C CA . CYS A 1 287 ? -28.651 2.707 14.264 1.00 83.56 287 CYS A CA 1
ATOM 2195 C C . CYS A 1 287 ? -29.866 2.054 14.945 1.00 83.56 287 CYS A C 1
ATOM 2197 O O . CYS A 1 287 ? -29.808 1.657 16.112 1.00 83.56 287 CYS A O 1
ATOM 2199 N N . VAL A 1 288 ? -30.987 2.006 14.227 1.00 77.31 288 VAL A N 1
ATOM 2200 C CA . VAL A 1 288 ? -32.277 1.487 14.691 1.00 77.31 288 VAL A CA 1
ATOM 2201 C C . VAL A 1 288 ? -32.224 -0.034 14.777 1.00 77.31 288 VAL A C 1
ATOM 2203 O O . VAL A 1 288 ? -32.697 -0.610 15.756 1.00 77.31 288 VAL A O 1
ATOM 2206 N N . GLU A 1 289 ? -31.611 -0.678 13.786 1.00 85.12 289 GLU A N 1
ATOM 2207 C CA . GLU A 1 289 ? -31.498 -2.132 13.692 1.00 85.12 289 GLU A CA 1
ATOM 2208 C C . GLU A 1 289 ? -30.367 -2.686 14.565 1.00 85.12 289 GLU A C 1
ATOM 2210 O O . GLU A 1 289 ? -30.495 -3.776 15.122 1.00 85.12 289 GLU A O 1
ATOM 2215 N N . LYS A 1 290 ? -29.261 -1.939 14.682 1.00 75.44 290 LYS A N 1
ATOM 2216 C CA . LYS A 1 290 ? -28.029 -2.331 15.386 1.00 75.44 290 LYS A CA 1
ATOM 2217 C C . LYS A 1 290 ? -27.595 -1.244 16.377 1.00 75.44 290 LYS A C 1
ATOM 2219 O O . LYS A 1 290 ? -26.782 -0.399 16.013 1.00 75.44 290 LYS A O 1
ATOM 2224 N N . PRO A 1 291 ? -28.107 -1.216 17.618 1.00 73.50 291 PRO A N 1
ATOM 2225 C CA . PRO A 1 291 ? -27.841 -0.140 18.583 1.00 73.50 291 PRO A CA 1
ATOM 2226 C C . PRO A 1 291 ? -26.356 0.126 18.898 1.00 73.50 291 PRO A C 1
ATOM 2228 O O . PRO A 1 291 ? -26.013 1.207 19.389 1.00 73.50 291 PRO A O 1
ATOM 2231 N N . GLU A 1 292 ? -25.491 -0.858 18.642 1.00 74.69 292 GLU A N 1
ATOM 2232 C CA . GLU A 1 292 ? -24.032 -0.790 18.719 1.00 74.69 292 GLU A CA 1
ATOM 2233 C C . GLU A 1 292 ? -23.397 0.072 17.617 1.00 74.69 292 GLU A C 1
ATOM 2235 O O . GLU A 1 292 ? -22.351 0.679 17.842 1.00 74.69 292 GLU A O 1
ATOM 2240 N N . LEU A 1 293 ? -24.042 0.184 16.453 1.00 75.31 293 LEU A N 1
ATOM 2241 C CA . LEU A 1 293 ? -23.597 1.041 15.363 1.00 75.31 293 LEU A CA 1
ATOM 2242 C C . LEU A 1 293 ? -24.105 2.464 15.574 1.00 75.31 293 LEU A C 1
ATOM 2244 O O . LEU A 1 293 ? -25.290 2.710 15.822 1.00 75.31 293 LEU A O 1
ATOM 2248 N N . ARG A 1 294 ? -23.201 3.432 15.436 1.00 81.38 294 ARG A N 1
ATOM 2249 C CA . ARG A 1 294 ? -23.525 4.848 15.587 1.00 81.38 294 ARG A CA 1
ATOM 2250 C C . ARG A 1 294 ? -22.743 5.680 14.589 1.00 81.38 294 ARG A C 1
ATOM 2252 O O . ARG A 1 294 ? -21.547 5.466 14.417 1.00 81.38 294 ARG A O 1
ATOM 2259 N N . LEU A 1 295 ? -23.412 6.644 13.963 1.00 79.44 295 LEU A N 1
ATOM 2260 C CA . LEU A 1 295 ? -22.729 7.636 13.140 1.00 79.44 295 LEU A CA 1
ATOM 2261 C C . LEU A 1 295 ? -21.698 8.395 13.983 1.00 79.44 295 LEU A C 1
ATOM 2263 O O . LEU A 1 295 ? -21.921 8.674 15.164 1.00 79.44 295 LEU A O 1
ATOM 2267 N N . GLY A 1 296 ? -20.579 8.770 13.369 1.00 77.62 296 GLY A N 1
ATOM 2268 C CA . GLY A 1 296 ? -19.557 9.580 14.027 1.00 77.62 296 GLY A CA 1
ATOM 2269 C C . GLY A 1 296 ? -20.076 10.987 14.323 1.00 77.62 296 GLY A C 1
ATOM 2270 O O . GLY A 1 296 ? -19.932 11.874 13.488 1.00 77.62 296 GLY A O 1
ATOM 2271 N N . SER A 1 297 ? -20.693 11.194 15.489 1.00 81.00 297 SER A N 1
ATOM 2272 C CA . SER A 1 297 ? -21.217 12.494 15.922 1.00 81.00 297 SER A CA 1
ATOM 2273 C C . SER A 1 297 ? -20.088 13.483 16.202 1.00 81.00 297 SER A C 1
ATOM 2275 O O . SER A 1 297 ? -19.118 13.136 16.881 1.00 81.00 297 SER A O 1
ATOM 2277 N N . LEU A 1 298 ? -20.245 14.723 15.749 1.00 74.88 298 LEU A N 1
ATOM 2278 C CA . LEU A 1 298 ? -19.270 15.791 15.940 1.00 74.88 298 LEU A CA 1
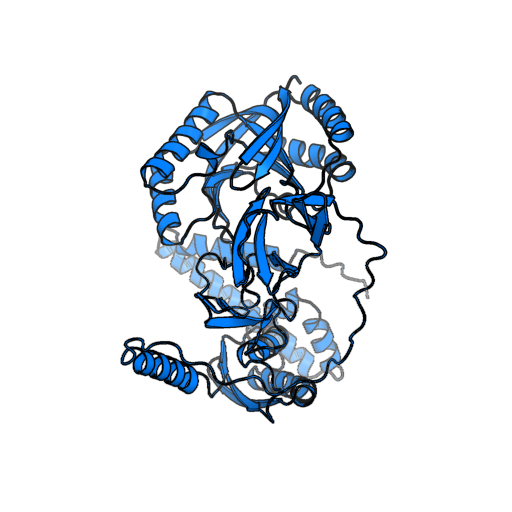ATOM 2279 C C . LEU A 1 298 ? -19.856 16.882 16.847 1.00 74.88 298 LEU A C 1
ATOM 2281 O O . LEU A 1 298 ? -21.017 17.261 16.666 1.00 74.88 298 LEU A O 1
ATOM 2285 N N . PRO A 1 299 ? -19.092 17.412 17.823 1.00 79.62 299 PRO A N 1
ATOM 2286 C CA . PRO A 1 299 ? -19.565 18.536 18.619 1.00 79.62 299 PRO A CA 1
ATOM 2287 C C . PRO A 1 299 ? -19.801 19.755 17.725 1.00 79.62 299 PRO A C 1
ATOM 2289 O O . PRO A 1 299 ? -19.022 20.017 16.813 1.00 79.62 299 PRO A O 1
ATOM 2292 N N . LEU A 1 300 ? -20.844 20.531 18.003 1.00 85.69 300 LEU A N 1
ATOM 2293 C CA . LEU A 1 300 ? -21.151 21.754 17.265 1.00 85.69 300 LEU A CA 1
ATOM 2294 C C . LEU A 1 300 ? -21.597 22.876 18.199 1.00 85.69 300 LEU A C 1
ATOM 2296 O O . LEU A 1 300 ? -22.038 22.633 19.321 1.00 85.69 300 LEU A O 1
ATOM 2300 N N . LYS A 1 301 ? -21.497 24.109 17.712 1.00 82.56 301 LYS A N 1
ATOM 2301 C CA . LYS A 1 301 ? -22.029 25.320 18.336 1.00 82.56 301 LYS A CA 1
ATOM 2302 C C . LYS A 1 301 ? -22.609 26.238 17.268 1.00 82.56 301 LYS A C 1
ATOM 2304 O O . LYS A 1 301 ? -22.162 26.216 16.126 1.00 82.56 301 LYS A O 1
ATOM 2309 N N . VAL A 1 302 ? -23.578 27.064 17.640 1.00 82.25 302 VAL A N 1
ATOM 2310 C CA . VAL A 1 302 ? -24.133 28.094 16.755 1.00 82.25 302 VAL A CA 1
ATOM 2311 C C . VAL A 1 302 ? -23.732 29.458 17.311 1.00 82.25 302 VAL A C 1
ATOM 2313 O O . VAL A 1 302 ? -24.046 29.765 18.457 1.00 82.25 302 VAL A O 1
ATOM 2316 N N . GLU A 1 303 ? -23.013 30.259 16.526 1.00 80.75 303 GLU A N 1
ATOM 2317 C CA . GLU A 1 303 ? -22.534 31.600 16.901 1.00 80.75 303 GLU A CA 1
ATOM 2318 C C . GLU A 1 303 ? -22.855 32.591 15.784 1.00 80.75 303 GLU A C 1
ATOM 2320 O O . GLU A 1 303 ? -22.423 32.366 14.657 1.00 80.75 303 GLU A O 1
ATOM 2325 N N . GLU A 1 304 ? -23.567 33.683 16.094 1.00 68.94 304 GLU A N 1
ATOM 2326 C CA . GLU A 1 304 ? -23.819 34.801 15.162 1.00 68.94 304 GLU A CA 1
ATOM 2327 C C . GLU A 1 304 ? -24.207 34.332 13.747 1.00 68.94 304 GLU A C 1
ATOM 2329 O O . GLU A 1 304 ? -23.576 34.700 12.758 1.00 68.94 304 GLU A O 1
ATOM 2334 N N . ASP A 1 305 ? -25.217 33.459 13.669 1.00 76.94 305 ASP A N 1
ATOM 2335 C CA . ASP A 1 305 ? -25.715 32.852 12.425 1.00 76.94 305 ASP A CA 1
ATOM 2336 C C . ASP A 1 305 ? -24.813 31.780 11.766 1.00 76.94 305 ASP A C 1
ATOM 2338 O O . ASP A 1 305 ? -25.097 31.282 10.682 1.00 76.94 305 ASP A O 1
ATOM 2342 N N . LYS A 1 306 ? -23.733 31.336 12.406 1.00 74.19 306 LYS A N 1
ATOM 2343 C CA . LYS A 1 306 ? -22.854 30.288 11.864 1.00 74.19 306 LYS A CA 1
ATOM 2344 C C . LYS A 1 306 ? -22.943 29.022 12.695 1.00 74.19 306 LYS A C 1
ATOM 2346 O O . LYS A 1 306 ? -22.657 29.039 13.891 1.00 74.19 306 LYS A O 1
ATOM 2351 N N . VAL A 1 307 ? -23.267 27.909 12.046 1.00 78.69 307 VAL A N 1
ATOM 2352 C CA . VAL A 1 307 ? -23.086 26.577 12.624 1.00 78.69 307 VAL A CA 1
ATOM 2353 C C . VAL A 1 307 ? -21.607 26.230 12.504 1.00 78.69 307 VAL A C 1
ATOM 2355 O O . VAL A 1 307 ? -21.054 26.164 11.402 1.00 78.69 307 VAL A O 1
ATOM 2358 N N . LYS A 1 308 ? -20.960 26.047 13.652 1.00 77.62 308 LYS A N 1
ATOM 2359 C CA . LYS A 1 308 ? -19.557 25.674 13.772 1.00 77.62 308 LYS A CA 1
ATOM 2360 C C . LYS A 1 308 ? -19.434 24.266 14.329 1.00 77.62 308 LYS A C 1
ATOM 2362 O O . LYS A 1 308 ? -20.085 23.951 15.317 1.00 77.62 308 LYS A O 1
ATOM 2367 N N . VAL A 1 309 ? -18.569 23.447 13.750 1.00 76.31 309 VAL A N 1
ATOM 2368 C CA . VAL A 1 309 ? -18.309 22.072 14.201 1.00 76.31 309 VAL A CA 1
ATOM 2369 C C . VAL A 1 309 ? -16.901 22.006 14.795 1.00 76.31 309 VAL A C 1
ATOM 2371 O O . VAL A 1 309 ? -15.970 22.597 14.243 1.00 76.31 309 VAL A O 1
ATOM 2374 N N . ALA A 1 310 ? -16.750 21.344 15.943 1.00 67.38 310 ALA A N 1
ATOM 2375 C CA . ALA A 1 310 ? -15.454 21.044 16.537 1.00 67.38 310 ALA A CA 1
ATOM 2376 C C . ALA A 1 310 ? -14.917 19.760 15.924 1.00 67.38 310 ALA A C 1
ATOM 2378 O O . ALA A 1 310 ? -15.463 18.672 16.118 1.00 67.38 310 ALA A O 1
ATOM 2379 N N . LEU A 1 311 ? -13.803 19.884 15.225 1.00 60.66 311 LEU A N 1
ATOM 2380 C CA . LEU A 1 311 ? -13.068 18.738 14.730 1.00 60.66 311 LEU A CA 1
ATOM 2381 C C . LEU A 1 311 ? -12.012 18.404 15.791 1.00 60.66 311 LEU A C 1
ATOM 2383 O O . LEU A 1 311 ? -11.101 19.194 16.043 1.00 60.66 311 LEU A O 1
ATOM 2387 N N . LYS A 1 312 ? -12.184 17.272 16.495 1.00 48.34 312 LYS A N 1
ATOM 2388 C CA . LYS A 1 312 ? -11.108 16.706 17.326 1.00 48.34 312 LYS A CA 1
ATOM 2389 C C . LYS A 1 312 ? -9.969 16.309 16.392 1.00 48.34 312 LYS A C 1
ATOM 2391 O O . LYS A 1 312 ? -10.246 15.749 15.334 1.00 48.34 312 LYS A O 1
ATOM 2396 N N . SER A 1 313 ? -8.729 16.529 16.827 1.00 36.94 313 SER A N 1
ATOM 2397 C CA . SER A 1 313 ? -7.537 15.883 16.263 1.00 36.94 313 SER A CA 1
ATOM 2398 C C . SER A 1 313 ? -7.609 14.362 16.497 1.00 36.94 313 SER A C 1
ATOM 2400 O O . SER A 1 313 ? -6.992 13.795 17.392 1.00 36.94 313 SER A O 1
ATOM 2402 N N . LEU A 1 314 ? -8.510 13.715 15.769 1.00 33.41 314 LEU A N 1
ATOM 2403 C CA . LEU A 1 314 ? -8.511 12.301 15.442 1.00 33.41 314 LEU A CA 1
ATOM 2404 C C . LEU A 1 314 ? -8.120 12.305 13.971 1.00 33.41 314 LEU A C 1
ATOM 2406 O O . LEU A 1 314 ? -8.830 12.938 13.191 1.00 33.41 314 LEU A O 1
ATOM 2410 N N . GLY A 1 315 ? -6.976 11.696 13.654 1.00 36.31 315 GLY A N 1
ATOM 2411 C CA . GLY A 1 315 ? -6.322 11.748 12.346 1.00 36.31 315 GLY A CA 1
ATOM 2412 C C . GLY A 1 315 ? -7.286 11.781 11.155 1.00 36.31 315 GLY A C 1
ATOM 2413 O O . GLY A 1 315 ? -8.288 11.062 11.143 1.00 36.31 315 GLY A O 1
ATOM 2414 N N . TYR A 1 316 ? -6.917 12.612 10.175 1.00 30.39 316 TYR A N 1
ATOM 2415 C CA . TYR A 1 316 ? -7.560 12.909 8.884 1.00 30.39 316 TYR A CA 1
ATOM 2416 C C . TYR A 1 316 ? -8.667 13.993 8.925 1.00 30.39 316 TYR A C 1
ATOM 2418 O O . TYR A 1 316 ? -9.736 13.790 9.502 1.00 30.39 316 TYR A O 1
ATOM 2426 N N . ALA A 1 317 ? -8.510 15.185 8.332 1.00 34.72 317 ALA A N 1
ATOM 2427 C CA . ALA A 1 317 ? -7.553 15.650 7.321 1.00 34.72 317 ALA A CA 1
ATOM 2428 C C . ALA A 1 317 ? -6.783 16.902 7.797 1.00 34.72 317 ALA A C 1
ATOM 2430 O O . ALA A 1 317 ? -7.280 18.026 7.743 1.00 34.72 317 ALA A O 1
ATOM 2431 N N . LEU A 1 318 ? -5.551 16.701 8.264 1.00 44.00 318 LEU A N 1
ATOM 2432 C CA . LEU A 1 318 ? -4.466 17.547 7.773 1.00 44.00 318 LEU A CA 1
ATOM 2433 C C . LEU A 1 318 ? -4.161 16.972 6.390 1.00 44.00 318 LEU A C 1
ATOM 2435 O O . LEU A 1 318 ? -4.129 15.749 6.256 1.00 44.00 318 LEU A O 1
ATOM 2439 N N . MET A 1 319 ? -4.031 17.799 5.358 1.00 57.03 319 MET A N 1
ATOM 2440 C CA . MET A 1 319 ? -3.491 17.284 4.105 1.00 57.03 319 MET A CA 1
ATOM 2441 C C . MET A 1 319 ? -2.091 16.724 4.419 1.00 57.03 319 MET A C 1
ATOM 2443 O O . MET A 1 319 ? -1.278 17.470 4.976 1.00 57.03 319 MET A O 1
ATOM 2447 N N . PRO A 1 320 ? -1.816 15.431 4.170 1.00 75.25 320 PRO A N 1
ATOM 2448 C CA . PRO A 1 320 ? -0.514 14.851 4.464 1.00 75.25 320 PRO A CA 1
ATOM 2449 C C . PRO A 1 320 ? 0.585 15.611 3.723 1.00 75.25 320 PRO A C 1
ATOM 2451 O O . PRO A 1 320 ? 0.380 16.158 2.639 1.00 75.25 320 PRO A O 1
ATOM 2454 N N . PHE A 1 321 ? 1.772 15.638 4.313 1.00 83.56 321 PHE A N 1
ATOM 2455 C CA . PHE A 1 321 ? 2.938 16.260 3.706 1.00 83.56 321 PHE A CA 1
ATOM 2456 C C . PHE A 1 321 ? 3.804 15.190 3.054 1.00 83.56 321 PHE A C 1
ATOM 2458 O O . PHE A 1 321 ? 4.085 14.154 3.662 1.00 83.56 321 PHE A O 1
ATOM 2465 N N . ALA A 1 322 ? 4.252 15.457 1.835 1.00 91.88 322 ALA A N 1
ATOM 2466 C CA . ALA A 1 322 ? 5.193 14.629 1.105 1.00 91.88 322 ALA A CA 1
ATOM 2467 C C . ALA A 1 322 ? 6.503 15.389 0.892 1.00 91.88 322 ALA A C 1
ATOM 2469 O O . ALA A 1 322 ? 6.502 16.574 0.556 1.00 91.88 322 ALA A O 1
ATOM 2470 N N . VAL A 1 323 ? 7.626 14.701 1.085 1.00 96.75 323 VAL A N 1
ATOM 2471 C CA . VAL A 1 323 ? 8.930 15.154 0.603 1.00 96.75 323 VAL A CA 1
ATOM 2472 C C . VAL A 1 323 ? 9.224 14.405 -0.686 1.00 96.75 323 VAL A C 1
ATOM 2474 O O . VAL A 1 323 ? 9.330 13.178 -0.692 1.00 96.75 323 VAL A O 1
ATOM 2477 N N . GLU A 1 324 ? 9.345 15.148 -1.775 1.00 97.56 324 GLU A N 1
ATOM 2478 C CA . GLU A 1 324 ? 9.304 14.636 -3.140 1.00 97.56 324 GLU A CA 1
ATOM 2479 C C . GLU A 1 324 ? 10.571 15.027 -3.899 1.00 97.56 324 GLU A C 1
ATOM 2481 O O . GLU A 1 324 ? 11.034 16.165 -3.817 1.00 97.56 324 GLU A O 1
ATOM 2486 N N . MET A 1 325 ? 11.128 14.083 -4.656 1.00 98.25 325 MET A N 1
ATOM 2487 C CA . MET A 1 325 ? 12.180 14.338 -5.637 1.00 98.25 325 MET A CA 1
ATOM 2488 C C . MET A 1 325 ? 11.545 14.595 -7.000 1.00 98.25 325 MET A C 1
ATOM 2490 O O . MET A 1 325 ? 10.774 13.763 -7.482 1.00 98.25 325 MET A O 1
ATOM 2494 N N . TYR A 1 326 ? 11.907 15.706 -7.638 1.00 97.69 326 TYR A N 1
ATOM 2495 C CA . TYR A 1 326 ? 11.424 16.082 -8.962 1.00 97.69 326 TYR A CA 1
ATOM 2496 C C . TYR A 1 326 ? 12.486 15.849 -10.035 1.00 97.69 326 TYR A C 1
ATOM 2498 O O . TYR A 1 326 ? 13.693 16.029 -9.827 1.00 97.69 326 TYR A O 1
ATOM 2506 N N . MET A 1 327 ? 11.992 15.417 -11.189 1.00 95.12 327 MET A N 1
ATOM 2507 C CA . MET A 1 327 ? 12.780 14.976 -12.331 1.00 95.12 327 MET A CA 1
ATOM 2508 C C . MET A 1 327 ? 13.069 16.122 -13.307 1.00 95.12 327 MET A C 1
ATOM 2510 O O . MET A 1 327 ? 12.419 17.167 -13.281 1.00 95.12 327 MET A O 1
ATOM 2514 N N . ASP A 1 328 ? 14.028 15.895 -14.199 1.00 95.88 328 ASP A N 1
ATOM 2515 C CA . ASP A 1 328 ? 14.316 16.753 -15.342 1.00 95.88 328 ASP A CA 1
ATOM 2516 C C . ASP A 1 328 ? 13.093 16.934 -16.261 1.00 95.88 328 ASP A C 1
ATOM 2518 O O . ASP A 1 328 ? 12.196 16.088 -16.334 1.00 95.88 328 ASP A O 1
ATOM 2522 N N . ALA A 1 329 ? 13.091 18.027 -17.028 1.00 95.94 329 ALA A N 1
ATOM 2523 C CA . ALA A 1 329 ? 11.965 18.404 -17.883 1.00 95.94 329 ALA A CA 1
ATOM 2524 C C . ALA A 1 329 ? 11.585 17.345 -18.940 1.00 95.94 329 ALA A C 1
ATOM 2526 O O . ALA A 1 329 ? 10.421 17.266 -19.335 1.00 95.94 329 ALA A O 1
ATOM 2527 N N . GLY A 1 330 ? 12.542 16.541 -19.420 1.00 95.19 330 GLY A N 1
ATOM 2528 C CA . GLY A 1 330 ? 12.275 15.502 -20.415 1.00 95.19 330 GLY A CA 1
ATOM 2529 C C . GLY A 1 330 ? 11.479 14.343 -19.821 1.00 95.19 330 GLY A C 1
ATOM 2530 O O . GLY A 1 330 ? 10.474 13.915 -20.398 1.00 95.19 330 GLY A O 1
ATOM 2531 N N . SER A 1 331 ? 11.905 13.880 -18.648 1.00 94.56 331 SER A N 1
ATOM 2532 C CA . SER A 1 331 ? 11.237 12.820 -17.890 1.00 94.56 331 SER A CA 1
ATOM 2533 C C . SER A 1 331 ? 9.887 13.266 -17.331 1.00 94.56 331 SER A C 1
ATOM 2535 O O . SER A 1 331 ? 8.915 12.519 -17.430 1.00 94.56 331 SER A O 1
ATOM 2537 N N . ASP A 1 332 ? 9.796 14.503 -16.826 1.00 95.75 332 ASP A N 1
ATOM 2538 C CA . ASP A 1 332 ? 8.536 15.122 -16.392 1.00 95.75 332 ASP A CA 1
ATOM 2539 C C . ASP A 1 332 ? 7.505 15.097 -17.533 1.00 95.75 332 ASP A C 1
ATOM 2541 O O . ASP A 1 332 ? 6.424 14.519 -17.396 1.00 95.75 332 ASP A O 1
ATOM 2545 N N . ALA A 1 333 ? 7.880 15.598 -18.715 1.00 95.25 333 ALA A N 1
ATOM 2546 C CA . ALA A 1 333 ? 6.997 15.602 -19.876 1.00 95.25 333 ALA A CA 1
ATOM 2547 C C . ALA A 1 333 ? 6.602 14.186 -20.335 1.00 95.25 333 ALA A C 1
ATOM 2549 O O . ALA A 1 333 ? 5.505 13.996 -20.860 1.00 95.25 333 ALA A O 1
ATOM 2550 N N . ALA A 1 334 ? 7.477 13.188 -20.177 1.00 94.12 334 ALA A N 1
ATOM 2551 C CA . ALA A 1 334 ? 7.159 11.803 -20.514 1.00 94.12 334 ALA A CA 1
ATOM 2552 C C . ALA A 1 334 ? 6.084 11.212 -19.597 1.00 94.12 334 ALA A C 1
ATOM 2554 O O . ALA A 1 334 ? 5.133 10.614 -20.099 1.00 94.12 334 ALA A O 1
ATOM 2555 N N . ILE A 1 335 ? 6.195 11.432 -18.288 1.00 95.00 335 ILE A N 1
ATOM 2556 C CA . ILE A 1 335 ? 5.217 10.942 -17.309 1.00 95.00 335 ILE A CA 1
ATOM 2557 C C . ILE A 1 335 ? 3.886 11.686 -17.456 1.00 95.00 335 ILE A C 1
ATOM 2559 O O . ILE A 1 335 ? 2.832 11.056 -17.429 1.00 95.00 335 ILE A O 1
ATOM 2563 N N . ARG A 1 336 ? 3.910 12.999 -17.725 1.00 95.00 336 ARG A N 1
ATOM 2564 C CA . ARG A 1 336 ? 2.684 13.765 -18.010 1.00 95.00 336 ARG A CA 1
ATOM 2565 C C . ARG A 1 336 ? 1.911 13.225 -19.207 1.00 95.00 336 ARG A C 1
ATOM 2567 O O . ARG A 1 336 ? 0.699 13.103 -19.111 1.00 95.00 336 ARG A O 1
ATOM 2574 N N . ARG A 1 337 ? 2.592 12.811 -20.282 1.00 93.94 337 ARG A N 1
ATOM 2575 C CA . ARG A 1 337 ? 1.926 12.155 -21.424 1.00 93.94 337 ARG A CA 1
ATOM 2576 C C . ARG A 1 337 ? 1.239 10.845 -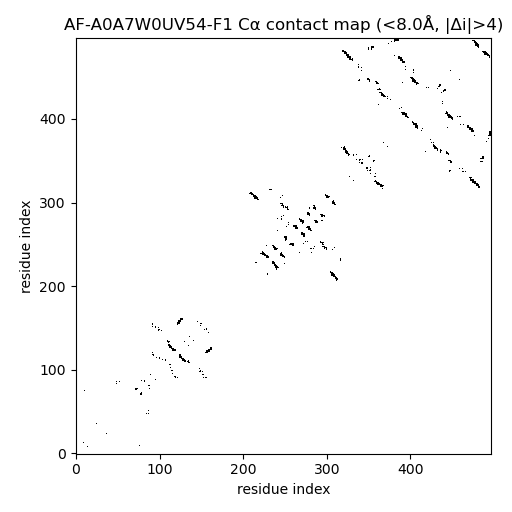21.037 1.00 93.94 337 ARG A C 1
ATOM 2578 O O . ARG A 1 337 ? 0.213 10.508 -21.616 1.00 93.94 337 ARG A O 1
ATOM 2585 N N . MET A 1 338 ? 1.785 10.102 -20.071 1.00 94.06 338 MET A N 1
ATOM 2586 C CA . MET A 1 338 ? 1.117 8.904 -19.546 1.00 94.06 338 MET A CA 1
ATOM 2587 C C . MET A 1 338 ? -0.129 9.287 -18.743 1.00 94.06 338 MET A C 1
ATOM 2589 O O . MET A 1 338 ? -1.176 8.679 -18.935 1.00 94.06 338 MET A O 1
ATOM 2593 N N . TRP A 1 339 ? -0.049 10.319 -17.896 1.00 95.06 339 TRP A N 1
ATOM 2594 C CA . TRP A 1 339 ? -1.214 10.835 -17.168 1.00 95.06 339 TRP A CA 1
ATOM 2595 C C . TRP A 1 339 ? -2.311 11.351 -18.105 1.00 95.06 339 TRP A C 1
ATOM 2597 O O . TRP A 1 339 ? -3.484 11.075 -17.866 1.00 95.06 339 TRP A O 1
ATOM 2607 N N . GLU A 1 340 ? -1.938 12.056 -19.175 1.00 94.44 340 GLU A N 1
ATOM 2608 C CA . GLU A 1 340 ? -2.851 12.517 -20.228 1.00 94.44 340 GLU A CA 1
ATOM 2609 C C . GLU A 1 340 ? -3.530 11.332 -20.924 1.00 94.44 340 GLU A C 1
ATOM 2611 O O . GLU A 1 340 ? -4.752 11.307 -21.020 1.00 94.44 340 GLU A O 1
ATOM 2616 N N . ALA A 1 341 ? -2.771 10.306 -21.322 1.00 93.25 341 ALA A N 1
ATOM 2617 C CA . ALA A 1 341 ? -3.331 9.113 -21.958 1.00 93.25 341 ALA A CA 1
ATOM 2618 C C . ALA A 1 341 ? -4.300 8.340 -21.040 1.00 93.25 341 ALA A C 1
ATOM 2620 O O . ALA A 1 341 ? -5.309 7.820 -21.512 1.00 93.25 341 ALA A O 1
ATOM 2621 N N . ILE A 1 342 ? -4.021 8.284 -19.731 1.00 92.56 342 ILE A N 1
ATOM 2622 C CA . ILE A 1 342 ? -4.934 7.705 -18.729 1.00 92.56 342 ILE A CA 1
ATOM 2623 C C . ILE A 1 342 ? -6.223 8.535 -18.632 1.00 92.56 342 ILE A C 1
ATOM 2625 O O . ILE A 1 342 ? -7.317 7.973 -18.635 1.00 92.56 342 ILE A O 1
ATOM 2629 N N . ALA A 1 343 ? -6.110 9.865 -18.600 1.00 90.81 343 ALA A N 1
ATOM 2630 C CA . ALA A 1 343 ? -7.270 10.754 -18.565 1.00 90.81 343 ALA A CA 1
ATOM 2631 C C . ALA A 1 343 ? -8.125 10.657 -19.845 1.00 90.81 343 ALA A C 1
ATOM 2633 O O . ALA A 1 343 ? -9.354 10.657 -19.769 1.00 90.81 343 ALA A O 1
ATOM 2634 N N . GLU A 1 344 ? -7.499 10.517 -21.019 1.00 91.38 344 GLU A N 1
ATOM 2635 C CA . GLU A 1 344 ? -8.179 10.323 -22.310 1.00 91.38 344 GLU A CA 1
ATOM 2636 C C . GLU A 1 344 ? -8.975 9.011 -22.384 1.00 91.38 344 GLU A C 1
ATOM 2638 O O . GLU A 1 344 ? -9.978 8.946 -23.097 1.00 91.38 344 GLU A O 1
ATOM 2643 N N . ALA A 1 345 ? -8.582 7.991 -21.616 1.00 88.06 345 ALA A N 1
ATOM 2644 C CA . ALA A 1 345 ? -9.331 6.743 -21.466 1.00 88.06 345 ALA A CA 1
ATOM 2645 C C . ALA A 1 345 ? -10.578 6.880 -20.566 1.00 88.06 345 ALA A C 1
ATOM 2647 O O . ALA A 1 345 ? -11.320 5.924 -20.367 1.00 88.06 345 ALA A O 1
ATOM 2648 N N . GLY A 1 346 ? -10.848 8.074 -20.025 1.00 83.25 346 GLY A N 1
ATOM 2649 C CA . GLY A 1 346 ? -11.987 8.322 -19.138 1.00 83.25 346 GLY A CA 1
ATOM 2650 C C . GLY A 1 346 ? -11.738 7.915 -17.684 1.00 83.25 346 GLY A C 1
ATOM 2651 O O . GLY A 1 346 ? -12.667 7.944 -16.874 1.00 83.25 346 GLY A O 1
ATOM 2652 N N . ILE A 1 347 ? -10.496 7.573 -17.335 1.00 85.00 347 ILE A N 1
ATOM 2653 C CA . ILE A 1 347 ? -10.084 7.265 -15.966 1.00 85.00 347 ILE A CA 1
ATOM 2654 C C . ILE A 1 347 ? -9.685 8.574 -15.290 1.00 85.00 347 ILE A C 1
ATOM 2656 O O . ILE A 1 347 ? -8.791 9.287 -15.747 1.00 85.00 347 ILE A O 1
ATOM 2660 N N . LYS A 1 348 ? -10.361 8.913 -14.189 1.00 76.50 348 LYS A N 1
ATOM 2661 C CA . LYS A 1 348 ? -10.090 10.148 -13.448 1.00 76.50 348 LYS A CA 1
ATOM 2662 C C . LYS A 1 348 ? -8.641 10.146 -12.951 1.00 76.50 348 LYS A C 1
ATOM 2664 O O . LYS A 1 348 ? -8.265 9.302 -12.145 1.00 76.50 348 LYS A O 1
ATOM 2669 N N . SER A 1 349 ? -7.846 11.115 -13.397 1.00 73.50 349 SER A N 1
ATOM 2670 C CA . SER A 1 349 ? -6.429 11.213 -13.044 1.00 73.50 349 SER A CA 1
ATOM 2671 C C . SER A 1 349 ? -6.196 12.375 -12.086 1.00 73.50 349 SER A C 1
ATOM 2673 O O . SER A 1 349 ? -5.923 13.505 -12.492 1.00 73.50 349 SER A O 1
ATOM 2675 N N . ALA A 1 350 ? -6.261 12.090 -10.783 1.00 74.19 350 ALA A N 1
ATOM 2676 C CA . ALA A 1 350 ? -5.886 13.057 -9.751 1.00 74.19 350 ALA A CA 1
ATOM 2677 C C . ALA A 1 350 ? -4.468 13.614 -9.970 1.00 74.19 350 ALA A C 1
ATOM 2679 O O . ALA A 1 350 ? -4.214 14.783 -9.704 1.00 74.19 350 ALA A O 1
ATOM 2680 N N . MET A 1 351 ? -3.560 12.808 -10.526 1.00 84.81 351 MET A N 1
ATOM 2681 C CA . MET A 1 351 ? -2.198 13.235 -10.846 1.00 84.81 351 MET A CA 1
ATOM 2682 C C . MET A 1 351 ? -2.163 14.407 -11.841 1.00 84.81 351 MET A C 1
ATOM 2684 O O . MET A 1 351 ? -1.303 15.279 -11.736 1.00 84.81 351 MET A O 1
ATOM 2688 N N . LEU A 1 352 ? -3.112 14.471 -12.779 1.00 84.62 352 LEU A N 1
ATOM 2689 C CA . LEU A 1 352 ? -3.205 15.563 -13.747 1.00 84.62 352 LEU A CA 1
ATOM 2690 C C . LEU A 1 352 ? -3.982 16.764 -13.186 1.00 84.62 352 LEU A C 1
ATOM 2692 O O . LEU A 1 352 ? -3.536 17.905 -13.310 1.00 84.62 352 LEU A O 1
ATOM 2696 N N . ASP A 1 353 ? -5.115 16.500 -12.533 1.00 81.19 353 ASP A N 1
ATOM 2697 C CA . ASP A 1 353 ? -6.090 17.534 -12.166 1.00 81.19 353 ASP A CA 1
ATOM 2698 C C . ASP A 1 353 ? -5.770 18.245 -10.842 1.00 81.19 353 ASP A C 1
ATOM 2700 O O . ASP A 1 353 ? -6.161 19.395 -10.638 1.00 81.19 353 ASP A O 1
ATOM 2704 N N . ALA A 1 354 ? -5.052 17.579 -9.934 1.00 79.75 354 ALA A N 1
ATOM 2705 C CA . ALA A 1 354 ? -4.808 18.074 -8.581 1.00 79.75 354 ALA A CA 1
ATOM 2706 C C . ALA A 1 354 ? -3.531 18.923 -8.450 1.00 79.75 354 ALA A C 1
ATOM 2708 O O . ALA A 1 354 ? -3.194 19.344 -7.349 1.00 79.75 354 ALA A O 1
ATOM 2709 N N . GLY A 1 355 ? -2.807 19.195 -9.539 1.00 83.62 355 GLY A N 1
ATOM 2710 C CA . GLY A 1 355 ? -1.588 20.013 -9.501 1.00 83.62 355 GLY A CA 1
ATOM 2711 C C . GLY A 1 355 ? -0.311 19.254 -9.123 1.00 83.62 355 GLY A C 1
ATOM 2712 O O . GLY A 1 355 ? 0.698 19.886 -8.801 1.00 83.62 355 GLY A O 1
ATOM 2713 N N . TYR A 1 356 ? -0.316 17.918 -9.191 1.00 89.81 356 TYR A N 1
ATOM 2714 C CA . TYR A 1 356 ? 0.900 17.134 -8.990 1.00 89.81 356 TYR A CA 1
ATOM 2715 C C . TYR A 1 356 ? 1.944 17.413 -10.083 1.00 89.81 356 TYR A C 1
ATOM 2717 O O . TYR A 1 356 ? 1.660 17.716 -11.250 1.00 89.81 356 TYR A O 1
ATOM 2725 N N . ARG A 1 357 ? 3.207 17.270 -9.689 1.00 93.56 357 ARG A N 1
ATOM 2726 C CA . ARG A 1 357 ? 4.348 17.152 -10.600 1.00 93.56 357 ARG A CA 1
ATOM 2727 C C . ARG A 1 357 ? 4.811 15.700 -10.599 1.00 93.56 357 ARG A C 1
ATOM 2729 O O . ARG A 1 357 ? 4.759 15.092 -9.534 1.00 93.56 357 ARG A O 1
ATOM 2736 N N . PRO A 1 358 ? 5.255 15.129 -11.729 1.00 95.88 358 PRO A N 1
ATOM 2737 C CA . PRO A 1 358 ? 5.946 13.847 -11.730 1.00 95.88 358 PRO A CA 1
ATOM 2738 C C . PRO A 1 358 ? 7.071 13.832 -10.693 1.00 95.88 358 PRO A C 1
ATOM 2740 O O . PRO A 1 358 ? 7.970 14.676 -10.721 1.00 95.88 358 PRO A O 1
ATOM 2743 N N . HIS A 1 359 ? 7.005 12.887 -9.761 1.00 97.31 359 HIS A N 1
ATOM 2744 C CA . HIS A 1 359 ? 7.897 12.854 -8.606 1.00 97.31 359 HIS A CA 1
ATOM 2745 C C . HIS A 1 359 ? 8.204 11.430 -8.148 1.00 97.31 359 HIS A C 1
ATOM 2747 O O . HIS A 1 359 ? 7.524 10.481 -8.538 1.00 97.31 359 HIS A O 1
ATOM 2753 N N . VAL A 1 360 ? 9.215 11.306 -7.290 1.00 97.44 360 VAL A N 1
ATOM 2754 C CA . VAL A 1 360 ? 9.488 10.116 -6.477 1.00 97.44 360 VAL A CA 1
ATOM 2755 C C . VAL A 1 360 ? 9.514 10.536 -5.012 1.00 97.44 360 VAL A C 1
ATOM 2757 O O . VAL A 1 360 ? 10.342 11.355 -4.610 1.00 97.44 360 VAL A O 1
ATOM 2760 N N . SER A 1 361 ? 8.612 9.986 -4.208 1.00 95.25 361 SER A N 1
ATOM 2761 C CA . SER A 1 361 ? 8.460 10.374 -2.803 1.00 95.25 361 SER A CA 1
ATOM 2762 C C . SER A 1 361 ? 9.535 9.737 -1.918 1.00 95.25 361 SER A C 1
ATOM 2764 O O . SER A 1 361 ? 9.717 8.518 -1.916 1.00 95.25 361 SER A O 1
ATOM 2766 N N . LEU A 1 362 ? 10.240 10.568 -1.144 1.00 95.50 362 LEU A N 1
ATOM 2767 C CA . LEU A 1 362 ? 11.203 10.150 -0.116 1.00 95.50 362 LEU A CA 1
ATOM 2768 C C . LEU A 1 362 ? 10.521 9.838 1.217 1.00 95.50 362 LEU A C 1
ATOM 2770 O O . LEU A 1 362 ? 10.975 8.961 1.948 1.00 95.50 362 LEU A O 1
ATOM 2774 N N . GLY A 1 363 ? 9.442 10.554 1.535 1.00 90.75 363 GLY A N 1
ATOM 2775 C CA . GLY A 1 363 ? 8.698 10.384 2.775 1.00 90.75 363 GLY A CA 1
ATOM 2776 C C . GLY A 1 363 ? 7.324 11.030 2.702 1.00 90.75 363 GLY A C 1
ATOM 2777 O O . GLY A 1 363 ? 7.172 12.083 2.089 1.00 90.75 363 GLY A O 1
ATOM 2778 N N . VAL A 1 364 ? 6.335 10.408 3.346 1.00 86.25 364 VAL A N 1
ATOM 2779 C CA . VAL A 1 364 ? 4.978 10.952 3.496 1.00 86.25 364 VAL A CA 1
ATOM 2780 C C . VAL A 1 364 ? 4.557 10.838 4.957 1.00 86.25 364 VAL A C 1
ATOM 2782 O O . VAL A 1 364 ? 4.686 9.762 5.547 1.00 86.25 364 VAL A O 1
ATOM 2785 N N . CYS A 1 365 ? 4.072 11.929 5.546 1.00 80.44 365 CYS A N 1
ATOM 2786 C CA . CYS A 1 365 ? 3.708 12.011 6.960 1.00 80.44 365 CYS A CA 1
ATOM 2787 C C . CYS A 1 365 ? 2.450 12.852 7.197 1.00 80.44 365 CYS A C 1
ATOM 2789 O O . CYS A 1 365 ? 2.149 13.768 6.434 1.00 80.44 365 CYS A O 1
ATOM 2791 N N . GLU A 1 366 ? 1.747 12.575 8.292 1.00 76.31 366 GLU A N 1
ATOM 2792 C CA . GLU A 1 366 ? 0.503 13.281 8.634 1.00 76.31 366 GLU A CA 1
ATOM 2793 C C . GLU A 1 366 ? 0.753 14.594 9.403 1.00 76.31 366 GLU A C 1
ATOM 2795 O O . GLU A 1 366 ? -0.074 15.502 9.378 1.00 76.31 366 GLU A O 1
ATOM 2800 N N . GLU A 1 367 ? 1.908 14.729 10.064 1.00 77.25 367 GLU A N 1
ATOM 2801 C CA . GLU A 1 367 ? 2.295 15.944 10.791 1.00 77.25 367 GLU A CA 1
ATOM 2802 C C . GLU A 1 367 ? 3.740 16.334 10.472 1.00 77.25 367 GLU A C 1
ATOM 2804 O O . GLU A 1 367 ? 4.635 15.481 10.483 1.00 77.25 367 GLU A O 1
ATOM 2809 N N . LEU A 1 368 ? 3.968 17.632 10.241 1.00 80.00 368 LEU A N 1
ATOM 2810 C CA . LEU A 1 368 ? 5.266 18.160 9.834 1.00 80.00 368 LEU A CA 1
ATOM 2811 C C . LEU A 1 368 ? 5.617 19.496 10.512 1.00 80.00 368 LEU A C 1
ATOM 2813 O O . LEU A 1 368 ? 4.848 20.456 10.470 1.00 80.00 368 LEU A O 1
ATOM 2817 N N . GLU A 1 369 ? 6.827 19.583 11.074 1.00 83.88 369 GLU A N 1
ATOM 2818 C CA . GLU A 1 369 ? 7.449 20.835 11.525 1.00 83.88 369 GLU A CA 1
ATOM 2819 C C . GLU A 1 369 ? 8.206 21.497 10.361 1.00 83.88 369 GLU A C 1
ATOM 2821 O O . GLU A 1 369 ? 9.357 21.172 10.062 1.00 83.88 369 GLU A O 1
ATOM 2826 N N . MET A 1 370 ? 7.509 22.393 9.658 1.00 84.69 370 MET A N 1
ATOM 2827 C CA . MET A 1 370 ? 7.935 22.921 8.358 1.00 84.69 370 MET A CA 1
ATOM 2828 C C . MET A 1 370 ? 9.231 23.745 8.410 1.00 84.69 370 MET A C 1
ATOM 2830 O O . MET A 1 370 ? 10.102 23.559 7.562 1.00 84.69 370 MET A O 1
ATOM 2834 N N . ASP A 1 371 ? 9.390 24.639 9.389 1.00 81.06 371 ASP A N 1
ATOM 2835 C CA . ASP A 1 371 ? 10.518 25.584 9.430 1.00 81.06 371 ASP A CA 1
ATOM 2836 C C . ASP A 1 371 ? 11.855 24.885 9.723 1.00 81.06 371 ASP A C 1
ATOM 2838 O O . ASP A 1 371 ? 12.911 25.263 9.203 1.00 81.06 371 ASP A O 1
ATOM 2842 N N . GLY A 1 372 ? 11.836 23.871 10.587 1.00 82.25 372 GLY A N 1
ATOM 2843 C CA . GLY A 1 372 ? 12.959 22.983 10.853 1.00 82.25 372 GLY A CA 1
ATOM 2844 C C . GLY A 1 372 ? 13.307 22.119 9.650 1.00 82.25 372 GLY A C 1
ATOM 2845 O O . GLY A 1 372 ? 14.466 22.133 9.219 1.00 82.25 372 GLY A O 1
ATOM 2846 N N . LEU A 1 373 ? 12.311 21.443 9.060 1.00 91.19 373 LEU A N 1
ATOM 2847 C CA . LEU A 1 373 ? 12.546 20.589 7.897 1.00 91.19 373 LEU A CA 1
ATOM 2848 C C . LEU A 1 373 ? 13.088 21.394 6.710 1.00 91.19 373 LEU A C 1
ATOM 2850 O O . LEU A 1 373 ? 14.076 20.980 6.116 1.00 91.19 373 LEU A O 1
ATOM 2854 N N . ALA A 1 374 ? 12.491 22.544 6.383 1.00 86.62 374 ALA A N 1
ATOM 2855 C CA . ALA A 1 374 ? 12.912 23.398 5.271 1.00 86.62 374 ALA A CA 1
ATOM 2856 C C . ALA A 1 374 ? 14.404 23.762 5.348 1.00 86.62 374 ALA A C 1
ATOM 2858 O O . ALA A 1 374 ? 15.126 23.698 4.352 1.00 86.62 374 ALA A O 1
ATOM 2859 N N . ARG A 1 375 ? 14.893 24.101 6.549 1.00 92.00 375 ARG A N 1
ATOM 2860 C CA . ARG A 1 375 ? 16.303 24.450 6.774 1.00 92.00 375 ARG A CA 1
ATOM 2861 C C . ARG A 1 375 ? 17.235 23.254 6.597 1.00 92.00 375 ARG A C 1
ATOM 2863 O O . ARG A 1 375 ? 18.241 23.385 5.898 1.00 92.00 375 ARG A O 1
ATOM 2870 N N . GLU A 1 376 ? 16.925 22.106 7.206 1.00 95.25 376 GLU A N 1
ATOM 2871 C CA . GLU A 1 376 ? 17.753 20.901 7.040 1.00 95.25 376 GLU A CA 1
ATOM 2872 C C . GLU A 1 376 ? 17.704 20.380 5.592 1.00 95.25 376 GLU A C 1
ATOM 2874 O O . GLU A 1 376 ? 18.747 20.021 5.044 1.00 95.25 376 GLU A O 1
ATOM 2879 N N . LEU A 1 377 ? 16.542 20.435 4.933 1.00 95.69 377 LEU A N 1
ATOM 2880 C CA . LEU A 1 377 ? 16.363 20.030 3.538 1.00 95.69 377 LEU A CA 1
ATOM 2881 C C . LEU A 1 377 ? 17.145 20.935 2.574 1.00 95.69 377 LEU A C 1
ATOM 2883 O O . LEU A 1 377 ? 17.837 20.436 1.686 1.00 95.69 377 LEU A O 1
ATOM 2887 N N . SER A 1 378 ? 17.126 22.255 2.784 1.00 95.81 378 SER A N 1
ATOM 2888 C CA . SER A 1 378 ? 17.967 23.190 2.025 1.00 95.81 378 SER A CA 1
ATOM 2889 C C . SER A 1 378 ? 19.451 22.831 2.167 1.00 95.81 378 SER A C 1
ATOM 2891 O O . SER A 1 378 ? 20.144 22.666 1.169 1.00 95.81 378 SER A O 1
ATOM 2893 N N . ALA A 1 379 ? 19.946 22.631 3.392 1.00 95.88 379 ALA A N 1
ATOM 2894 C CA . ALA A 1 379 ? 21.346 22.259 3.620 1.00 95.88 379 ALA A CA 1
ATOM 2895 C C . ALA A 1 379 ? 21.695 20.857 3.081 1.00 95.88 379 ALA A C 1
ATOM 2897 O O . ALA A 1 379 ? 22.854 20.564 2.782 1.00 95.88 379 ALA A O 1
ATOM 2898 N N . PHE A 1 380 ? 20.723 19.948 3.013 1.00 96.38 380 PHE A N 1
ATOM 2899 C CA . PHE A 1 380 ? 20.875 18.620 2.424 1.00 96.38 380 PHE A CA 1
ATOM 2900 C C . PHE A 1 380 ? 21.025 18.694 0.899 1.00 96.38 380 PHE A C 1
ATOM 2902 O O . PHE A 1 380 ? 21.986 18.151 0.360 1.00 96.38 380 PHE A O 1
ATOM 2909 N N . THR A 1 381 ? 20.145 19.432 0.216 1.00 96.31 381 THR A N 1
ATOM 2910 C CA . THR A 1 381 ? 20.185 19.603 -1.252 1.00 96.31 381 THR A CA 1
ATOM 2911 C C . THR A 1 381 ? 21.428 20.342 -1.754 1.00 96.31 381 THR A C 1
ATOM 2913 O O . THR A 1 381 ? 21.918 20.048 -2.843 1.00 96.31 381 THR A O 1
ATOM 2916 N N . GLU A 1 382 ? 22.021 21.225 -0.944 1.00 95.75 382 GLU A N 1
ATOM 2917 C CA . GLU A 1 382 ? 23.304 21.871 -1.263 1.00 95.75 382 GLU A CA 1
ATOM 2918 C C . GLU A 1 382 ? 24.489 20.900 -1.327 1.00 95.75 382 GLU A C 1
ATOM 2920 O O . GLU A 1 382 ? 25.481 21.193 -1.987 1.00 95.75 382 GLU A O 1
ATOM 2925 N N . ARG A 1 383 ? 24.391 19.745 -0.660 1.00 94.19 383 ARG A N 1
ATOM 2926 C CA . ARG A 1 383 ? 25.430 18.700 -0.637 1.00 94.19 383 ARG A CA 1
ATOM 2927 C C . ARG A 1 383 ? 25.183 17.586 -1.655 1.00 94.19 383 ARG A C 1
ATOM 2929 O O . ARG A 1 383 ? 25.973 16.648 -1.747 1.00 94.19 383 ARG A O 1
ATOM 2936 N N . LEU A 1 384 ? 24.077 17.655 -2.388 1.00 94.81 384 LEU A N 1
ATOM 2937 C CA . LEU A 1 384 ? 23.683 16.653 -3.363 1.00 94.81 384 LEU A CA 1
ATOM 2938 C C . LEU A 1 384 ? 23.812 17.217 -4.772 1.00 94.81 384 LEU A C 1
ATOM 2940 O O . LEU A 1 384 ? 23.099 18.148 -5.135 1.00 94.81 384 LEU A O 1
ATOM 2944 N N . SER A 1 385 ? 24.688 16.625 -5.582 1.00 94.56 385 SER A N 1
ATOM 2945 C CA . SER A 1 385 ? 24.681 16.842 -7.029 1.00 94.56 385 SER A CA 1
ATOM 2946 C C . SER A 1 385 ? 23.458 16.161 -7.656 1.00 94.56 385 SER A C 1
ATOM 2948 O O . SER A 1 385 ? 23.079 15.078 -7.182 1.00 94.56 385 SER A O 1
ATOM 2950 N N . PRO A 1 386 ? 22.885 16.722 -8.740 1.00 96.44 386 PRO A N 1
ATOM 2951 C CA . PRO A 1 386 ? 21.903 16.026 -9.567 1.00 96.44 386 PRO A CA 1
ATOM 2952 C C . PRO A 1 386 ? 22.372 14.614 -9.927 1.00 96.44 386 PRO A C 1
ATOM 2954 O O . PRO A 1 386 ? 23.534 14.411 -10.288 1.00 96.44 386 PRO A O 1
ATOM 2957 N N . PHE A 1 387 ? 21.482 13.630 -9.833 1.00 96.62 387 PHE A N 1
ATOM 2958 C CA . PHE A 1 387 ? 21.831 12.219 -10.016 1.00 96.62 387 PHE A CA 1
ATOM 2959 C C . PHE A 1 387 ? 20.801 11.489 -10.874 1.00 96.62 387 PHE A C 1
ATOM 2961 O O . PHE A 1 387 ? 19.638 11.882 -10.949 1.00 96.62 387 PHE A O 1
ATOM 2968 N N . ALA A 1 388 ? 21.250 10.438 -11.557 1.00 95.81 388 ALA A N 1
ATOM 2969 C CA . ALA A 1 388 ? 20.413 9.676 -12.470 1.00 95.81 388 ALA A CA 1
ATOM 2970 C C . ALA A 1 388 ? 19.469 8.721 -11.724 1.00 95.81 388 ALA A C 1
ATOM 2972 O O . ALA A 1 388 ? 19.854 8.100 -10.731 1.00 95.81 388 ALA A O 1
ATOM 2973 N N . LEU A 1 389 ? 18.266 8.561 -12.267 1.00 96.12 389 LEU A N 1
ATOM 2974 C CA . LEU A 1 389 ? 17.299 7.523 -11.938 1.00 96.12 389 LEU A CA 1
ATOM 2975 C C . LEU A 1 389 ? 16.896 6.775 -13.205 1.00 96.12 389 LEU A C 1
ATOM 2977 O O . LEU A 1 389 ? 16.948 7.305 -14.312 1.00 96.12 389 LEU A O 1
ATOM 2981 N N . THR A 1 390 ? 16.490 5.523 -13.042 1.00 96.81 390 THR A N 1
ATOM 2982 C CA . THR A 1 390 ? 15.930 4.725 -14.134 1.00 96.81 390 THR A CA 1
ATOM 2983 C C . THR A 1 390 ? 14.600 4.158 -13.670 1.00 96.81 390 THR A C 1
ATOM 2985 O O . THR A 1 390 ? 14.557 3.453 -12.663 1.00 96.81 390 THR A O 1
ATOM 2988 N N . LEU A 1 391 ? 13.522 4.501 -14.374 1.00 96.25 391 LEU A N 1
ATOM 2989 C CA . LEU A 1 391 ? 12.196 3.945 -14.146 1.00 96.25 391 LEU A CA 1
ATOM 2990 C C . LEU A 1 391 ? 12.019 2.769 -15.110 1.00 96.25 391 LEU A C 1
ATOM 2992 O O . LEU A 1 391 ? 11.952 2.969 -16.322 1.00 96.25 391 LEU A O 1
ATOM 2996 N N . SER A 1 392 ? 12.026 1.548 -14.581 1.00 93.06 392 SER A N 1
ATOM 2997 C CA . SER A 1 392 ? 12.263 0.330 -15.376 1.00 93.06 392 SER A CA 1
ATOM 2998 C C . SER A 1 392 ? 11.046 -0.574 -15.508 1.00 93.06 392 SER A C 1
ATOM 3000 O O . SER A 1 392 ? 11.026 -1.436 -16.382 1.00 93.06 392 SER A O 1
ATOM 3002 N N . SER A 1 393 ? 10.043 -0.402 -14.651 1.00 93.12 393 SER A N 1
ATOM 3003 C CA . SER A 1 393 ? 8.879 -1.282 -14.590 1.00 93.12 393 SER A CA 1
ATOM 3004 C C . SER A 1 393 ? 7.596 -0.508 -14.322 1.00 93.12 393 SER A C 1
ATOM 3006 O O . SER A 1 393 ? 7.624 0.629 -13.855 1.00 93.12 393 SER A O 1
ATOM 3008 N N . VAL A 1 394 ? 6.467 -1.148 -14.613 1.00 94.12 394 VAL A N 1
ATOM 3009 C CA . VAL A 1 394 ? 5.143 -0.736 -14.142 1.00 94.12 394 VAL A CA 1
ATOM 3010 C C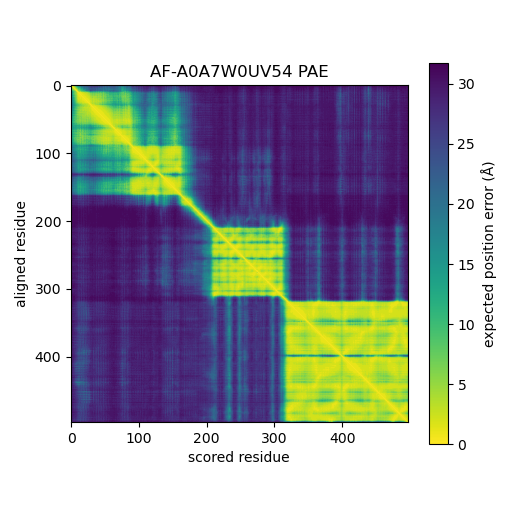 . VAL A 1 394 ? 4.783 -1.664 -12.988 1.00 94.12 394 VAL A C 1
ATOM 3012 O O . VAL A 1 394 ? 4.900 -2.880 -13.132 1.00 94.12 394 VAL A O 1
ATOM 3015 N N . GLY A 1 395 ? 4.393 -1.102 -11.850 1.00 89.94 395 GLY A N 1
ATOM 3016 C CA . GLY A 1 395 ? 4.007 -1.844 -10.654 1.00 89.94 395 GLY A CA 1
ATOM 3017 C C . GLY A 1 395 ? 2.601 -1.489 -10.182 1.00 89.94 395 GLY A C 1
ATOM 3018 O O . GLY A 1 395 ? 2.028 -0.481 -10.602 1.00 89.94 395 GLY A O 1
ATOM 3019 N N . LEU A 1 396 ? 2.069 -2.333 -9.297 1.00 87.31 396 LEU A N 1
ATOM 3020 C CA . LEU A 1 396 ? 0.771 -2.177 -8.647 1.00 87.31 396 LEU A CA 1
ATOM 3021 C C . LEU A 1 396 ? 0.943 -2.336 -7.133 1.00 87.31 396 LEU A C 1
ATOM 3023 O O . LEU A 1 396 ? 1.516 -3.326 -6.681 1.00 87.31 396 LEU A O 1
ATOM 3027 N N . PHE A 1 397 ? 0.406 -1.402 -6.349 1.00 80.06 397 PHE A N 1
ATOM 3028 C CA . PHE A 1 397 ? 0.128 -1.636 -4.933 1.00 80.06 397 PHE A CA 1
ATOM 3029 C C . PHE A 1 397 ? -1.346 -2.039 -4.784 1.00 80.06 397 PHE A C 1
ATOM 3031 O O . PHE A 1 397 ? -2.209 -1.180 -4.968 1.00 80.06 397 PHE A O 1
ATOM 3038 N N . PRO A 1 398 ? -1.654 -3.307 -4.443 1.00 63.12 398 PRO A N 1
ATOM 3039 C CA . PRO A 1 398 ? -3.029 -3.824 -4.405 1.00 63.12 398 PRO A CA 1
ATOM 3040 C C . PRO A 1 398 ? -3.816 -3.412 -3.146 1.00 63.12 398 PRO A C 1
ATOM 3042 O O . PRO A 1 398 ? -4.940 -3.854 -2.930 1.00 63.12 398 PRO A O 1
ATOM 3045 N N . LEU A 1 399 ? -3.225 -2.607 -2.259 1.00 53.78 399 LEU A N 1
ATOM 3046 C CA . LEU A 1 399 ? -3.857 -2.188 -1.008 1.00 53.78 399 LEU A CA 1
ATOM 3047 C C . LEU A 1 399 ? -4.698 -0.918 -1.211 1.00 53.78 399 LEU A C 1
ATOM 3049 O O . LEU A 1 399 ? -4.238 0.005 -1.876 1.00 53.78 399 LEU A O 1
ATOM 3053 N N . ARG A 1 400 ? -5.871 -0.874 -0.552 1.00 44.12 400 ARG A N 1
ATOM 3054 C CA . ARG A 1 400 ? -6.859 0.225 -0.359 1.00 44.12 400 ARG A CA 1
ATOM 3055 C C . ARG A 1 400 ? -7.298 1.048 -1.580 1.00 44.12 400 ARG A C 1
ATOM 3057 O O . ARG A 1 400 ? -8.500 1.162 -1.773 1.00 44.12 400 ARG A O 1
ATOM 3064 N N . ASP A 1 401 ? -6.368 1.564 -2.377 1.00 63.28 401 ASP A N 1
ATOM 3065 C CA . ASP A 1 401 ? -6.625 2.508 -3.468 1.00 63.28 401 ASP A CA 1
ATOM 3066 C C . ASP A 1 401 ? -6.062 2.020 -4.820 1.00 63.28 401 ASP A C 1
ATOM 3068 O O . ASP A 1 401 ? -6.085 2.777 -5.778 1.00 63.28 401 ASP A O 1
ATOM 3072 N N . ASN A 1 402 ? -5.531 0.793 -4.936 1.00 75.38 402 ASN A N 1
ATOM 3073 C CA . ASN A 1 402 ? -5.000 0.228 -6.193 1.00 75.38 402 ASN A CA 1
ATOM 3074 C C . ASN A 1 402 ? -4.113 1.209 -6.986 1.00 75.38 402 ASN A C 1
ATOM 3076 O O . ASN A 1 402 ? -4.527 1.810 -7.980 1.00 75.38 402 ASN A O 1
ATOM 3080 N N . VAL A 1 403 ? -2.874 1.388 -6.530 1.00 86.31 403 VAL A N 1
ATOM 3081 C CA . VAL A 1 403 ? -1.958 2.388 -7.097 1.00 86.31 403 VAL A CA 1
ATOM 3082 C C . VAL A 1 403 ? -1.125 1.771 -8.211 1.00 86.31 403 VAL A C 1
ATOM 3084 O O . VAL A 1 403 ? -0.345 0.858 -7.948 1.00 86.31 403 VAL A O 1
ATOM 3087 N N . ILE A 1 404 ? -1.219 2.312 -9.425 1.00 91.81 404 ILE A N 1
ATOM 3088 C CA . ILE A 1 404 ? -0.297 1.991 -10.518 1.00 91.81 404 ILE A CA 1
ATOM 3089 C C . ILE A 1 404 ? 0.812 3.034 -10.565 1.00 91.81 404 ILE A C 1
ATOM 3091 O O . ILE A 1 404 ? 0.567 4.243 -10.527 1.00 91.81 404 ILE A O 1
ATOM 3095 N N . PHE A 1 405 ? 2.049 2.563 -10.675 1.00 93.62 405 PHE A N 1
ATOM 3096 C CA . PHE A 1 405 ? 3.235 3.405 -10.626 1.00 93.62 405 PHE A CA 1
ATOM 3097 C C . PHE A 1 405 ? 4.337 2.915 -11.566 1.00 93.62 405 PHE A C 1
ATOM 3099 O O . PHE A 1 405 ? 4.379 1.752 -11.963 1.00 93.62 405 PHE A O 1
ATOM 3106 N N . LEU A 1 406 ? 5.273 3.806 -11.881 1.00 95.56 406 LEU A N 1
ATOM 3107 C CA . LEU A 1 406 ? 6.556 3.463 -12.478 1.00 95.56 406 LEU A CA 1
ATOM 3108 C C . LEU A 1 406 ? 7.562 3.119 -11.376 1.00 95.56 406 LEU A C 1
ATOM 3110 O O . LEU A 1 406 ? 7.864 3.955 -10.521 1.00 95.56 406 LEU A O 1
ATOM 3114 N N . GLY A 1 407 ? 8.074 1.891 -11.390 1.00 95.75 407 GLY A N 1
ATOM 3115 C CA . GLY A 1 407 ? 9.077 1.408 -10.448 1.00 95.75 407 GLY A CA 1
ATOM 3116 C C . GLY A 1 407 ? 10.459 1.963 -10.778 1.00 95.75 407 GLY A C 1
ATOM 3117 O O . GLY A 1 407 ? 10.942 1.835 -11.907 1.00 95.75 407 GLY A O 1
ATOM 3118 N N . VAL A 1 408 ? 11.112 2.571 -9.790 1.00 96.44 408 VAL A N 1
ATOM 3119 C CA . VAL A 1 408 ? 12.487 3.062 -9.911 1.00 96.44 408 VAL A CA 1
ATOM 3120 C C . VAL A 1 408 ? 13.440 1.919 -9.578 1.00 96.44 408 VAL A C 1
ATOM 3122 O O . VAL A 1 408 ? 13.326 1.307 -8.520 1.00 96.44 408 VAL A O 1
ATOM 3125 N N . THR A 1 409 ? 14.417 1.641 -10.441 1.00 95.06 409 THR A N 1
ATOM 3126 C CA . THR A 1 409 ? 15.477 0.677 -10.122 1.00 95.06 409 THR A CA 1
ATOM 3127 C C . THR A 1 409 ? 16.323 1.212 -8.962 1.00 95.06 409 THR A C 1
ATOM 3129 O O . THR A 1 409 ? 16.947 2.270 -9.115 1.00 95.06 409 THR A O 1
ATOM 3132 N N . PRO A 1 410 ? 16.385 0.510 -7.814 1.00 92.38 410 PRO A N 1
ATOM 3133 C CA . PRO A 1 410 ? 17.205 0.943 -6.693 1.00 92.38 410 PRO A CA 1
ATOM 3134 C C . PRO A 1 410 ? 18.682 0.995 -7.090 1.00 92.38 410 PRO A C 1
ATOM 3136 O O . PRO A 1 410 ? 19.216 0.071 -7.699 1.00 92.38 410 PRO A O 1
ATOM 3139 N N . THR A 1 411 ? 19.356 2.084 -6.730 1.00 93.38 411 THR A N 1
ATOM 3140 C CA . THR A 1 411 ? 20.806 2.234 -6.900 1.00 93.38 411 THR A CA 1
ATOM 3141 C C . THR A 1 411 ? 21.440 2.556 -5.551 1.00 93.38 411 THR A C 1
ATOM 3143 O O . THR A 1 411 ? 20.772 3.174 -4.718 1.00 93.38 411 THR A O 1
ATOM 3146 N N . PRO A 1 412 ? 22.727 2.230 -5.327 1.00 94.06 412 PRO A N 1
ATOM 3147 C CA . PRO A 1 412 ? 23.419 2.625 -4.100 1.00 94.06 412 PRO A CA 1
ATOM 3148 C C . PRO A 1 412 ? 23.286 4.126 -3.813 1.00 94.06 412 PRO A C 1
ATOM 3150 O O . PRO A 1 412 ? 22.938 4.514 -2.707 1.00 94.06 412 PRO A O 1
ATOM 3153 N N . ARG A 1 413 ? 23.415 4.972 -4.848 1.00 94.25 413 ARG A N 1
ATOM 3154 C CA . ARG A 1 413 ? 23.245 6.426 -4.721 1.00 94.25 413 ARG A CA 1
ATOM 3155 C C . ARG A 1 413 ? 21.848 6.821 -4.230 1.00 94.25 413 ARG A C 1
ATOM 3157 O O . ARG A 1 413 ? 21.742 7.712 -3.394 1.00 94.25 413 ARG A O 1
ATOM 3164 N N . LEU A 1 414 ? 20.790 6.193 -4.746 1.00 95.56 414 LEU A N 1
ATOM 3165 C CA . LEU A 1 414 ? 19.414 6.465 -4.320 1.00 95.56 414 LEU A CA 1
ATOM 3166 C C . LEU A 1 414 ? 19.173 6.026 -2.870 1.00 95.56 414 LEU A C 1
ATOM 3168 O O . LEU A 1 414 ? 18.547 6.755 -2.101 1.00 95.56 414 LEU A O 1
ATOM 3172 N N . LEU A 1 415 ? 19.688 4.856 -2.495 1.00 93.94 415 LEU A N 1
ATOM 3173 C CA . LEU A 1 415 ? 19.565 4.325 -1.138 1.00 93.94 415 LEU A CA 1
ATOM 3174 C C . LEU A 1 415 ? 20.359 5.166 -0.127 1.00 93.94 415 LEU A C 1
ATOM 3176 O O . LEU A 1 415 ? 19.852 5.439 0.960 1.00 93.94 415 LEU A O 1
ATOM 3180 N N . ASP A 1 416 ? 21.536 5.672 -0.504 1.00 95.00 416 ASP A N 1
ATOM 3181 C CA . ASP A 1 416 ? 22.316 6.612 0.310 1.00 95.00 416 ASP A CA 1
ATOM 3182 C C . ASP A 1 416 ? 21.552 7.922 0.547 1.00 95.00 416 ASP A C 1
ATOM 3184 O O . ASP A 1 416 ? 21.502 8.420 1.673 1.00 95.00 416 ASP A O 1
ATOM 3188 N N . VAL A 1 417 ? 20.919 8.474 -0.499 1.00 95.56 417 VAL A N 1
ATOM 3189 C CA . VAL A 1 417 ? 20.072 9.675 -0.392 1.00 95.56 417 VAL A CA 1
ATOM 3190 C C . VAL A 1 417 ? 18.892 9.419 0.545 1.00 95.56 417 VAL A C 1
ATOM 3192 O O . VAL A 1 417 ? 18.631 10.237 1.427 1.00 95.56 417 VAL A O 1
ATOM 3195 N N . ASN A 1 418 ? 18.207 8.283 0.399 1.00 95.38 418 ASN A N 1
ATOM 3196 C CA . ASN A 1 418 ? 17.085 7.908 1.257 1.00 95.38 418 ASN A CA 1
ATOM 3197 C C . ASN A 1 418 ? 17.505 7.734 2.725 1.00 95.38 418 ASN A C 1
ATOM 3199 O O . ASN A 1 418 ? 16.842 8.266 3.615 1.00 95.38 418 ASN A O 1
ATOM 3203 N N . SER A 1 419 ? 18.624 7.052 2.978 1.00 94.19 419 SER A N 1
ATOM 3204 C CA . SER A 1 419 ? 19.186 6.858 4.317 1.00 94.19 419 SER A CA 1
ATOM 3205 C C . SER A 1 419 ? 19.574 8.189 4.968 1.00 94.19 419 SER A C 1
ATOM 3207 O O . SER A 1 419 ? 19.166 8.489 6.093 1.00 94.19 419 SER A O 1
ATOM 3209 N N . ALA A 1 420 ? 20.290 9.046 4.234 1.00 95.62 420 ALA A N 1
ATOM 3210 C CA . ALA A 1 420 ? 20.695 10.359 4.721 1.00 95.62 420 ALA A CA 1
ATOM 3211 C C . ALA A 1 420 ? 19.492 11.275 5.009 1.00 95.62 420 ALA A C 1
ATOM 3213 O O . ALA A 1 420 ? 19.498 11.983 6.017 1.00 95.62 420 ALA A O 1
ATOM 3214 N N . PHE A 1 421 ? 18.453 11.228 4.168 1.00 96.06 421 PHE A N 1
ATOM 3215 C CA . PHE A 1 421 ? 17.185 11.921 4.400 1.00 96.06 421 PHE A CA 1
ATOM 3216 C C . PHE A 1 421 ? 16.506 11.449 5.695 1.00 96.06 421 PHE A C 1
ATOM 3218 O O . PHE A 1 421 ? 16.165 12.264 6.557 1.00 96.06 421 PHE A O 1
ATOM 3225 N N . HIS A 1 422 ? 16.380 10.133 5.890 1.00 93.19 422 HIS A N 1
ATOM 3226 C CA . HIS A 1 422 ? 15.772 9.560 7.094 1.00 93.19 422 HIS A CA 1
ATOM 3227 C C . HIS A 1 422 ? 16.542 9.889 8.378 1.00 93.19 422 HIS A C 1
ATOM 3229 O O . HIS A 1 422 ? 15.926 10.035 9.435 1.00 93.19 422 HIS A O 1
ATOM 3235 N N . GLY A 1 423 ? 17.859 10.103 8.284 1.00 90.94 423 GLY A N 1
ATOM 3236 C CA . GLY A 1 423 ? 18.701 10.523 9.406 1.00 90.94 423 GLY A CA 1
ATOM 3237 C C . GLY A 1 423 ? 18.279 11.845 10.063 1.00 90.94 423 GLY A C 1
ATOM 3238 O O . GLY A 1 423 ? 18.585 12.068 11.238 1.00 90.94 423 GLY A O 1
ATOM 3239 N N . PHE A 1 424 ? 17.552 12.717 9.354 1.00 92.94 424 PHE A N 1
ATOM 3240 C CA . PHE A 1 424 ? 16.995 13.940 9.939 1.00 92.94 424 PHE A CA 1
ATOM 3241 C C . PHE A 1 424 ? 15.474 14.060 9.858 1.00 92.94 424 PHE A C 1
ATOM 3243 O O . PHE A 1 424 ? 14.890 14.714 10.722 1.00 92.94 424 PHE A O 1
ATOM 3250 N N . PHE A 1 425 ? 14.818 13.424 8.887 1.00 92.44 425 PHE A N 1
ATOM 3251 C CA . PHE A 1 425 ? 13.375 13.557 8.677 1.00 92.44 425 PHE A CA 1
ATOM 3252 C C . PHE A 1 425 ? 12.549 13.207 9.925 1.00 92.44 425 PHE A C 1
ATOM 3254 O O . PHE A 1 425 ? 11.649 13.957 10.305 1.00 92.44 425 PHE A O 1
ATOM 3261 N N . GLY A 1 426 ? 12.918 12.140 10.646 1.00 85.19 426 GLY A N 1
ATOM 3262 C CA . GLY A 1 426 ? 12.214 11.696 11.859 1.00 85.19 426 GLY A CA 1
ATOM 3263 C C . GLY A 1 426 ? 12.240 12.686 13.037 1.00 85.19 426 GLY A C 1
ATOM 3264 O O . GLY A 1 426 ? 11.484 12.524 14.000 1.00 85.19 426 GLY A O 1
ATOM 3265 N N . LYS A 1 427 ? 13.079 13.731 12.982 1.00 89.31 427 LYS A N 1
ATOM 3266 C CA . LYS A 1 427 ? 13.055 14.837 13.954 1.00 89.31 427 LYS A CA 1
ATOM 3267 C C . LYS A 1 427 ? 11.846 15.755 13.741 1.00 89.31 427 LYS A C 1
ATOM 3269 O O . LYS A 1 427 ? 11.335 16.300 14.715 1.00 89.31 427 LYS A O 1
ATOM 3274 N N . TYR A 1 428 ? 11.414 15.904 12.487 1.00 85.50 428 TYR A N 1
ATOM 3275 C CA . TYR A 1 428 ? 10.454 16.915 12.033 1.00 85.50 428 TYR A CA 1
ATOM 3276 C C . TYR A 1 428 ? 9.099 16.337 11.628 1.00 85.50 428 TYR A C 1
ATOM 3278 O O . TYR A 1 428 ? 8.108 17.062 11.630 1.00 85.50 428 TYR A O 1
ATOM 3286 N N . ALA A 1 429 ? 9.050 15.049 11.294 1.00 80.94 429 ALA A N 1
ATOM 3287 C CA . ALA A 1 429 ? 7.840 14.363 10.868 1.00 80.94 429 ALA A CA 1
ATOM 3288 C C . ALA A 1 429 ? 7.299 13.406 11.944 1.00 80.94 429 ALA A C 1
ATOM 3290 O O . ALA A 1 429 ? 8.056 12.748 12.672 1.00 80.94 429 ALA A O 1
ATOM 3291 N N . ARG A 1 430 ? 5.968 13.297 12.028 1.00 74.50 430 ARG A N 1
ATOM 3292 C CA . ARG A 1 430 ? 5.260 12.286 12.832 1.00 74.50 430 ARG A CA 1
ATOM 3293 C C . ARG A 1 430 ? 4.236 11.548 11.979 1.00 74.50 430 ARG A C 1
ATOM 3295 O O . ARG A 1 430 ? 3.776 12.062 10.965 1.00 74.50 430 ARG A O 1
ATOM 3302 N N . ALA A 1 431 ? 3.908 10.325 12.402 1.00 71.56 431 ALA A N 1
ATOM 3303 C CA . ALA A 1 431 ? 3.011 9.429 11.672 1.00 71.56 431 ALA A CA 1
ATOM 3304 C C . ALA A 1 431 ? 3.430 9.257 10.197 1.00 71.56 431 ALA A C 1
ATOM 3306 O O . ALA A 1 431 ? 2.646 9.468 9.276 1.00 71.56 431 ALA A O 1
ATOM 3307 N N . GLN A 1 432 ? 4.702 8.907 9.971 1.00 79.50 432 GLN A N 1
ATOM 3308 C CA . GLN A 1 432 ? 5.184 8.563 8.636 1.00 79.50 432 GLN A CA 1
ATOM 3309 C C . GLN A 1 432 ? 4.507 7.276 8.153 1.00 79.50 432 GLN A C 1
ATOM 3311 O O . GLN A 1 432 ? 4.454 6.280 8.882 1.00 79.50 432 GLN A O 1
ATOM 3316 N N . ARG A 1 433 ? 4.025 7.293 6.910 1.00 74.94 433 ARG A N 1
ATOM 3317 C CA . ARG A 1 433 ? 3.393 6.134 6.279 1.00 74.94 433 ARG A CA 1
ATOM 3318 C C . ARG A 1 433 ? 4.391 4.992 6.110 1.00 74.94 433 AR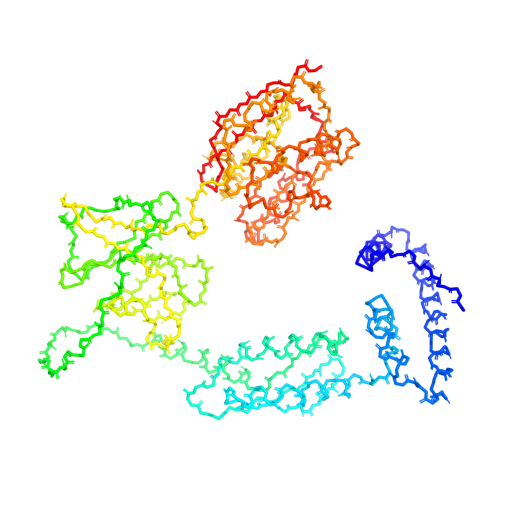G A C 1
ATOM 3320 O O . ARG A 1 433 ? 5.544 5.206 5.741 1.00 74.94 433 ARG A O 1
ATOM 3327 N N . GLU A 1 434 ? 3.920 3.777 6.359 1.00 72.56 434 GLU A N 1
ATOM 3328 C CA . GLU A 1 434 ? 4.744 2.570 6.453 1.00 72.56 434 GLU A CA 1
ATOM 3329 C C . GLU A 1 434 ? 5.579 2.290 5.195 1.00 72.56 434 GLU A C 1
ATOM 3331 O O . GLU A 1 434 ? 6.772 2.026 5.311 1.00 72.56 434 GLU A O 1
ATOM 3336 N N . HIS A 1 435 ? 4.997 2.460 4.002 1.00 73.88 435 HIS A N 1
ATOM 3337 C CA . HIS A 1 435 ? 5.675 2.270 2.708 1.00 73.88 435 HIS A CA 1
ATOM 3338 C C . HIS A 1 435 ? 6.847 3.226 2.447 1.00 73.88 435 HIS A C 1
ATOM 3340 O O . HIS A 1 435 ? 7.537 3.089 1.442 1.00 73.88 435 HIS A O 1
ATOM 3346 N N . TYR A 1 436 ? 7.067 4.213 3.315 1.00 81.19 436 TYR A N 1
ATOM 3347 C CA . TYR A 1 436 ? 8.190 5.141 3.224 1.00 81.19 436 TYR A CA 1
ATOM 3348 C C . TYR A 1 436 ? 9.200 4.959 4.354 1.00 81.19 436 TYR A C 1
ATOM 3350 O O . TYR A 1 436 ? 10.172 5.700 4.406 1.00 81.19 436 TYR A O 1
ATOM 3358 N N . GLN A 1 437 ? 8.984 4.005 5.261 1.00 81.12 437 GLN A N 1
ATOM 3359 C CA . GLN A 1 437 ? 9.937 3.710 6.324 1.00 81.12 437 GLN A CA 1
ATOM 3360 C C . GLN A 1 437 ? 11.161 2.972 5.769 1.00 81.12 437 GLN A C 1
ATOM 3362 O O . GLN A 1 437 ? 11.093 2.244 4.774 1.00 81.12 437 GLN A O 1
ATOM 3367 N N . MET A 1 438 ? 12.297 3.152 6.441 1.00 80.00 438 MET A N 1
ATOM 3368 C CA . MET A 1 438 ? 13.552 2.497 6.081 1.00 80.00 438 MET A CA 1
ATOM 3369 C C . MET A 1 438 ? 13.383 0.968 6.075 1.00 80.00 438 MET A C 1
ATOM 3371 O O . MET A 1 438 ? 12.779 0.409 6.986 1.00 80.00 438 MET A O 1
ATOM 3375 N N . GLY A 1 439 ? 13.882 0.302 5.031 1.00 79.06 439 GLY A N 1
ATOM 3376 C CA . GLY A 1 439 ? 13.721 -1.147 4.828 1.00 79.06 439 GLY A CA 1
ATOM 3377 C C . GLY A 1 439 ? 12.393 -1.577 4.186 1.00 79.06 439 GLY A C 1
ATOM 3378 O O . GLY A 1 439 ? 12.316 -2.687 3.679 1.00 79.06 439 GLY A O 1
ATOM 3379 N N . LYS A 1 440 ? 11.377 -0.701 4.136 1.00 81.75 440 LYS A N 1
ATOM 3380 C CA . LYS A 1 440 ? 10.062 -0.968 3.510 1.00 81.75 440 LYS A CA 1
ATOM 3381 C C . LYS A 1 440 ? 9.795 -0.131 2.253 1.00 81.75 440 LYS A C 1
ATOM 3383 O O . LYS A 1 440 ? 8.745 -0.263 1.626 1.00 81.75 440 LYS A O 1
ATOM 3388 N N . TRP A 1 441 ? 10.719 0.765 1.908 1.00 88.44 441 TRP A N 1
ATOM 3389 C CA . TRP A 1 441 ? 10.541 1.729 0.829 1.00 88.44 441 TRP A CA 1
ATOM 3390 C C . TRP A 1 441 ? 10.671 1.099 -0.554 1.00 88.44 441 TRP A C 1
ATOM 3392 O O . TRP A 1 441 ? 11.728 0.597 -0.930 1.00 88.44 441 TRP A O 1
ATOM 3402 N N . VAL A 1 442 ? 9.600 1.212 -1.337 1.00 88.81 442 VAL A N 1
ATOM 3403 C CA . VAL A 1 442 ? 9.592 0.899 -2.768 1.00 88.81 442 VAL A CA 1
ATOM 3404 C C . VAL A 1 442 ? 9.668 2.227 -3.524 1.00 88.81 442 VAL A C 1
ATOM 3406 O O . VAL A 1 442 ? 8.685 2.968 -3.517 1.00 88.81 442 VAL A O 1
ATOM 3409 N N . PRO A 1 443 ? 10.800 2.592 -4.149 1.00 93.94 443 PRO A N 1
ATOM 3410 C CA . PRO A 1 443 ? 10.918 3.869 -4.842 1.00 93.94 443 PRO A CA 1
ATOM 3411 C C . PRO A 1 443 ? 10.094 3.847 -6.136 1.00 93.94 443 PRO A C 1
ATOM 3413 O O . PRO A 1 443 ? 10.294 3.000 -7.009 1.00 93.94 443 PRO A O 1
ATOM 3416 N N . HIS A 1 444 ? 9.152 4.780 -6.264 1.00 95.56 444 HIS A N 1
ATOM 3417 C CA . HIS A 1 444 ? 8.194 4.789 -7.367 1.00 95.56 444 HIS A CA 1
ATOM 3418 C C . HIS A 1 444 ? 7.748 6.199 -7.759 1.00 95.56 444 HIS A C 1
ATOM 3420 O O . HIS A 1 444 ? 7.858 7.137 -6.969 1.00 95.56 444 HIS A O 1
ATOM 3426 N N . SER A 1 445 ? 7.216 6.322 -8.977 1.00 95.50 445 SER A N 1
ATOM 3427 C CA . SER A 1 445 ? 6.484 7.498 -9.450 1.00 95.50 445 SER A CA 1
ATOM 3428 C C . SER A 1 445 ? 5.052 7.116 -9.810 1.00 95.50 445 SER A C 1
ATOM 3430 O O . SER A 1 445 ? 4.834 6.289 -10.694 1.00 95.50 445 SER A O 1
ATOM 3432 N N . THR A 1 446 ? 4.072 7.676 -9.107 1.00 92.81 446 THR A N 1
ATOM 3433 C CA . THR A 1 446 ? 2.660 7.309 -9.272 1.00 92.81 446 THR A CA 1
ATOM 3434 C C . THR A 1 446 ? 2.108 7.746 -10.630 1.00 92.81 446 THR A C 1
ATOM 3436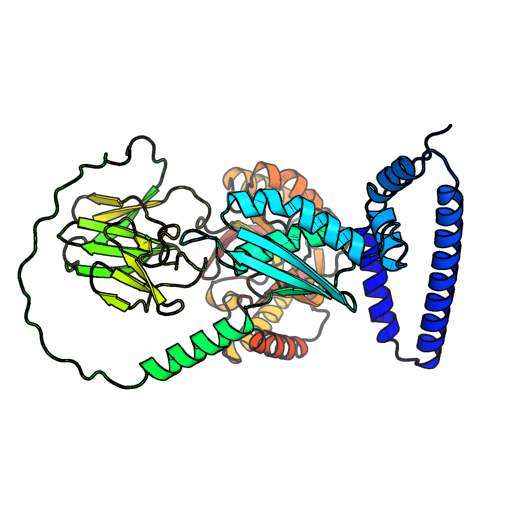 O O . THR A 1 446 ? 2.323 8.873 -11.078 1.00 92.81 446 THR A O 1
ATOM 3439 N N . LEU A 1 447 ? 1.361 6.852 -11.281 1.00 92.81 447 LEU A N 1
ATOM 3440 C CA . LEU A 1 447 ? 0.639 7.127 -12.524 1.00 92.81 447 LEU A CA 1
ATOM 3441 C C . LEU A 1 447 ? -0.855 7.322 -12.279 1.00 92.81 447 LEU A C 1
ATOM 3443 O O . LEU A 1 447 ? -1.442 8.251 -12.827 1.00 92.81 447 LEU A O 1
ATOM 3447 N N . ALA A 1 448 ? -1.448 6.468 -11.447 1.00 89.62 448 ALA A N 1
ATOM 3448 C CA . ALA A 1 448 ? -2.853 6.537 -11.074 1.00 89.62 448 ALA A CA 1
ATOM 3449 C C . ALA A 1 448 ? -3.107 5.808 -9.745 1.00 89.62 448 ALA A C 1
ATOM 3451 O O . ALA A 1 448 ? -2.334 4.938 -9.346 1.00 89.62 448 ALA A O 1
ATOM 3452 N N . PHE A 1 449 ? -4.190 6.173 -9.070 1.00 86.25 449 PHE A N 1
ATOM 3453 C CA . PHE A 1 449 ? -4.692 5.545 -7.849 1.00 86.25 449 PHE A CA 1
ATOM 3454 C C . PHE A 1 449 ? -6.218 5.721 -7.792 1.00 86.25 449 PHE A C 1
ATOM 3456 O O . PHE A 1 449 ? -6.783 6.424 -8.627 1.00 86.25 449 PHE A O 1
ATOM 3463 N N . ASP A 1 450 ? -6.856 5.100 -6.804 1.00 80.12 450 ASP A N 1
ATOM 3464 C CA . ASP A 1 450 ? -8.307 4.921 -6.666 1.00 80.12 450 ASP A CA 1
ATOM 3465 C C . ASP A 1 450 ? -8.917 4.145 -7.851 1.00 80.12 450 ASP A C 1
ATOM 3467 O O . ASP A 1 450 ? -9.919 4.537 -8.451 1.00 80.12 450 ASP A O 1
ATOM 3471 N N . LEU A 1 451 ? -8.249 3.053 -8.247 1.00 79.56 451 LEU A N 1
ATOM 3472 C CA . LEU A 1 451 ? -8.611 2.266 -9.429 1.00 79.56 451 LEU A CA 1
ATOM 3473 C C . LEU A 1 451 ? -9.508 1.071 -9.086 1.00 79.56 451 LEU A C 1
ATOM 3475 O O . LEU A 1 451 ? -9.234 0.303 -8.164 1.00 79.56 451 LEU A O 1
ATOM 3479 N N . SER A 1 452 ? -10.546 0.854 -9.894 1.00 82.62 452 SER A N 1
ATOM 3480 C CA . SER A 1 452 ? -11.281 -0.422 -9.916 1.00 82.62 452 SER A CA 1
ATOM 3481 C C . SER A 1 452 ? -10.503 -1.503 -10.679 1.00 82.62 452 SER A C 1
ATOM 3483 O O . SER A 1 452 ? -9.616 -1.180 -11.468 1.00 82.62 452 SER A O 1
ATOM 3485 N N . GLU A 1 453 ? -10.836 -2.783 -10.484 1.00 80.50 453 GLU A N 1
ATOM 3486 C CA . GLU A 1 453 ? -10.145 -3.905 -11.150 1.00 80.50 453 GLU A CA 1
ATOM 3487 C C . GLU A 1 453 ? -10.127 -3.777 -12.683 1.00 80.50 453 GLU A C 1
ATOM 3489 O O . GLU A 1 453 ? -9.082 -3.972 -13.305 1.00 80.50 453 GLU A O 1
ATOM 3494 N N . ASP A 1 454 ? -11.241 -3.357 -13.290 1.00 82.38 454 ASP A N 1
ATOM 3495 C CA . ASP A 1 454 ? -11.330 -3.152 -14.742 1.00 82.38 454 ASP A CA 1
ATOM 3496 C C . ASP A 1 454 ? -10.410 -2.012 -15.221 1.00 82.38 454 ASP A C 1
ATOM 3498 O O . ASP A 1 454 ? -9.760 -2.116 -16.264 1.00 82.38 454 ASP A O 1
ATOM 3502 N N . MET A 1 455 ? -10.291 -0.942 -14.425 1.00 88.00 455 MET A N 1
ATOM 3503 C CA . MET A 1 455 ? -9.414 0.195 -14.731 1.00 88.00 455 MET A CA 1
ATOM 3504 C C . MET A 1 455 ? -7.931 -0.177 -14.637 1.00 88.00 455 MET A C 1
ATOM 3506 O O . MET A 1 455 ? -7.120 0.383 -15.371 1.00 88.00 455 MET A O 1
ATOM 3510 N N . ILE A 1 456 ? -7.556 -1.124 -13.768 1.00 88.75 456 ILE A N 1
ATOM 3511 C CA . ILE A 1 456 ? -6.160 -1.571 -13.633 1.00 88.75 456 ILE A CA 1
ATOM 3512 C C . ILE A 1 456 ? -5.651 -2.126 -14.967 1.00 88.75 456 ILE A C 1
ATOM 3514 O O . ILE A 1 456 ? -4.580 -1.730 -15.432 1.00 88.75 456 ILE A O 1
ATOM 3518 N N . ALA A 1 457 ? -6.425 -3.011 -15.601 1.00 88.88 457 ALA A N 1
ATOM 3519 C CA . ALA A 1 457 ? -6.048 -3.618 -16.875 1.00 88.88 457 ALA A CA 1
ATOM 3520 C C . ALA A 1 457 ? -5.881 -2.565 -17.984 1.00 88.88 457 ALA A C 1
ATOM 3522 O O . ALA A 1 457 ? -4.916 -2.611 -18.751 1.00 88.88 457 ALA A O 1
ATOM 3523 N N . GLU A 1 458 ? -6.787 -1.588 -18.035 1.00 90.44 458 GLU A N 1
ATOM 3524 C CA . GLU A 1 458 ? -6.750 -0.503 -19.014 1.00 90.44 458 GLU A CA 1
ATOM 3525 C C . GLU A 1 458 ? -5.535 0.416 -18.821 1.00 90.44 458 GLU A C 1
ATOM 3527 O O . GLU A 1 458 ? -4.807 0.689 -19.779 1.00 90.44 458 GLU A O 1
ATOM 3532 N N . VAL A 1 459 ? -5.241 0.828 -17.584 1.00 90.62 459 VAL A N 1
ATOM 3533 C CA . VAL A 1 459 ? -4.059 1.651 -17.284 1.00 90.62 459 VAL A CA 1
ATOM 3534 C C . VAL A 1 459 ? -2.767 0.900 -17.608 1.00 90.62 459 VAL A C 1
ATOM 3536 O O . VAL A 1 459 ? -1.858 1.493 -18.189 1.00 90.62 459 VAL A O 1
ATOM 3539 N N . ILE A 1 460 ? -2.668 -0.397 -17.294 1.00 90.31 460 ILE A N 1
ATOM 3540 C CA . ILE A 1 460 ? -1.495 -1.210 -17.655 1.00 90.31 460 ILE A CA 1
ATOM 3541 C C . ILE A 1 460 ? -1.299 -1.228 -19.176 1.00 90.31 460 ILE A C 1
ATOM 3543 O O . ILE A 1 460 ? -0.178 -1.029 -19.650 1.00 90.31 460 ILE A O 1
ATOM 3547 N N . GLU A 1 461 ? -2.368 -1.409 -19.953 1.00 90.25 461 GLU A N 1
ATOM 3548 C CA . GLU A 1 461 ? -2.299 -1.404 -21.418 1.00 90.25 461 GLU A CA 1
ATOM 3549 C C . GLU A 1 461 ? -1.854 -0.043 -21.978 1.00 90.25 461 GLU A C 1
ATOM 3551 O O . GLU A 1 461 ? -1.069 0.016 -22.928 1.00 90.25 461 GLU A O 1
ATOM 3556 N N . ILE A 1 462 ? -2.277 1.063 -21.359 1.00 90.06 462 ILE A N 1
ATOM 3557 C CA . ILE A 1 462 ? -1.783 2.407 -21.687 1.00 90.06 462 ILE A CA 1
ATOM 3558 C C . ILE A 1 462 ? -0.285 2.514 -21.377 1.00 90.06 462 ILE A C 1
ATOM 3560 O O . ILE A 1 462 ? 0.489 2.965 -22.225 1.00 90.06 462 ILE A O 1
ATOM 3564 N N . CYS A 1 463 ? 0.146 2.043 -20.203 1.00 88.25 463 CYS A N 1
ATOM 3565 C CA . CYS A 1 463 ? 1.543 2.114 -19.776 1.00 88.25 463 CYS A CA 1
ATOM 3566 C C . CYS A 1 463 ? 2.482 1.320 -20.693 1.00 88.25 463 CYS A C 1
ATOM 3568 O O . CYS A 1 463 ? 3.601 1.762 -20.954 1.00 88.25 463 CYS A O 1
ATOM 3570 N N . ARG A 1 464 ? 2.024 0.189 -21.249 1.00 86.00 464 ARG A N 1
ATOM 3571 C CA . ARG A 1 464 ? 2.793 -0.627 -22.207 1.00 86.00 464 ARG A CA 1
ATOM 3572 C C . ARG A 1 464 ? 3.183 0.115 -23.487 1.00 86.00 464 ARG A C 1
ATOM 3574 O O . ARG A 1 464 ? 4.097 -0.323 -24.182 1.00 86.00 464 ARG A O 1
ATOM 3581 N N . ARG A 1 465 ? 2.501 1.215 -23.823 1.00 84.62 465 ARG A N 1
ATOM 3582 C CA . ARG A 1 465 ? 2.797 2.031 -25.014 1.00 84.62 465 ARG A CA 1
ATOM 3583 C C . ARG A 1 465 ? 3.977 2.976 -24.799 1.00 84.62 465 ARG A C 1
ATOM 3585 O O . ARG A 1 465 ? 4.501 3.521 -25.770 1.00 84.62 465 ARG A O 1
ATOM 3592 N N . THR A 1 466 ? 4.403 3.177 -23.554 1.00 79.44 466 THR A N 1
ATOM 3593 C CA . THR A 1 466 ? 5.572 3.990 -23.229 1.00 79.44 466 THR A CA 1
ATOM 3594 C C . THR A 1 466 ? 6.823 3.114 -23.202 1.00 79.44 466 THR A C 1
ATOM 3596 O O . THR A 1 466 ? 6.850 2.107 -22.495 1.00 79.44 466 THR A O 1
ATOM 3599 N N . PRO A 1 467 ? 7.879 3.470 -23.954 1.00 84.94 467 PRO A N 1
ATOM 3600 C CA . PRO A 1 467 ? 9.117 2.709 -23.931 1.00 84.94 467 PRO A CA 1
ATOM 3601 C C . PRO A 1 467 ? 9.792 2.839 -22.561 1.00 84.94 467 PRO A C 1
ATOM 3603 O O . PRO A 1 467 ? 10.124 3.944 -22.130 1.00 84.94 467 PRO A O 1
ATOM 3606 N N . LEU A 1 468 ? 10.009 1.701 -21.903 1.00 90.19 468 LEU A N 1
ATOM 3607 C CA . LEU A 1 468 ? 10.821 1.573 -20.694 1.00 90.19 468 LEU A CA 1
ATOM 3608 C C . LEU A 1 468 ? 12.152 0.866 -21.032 1.00 90.19 468 LEU A C 1
ATOM 3610 O O . LEU A 1 468 ? 12.180 0.041 -21.950 1.00 90.19 468 LEU A O 1
ATOM 3614 N N . PRO A 1 469 ? 13.250 1.162 -20.312 1.00 93.69 469 PRO A N 1
ATOM 3615 C CA . PRO A 1 469 ? 13.313 2.062 -19.162 1.00 93.69 469 PRO A CA 1
ATOM 3616 C C . PRO A 1 469 ? 13.287 3.553 -19.538 1.00 93.69 469 PRO A C 1
ATOM 3618 O O . PRO A 1 469 ? 13.899 3.976 -20.518 1.00 93.69 469 PRO A O 1
ATOM 3621 N N . LEU A 1 470 ? 12.624 4.366 -18.713 1.00 94.56 470 LEU A N 1
ATOM 3622 C CA . LEU A 1 470 ? 12.720 5.823 -18.774 1.00 94.56 470 LEU A CA 1
ATOM 3623 C C . LEU A 1 470 ? 13.932 6.269 -17.948 1.00 94.56 470 LEU A C 1
ATOM 3625 O O . LEU A 1 470 ? 13.963 6.120 -16.725 1.00 94.56 470 LEU A O 1
ATOM 3629 N N . HIS A 1 471 ? 14.941 6.815 -18.622 1.00 95.69 471 HIS A N 1
ATOM 3630 C CA . HIS A 1 471 ? 16.111 7.393 -17.967 1.00 95.69 471 HIS A CA 1
ATOM 3631 C C . HIS A 1 471 ? 15.828 8.837 -17.565 1.00 95.69 471 HIS A C 1
ATOM 3633 O O . HIS A 1 471 ? 15.486 9.656 -18.414 1.00 95.69 471 HIS A O 1
ATOM 3639 N N . SER A 1 472 ? 16.009 9.138 -16.283 1.00 95.62 472 SER A N 1
ATOM 3640 C CA . SER A 1 472 ? 15.722 10.440 -15.690 1.00 95.62 472 SER A CA 1
ATOM 3641 C C . SER A 1 472 ? 16.898 10.961 -14.870 1.00 95.62 472 SER A C 1
ATOM 3643 O O . SER A 1 472 ? 17.800 10.215 -14.482 1.00 95.62 472 SER A O 1
ATOM 3645 N N . ARG A 1 473 ? 16.893 12.262 -14.587 1.00 96.31 473 ARG A N 1
ATOM 3646 C CA . ARG A 1 473 ? 17.763 12.911 -13.612 1.00 96.31 473 ARG A CA 1
ATOM 3647 C C . ARG A 1 473 ? 16.919 13.623 -12.559 1.00 96.31 473 ARG A C 1
ATOM 3649 O O . ARG A 1 473 ? 16.017 14.371 -12.910 1.00 96.31 473 ARG A O 1
ATOM 3656 N N . ILE A 1 474 ? 17.243 13.437 -11.281 1.00 97.50 474 ILE A N 1
ATOM 3657 C CA . ILE A 1 474 ? 16.680 14.254 -10.198 1.00 97.50 474 ILE A CA 1
ATOM 3658 C C . ILE A 1 474 ? 17.446 15.566 -10.115 1.00 97.50 474 ILE A C 1
ATOM 3660 O O . ILE A 1 474 ? 18.679 15.567 -10.057 1.00 97.50 474 ILE A O 1
ATOM 3664 N N . GLU A 1 475 ? 16.709 16.673 -10.085 1.00 96.12 475 GLU A N 1
ATOM 3665 C CA . GLU A 1 475 ? 17.271 18.029 -10.079 1.00 96.12 475 GLU A CA 1
ATOM 3666 C C . GLU A 1 475 ? 16.810 18.861 -8.884 1.00 96.12 475 GLU A C 1
ATOM 3668 O O . GLU A 1 475 ? 17.463 19.840 -8.527 1.00 96.12 475 GLU A O 1
ATOM 3673 N N . GLU A 1 476 ? 15.723 18.461 -8.229 1.00 97.31 476 GLU A N 1
ATOM 3674 C CA . GLU A 1 476 ? 15.058 19.260 -7.207 1.00 97.31 476 GLU A CA 1
ATOM 3675 C C . GLU A 1 476 ? 14.425 18.345 -6.152 1.00 97.31 476 GLU A C 1
ATOM 3677 O O . GLU A 1 476 ? 13.943 17.257 -6.468 1.00 97.31 476 GLU A O 1
ATOM 3682 N N . ILE A 1 477 ? 14.424 18.786 -4.893 1.00 98.19 477 ILE A N 1
ATOM 3683 C CA . ILE A 1 477 ? 13.664 18.149 -3.811 1.00 98.19 477 ILE A CA 1
ATOM 3684 C C . ILE A 1 477 ? 12.774 19.206 -3.169 1.00 98.19 477 ILE A C 1
ATOM 3686 O O . ILE A 1 477 ? 13.233 20.314 -2.876 1.00 98.19 477 ILE A O 1
ATOM 3690 N N . GLY A 1 478 ? 11.508 18.878 -2.939 1.00 94.44 478 GLY A N 1
ATOM 3691 C CA . GLY A 1 478 ? 10.554 19.790 -2.326 1.00 94.44 478 GLY A CA 1
ATOM 3692 C C . GLY A 1 478 ? 9.654 19.137 -1.297 1.00 94.44 478 GLY A C 1
ATOM 3693 O O . GLY A 1 478 ? 9.669 17.926 -1.097 1.00 94.44 478 GLY A O 1
ATOM 3694 N N . VAL A 1 479 ? 8.895 19.992 -0.624 1.00 94.12 479 VAL A N 1
ATOM 3695 C CA . VAL A 1 479 ? 7.859 19.610 0.328 1.00 94.12 479 VAL A CA 1
ATOM 3696 C C . VAL A 1 479 ? 6.526 20.048 -0.248 1.00 94.12 479 VAL A C 1
ATOM 3698 O O . VAL A 1 479 ? 6.340 21.231 -0.546 1.00 94.12 479 VAL A O 1
ATOM 3701 N N . ALA A 1 480 ? 5.607 19.106 -0.390 1.00 89.06 480 ALA A N 1
ATOM 3702 C CA . ALA A 1 480 ? 4.263 19.340 -0.877 1.00 89.06 480 ALA A CA 1
ATOM 3703 C C . ALA A 1 480 ? 3.234 18.949 0.184 1.00 89.06 480 ALA A C 1
ATOM 3705 O O . ALA A 1 480 ? 3.414 18.003 0.944 1.00 89.06 480 ALA A O 1
ATOM 3706 N N . GLU A 1 481 ? 2.147 19.701 0.228 1.00 86.38 481 GLU A N 1
ATOM 3707 C CA . GLU A 1 481 ? 0.919 19.333 0.918 1.00 86.38 481 GLU A CA 1
ATOM 3708 C C . GLU A 1 481 ? 0.039 18.596 -0.102 1.00 86.38 481 GLU A C 1
ATOM 3710 O O . GLU A 1 481 ? -0.326 19.185 -1.123 1.00 86.38 481 GLU A O 1
ATOM 3715 N N . VAL A 1 482 ? -0.238 17.310 0.118 1.00 79.00 482 VAL A N 1
ATOM 3716 C CA . VAL A 1 482 ? -0.796 16.407 -0.901 1.00 79.00 482 VAL A CA 1
ATOM 3717 C C . VAL A 1 482 ? -2.094 15.752 -0.444 1.00 79.00 482 VAL A C 1
ATOM 3719 O O . VAL A 1 482 ? -2.277 15.434 0.724 1.00 79.00 482 VAL A O 1
ATOM 3722 N N . SER A 1 483 ? -3.014 15.543 -1.375 1.00 74.19 483 SER A N 1
ATOM 3723 C CA . SER A 1 483 ? -4.273 14.835 -1.176 1.00 74.19 483 SER A CA 1
ATOM 3724 C C . SER A 1 483 ? -4.792 14.276 -2.507 1.00 74.19 483 SER A C 1
ATOM 3726 O O . SER A 1 483 ? -4.282 14.639 -3.572 1.00 74.19 483 SER A O 1
ATOM 3728 N N . PRO A 1 484 ? -5.835 13.430 -2.502 1.00 68.81 484 PRO A N 1
ATOM 3729 C CA . PRO A 1 484 ? -6.450 12.958 -3.739 1.00 68.81 484 PRO A CA 1
ATOM 3730 C C . PRO A 1 484 ? -6.964 14.069 -4.665 1.00 68.81 484 PRO A C 1
ATOM 3732 O O . PRO A 1 484 ? -7.146 13.833 -5.855 1.00 68.81 484 PRO A O 1
ATOM 3735 N N . SER A 1 485 ? -7.231 15.267 -4.135 1.00 73.25 485 SER A N 1
ATOM 3736 C CA . SER A 1 485 ? -7.826 16.370 -4.896 1.00 73.25 485 SER A CA 1
ATOM 3737 C C . SER A 1 485 ? -6.944 17.614 -5.021 1.00 73.25 485 SER A C 1
ATOM 3739 O O . SER A 1 485 ? -7.269 18.504 -5.806 1.00 73.25 485 SER A O 1
ATOM 3741 N N . SER A 1 486 ? -5.824 17.687 -4.294 1.00 78.50 486 SER A N 1
ATOM 3742 C CA . SER A 1 486 ? -4.904 18.822 -4.349 1.00 78.50 486 SER A CA 1
ATOM 3743 C C . SER A 1 486 ? -3.471 18.423 -3.999 1.00 78.50 486 SER A C 1
ATOM 3745 O O . SER A 1 486 ? -3.224 17.748 -3.009 1.00 78.50 486 SER A O 1
ATOM 3747 N N . ALA A 1 487 ? -2.507 18.949 -4.743 1.00 85.62 487 ALA A N 1
ATOM 3748 C CA . ALA A 1 487 ? -1.087 18.923 -4.442 1.00 85.62 487 ALA A CA 1
ATOM 3749 C C . ALA A 1 487 ? -0.546 20.351 -4.513 1.00 85.62 487 ALA A C 1
ATOM 3751 O O . ALA A 1 487 ? -0.529 20.989 -5.568 1.00 85.62 487 ALA A O 1
ATOM 3752 N N . ARG A 1 488 ? -0.114 20.877 -3.368 1.00 88.50 488 ARG A N 1
ATOM 3753 C CA . ARG A 1 488 ? 0.435 22.227 -3.254 1.00 88.50 488 ARG A CA 1
ATOM 3754 C C . ARG A 1 488 ? 1.883 22.160 -2.807 1.00 88.50 488 ARG A C 1
ATOM 3756 O O . ARG A 1 488 ? 2.169 21.862 -1.651 1.00 88.50 488 ARG A O 1
ATOM 3763 N N . LEU A 1 489 ? 2.789 22.524 -3.708 1.00 90.06 489 LEU A N 1
ATOM 3764 C CA . LEU A 1 489 ? 4.197 22.699 -3.375 1.00 90.06 489 LEU A CA 1
ATOM 3765 C C . LEU A 1 489 ? 4.358 23.856 -2.376 1.00 90.06 489 LEU A C 1
ATOM 3767 O O . LEU A 1 489 ? 3.945 24.982 -2.651 1.00 90.06 489 LEU A O 1
ATOM 3771 N N . LEU A 1 490 ? 4.950 23.575 -1.217 1.00 88.69 490 LEU A N 1
ATOM 3772 C CA . LEU A 1 490 ? 5.189 24.556 -0.156 1.00 88.69 490 LEU A CA 1
ATOM 3773 C C . LEU A 1 490 ? 6.559 25.213 -0.312 1.00 88.69 490 LEU A C 1
ATOM 3775 O O . LEU A 1 490 ? 6.689 26.432 -0.210 1.00 88.69 490 LEU A O 1
ATOM 3779 N N . CYS A 1 491 ? 7.580 24.403 -0.578 1.00 91.31 491 CYS A N 1
ATOM 3780 C CA . CYS A 1 491 ? 8.927 24.863 -0.887 1.00 91.31 491 CYS A CA 1
ATOM 3781 C C . CYS A 1 491 ? 9.679 23.811 -1.695 1.00 91.31 491 CYS A C 1
ATOM 3783 O O . CYS A 1 491 ? 9.386 22.618 -1.598 1.00 91.31 491 CYS A O 1
ATOM 3785 N N . SER A 1 492 ? 10.705 24.236 -2.421 1.00 95.50 492 SER A N 1
ATOM 3786 C CA . SER A 1 492 ? 11.623 23.324 -3.085 1.00 95.50 492 SER A CA 1
ATOM 3787 C C . SER A 1 492 ? 13.014 23.911 -3.249 1.00 95.50 492 SER A C 1
ATOM 3789 O O . SER A 1 492 ? 13.218 25.127 -3.181 1.00 95.50 492 SER A O 1
ATOM 3791 N N . TYR A 1 493 ? 13.983 23.019 -3.433 1.00 96.31 493 TYR A N 1
ATOM 3792 C CA . TYR A 1 493 ? 15.396 23.343 -3.505 1.00 96.31 493 TYR A CA 1
ATOM 3793 C C . TYR A 1 493 ? 16.049 22.549 -4.632 1.00 96.31 493 TYR A C 1
ATOM 3795 O O . TYR A 1 493 ? 15.950 21.321 -4.683 1.00 96.31 493 TYR A O 1
ATOM 3803 N N . ASN A 1 494 ? 16.744 23.256 -5.523 1.00 96.88 494 ASN A N 1
ATOM 3804 C CA . ASN A 1 494 ? 17.557 22.623 -6.556 1.00 96.88 494 ASN A CA 1
ATOM 3805 C C . ASN A 1 494 ? 18.777 21.941 -5.932 1.00 96.88 494 ASN A C 1
ATOM 3807 O O . ASN A 1 494 ? 19.403 22.483 -5.018 1.00 96.88 494 ASN A O 1
ATOM 3811 N N . LEU A 1 495 ? 19.139 20.789 -6.480 1.00 95.69 495 LEU A N 1
ATOM 3812 C CA . LEU A 1 495 ? 20.363 20.069 -6.165 1.00 95.69 495 LEU A CA 1
ATOM 3813 C C . LEU A 1 495 ? 21.571 20.839 -6.720 1.00 95.69 495 LEU A C 1
ATOM 3815 O O . LEU A 1 495 ? 21.609 21.166 -7.908 1.00 95.69 495 LEU A O 1
ATOM 3819 N N . LYS A 1 496 ? 22.547 21.161 -5.862 1.00 84.88 496 LYS A N 1
ATOM 3820 C CA . LYS A 1 496 ? 23.700 22.023 -6.215 1.00 84.88 496 LYS A CA 1
ATOM 3821 C C . LYS A 1 496 ? 25.069 21.360 -6.060 1.00 84.88 496 LYS A C 1
ATOM 3823 O O . LYS A 1 496 ? 26.057 21.999 -6.416 1.00 84.88 496 LYS A O 1
ATOM 3828 N N . GLY A 1 497 ? 25.110 20.177 -5.445 1.00 55.31 497 GLY A N 1
ATOM 3829 C CA . GLY A 1 497 ? 26.323 19.587 -4.871 1.00 55.31 497 GLY A CA 1
ATOM 3830 C C . GLY A 1 497 ? 27.443 19.304 -5.849 1.00 55.31 497 GLY A C 1
ATOM 3831 O O . GLY A 1 497 ? 27.173 19.185 -7.067 1.00 55.31 497 GLY A O 1
#